Protein AF-A0A7S4R911-F1 (afdb_monomer)

Foldseek 3Di:
DDDDDDDDDDDDDDDDDDDDDDDDDDDDDDDDDDDDDDDDDDDDDDDDDDDDDDDDDDDDDDDDDDPDDDPVVVPPVPPPDDPVVVVVVVVVVVVVVVVVVVVVVVVVVVVVVVVVDDPDDDDDDDDDDDDDDDDDDDDDQADDFAADPDPPDQEADDPAFAFWPPVPNQWTRKTKYKDWDAGGPPDQQVPQKDAHPVGTIIGIFIRDGPDDDPTDDHVNDPHDLIDHDPHGRDGGPQDDFAAAPAPPDQEADDPAWAFWPPSLRFWGRKTKYKDWDQGGPPDQQVPAKDAHPVRIIIGIWIPDGPDNDPTDDHPSDPHDLIDHDPHHGDGGDHQDPQFDFADFPFWFDDDDPVRLVQLLQQLVCQAVPQVVLLVQLVDPQAPPNVLLRGHLVLLQLLQVQQQFAFPVRDGGLALAHAPWLQRPDDDPVCVVVVPDPPPTDNSNHSSVSNSLQLVCQQAPQCPPPPTDRHSGHSRRRRFGSSLSSNSSNLSSVVVVLVVQVCCQVCVVVQCPDPVRDDQPQRPPPCSHDDDPDDDDRDGTRGHHQAPDDDDDPDPDRDSYHNGHTDDQDPPDDLVSQQVCCCVRPVDDSVVSVVSD

pLDDT: mean 76.92, std 23.24, range [22.7, 98.69]

Organism: NCBI:txid311494

Nearest PDB structures (foldseek):
  3j3i-assembly1_A  TM=2.262E-01  e=9.286E+00  Penicillium chrysogenum virus (isolate Caston)

InterPro domains:
  IPR002016 Haem peroxidase [PF00141] (391-594)
  IPR010255 Haem peroxidase superfamily [SSF48113] (385-595)
  IPR019794 Peroxidase, active site [PS00436] (392-403)

Structure (mmCIF, N/CA/C/O backbone):
data_AF-A0A7S4R911-F1
#
_entry.id   AF-A0A7S4R911-F1
#
loop_
_atom_site.group_PDB
_atom_site.id
_atom_site.type_symbol
_atom_site.label_atom_id
_atom_site.label_alt_id
_atom_site.label_comp_id
_atom_site.label_asym_id
_atom_site.label_entity_id
_atom_site.label_seq_id
_atom_site.pdbx_PDB_ins_code
_atom_site.Cartn_x
_atom_site.Cartn_y
_atom_site.Cartn_z
_atom_site.occupancy
_atom_site.B_iso_or_equiv
_atom_site.auth_seq_id
_atom_site.auth_comp_id
_atom_site.auth_asym_id
_atom_site.auth_atom_id
_atom_site.pdbx_PDB_model_num
ATOM 1 N N . MET A 1 1 ? -37.595 50.459 8.849 1.00 37.28 1 MET A N 1
ATOM 2 C CA . MET A 1 1 ? -37.802 50.961 7.475 1.00 37.28 1 MET A CA 1
ATOM 3 C C . MET A 1 1 ? -37.526 49.794 6.541 1.00 37.28 1 MET A C 1
ATOM 5 O O . MET A 1 1 ? -36.402 49.318 6.535 1.00 37.28 1 MET A O 1
ATOM 9 N N . GLY A 1 2 ? -38.572 49.231 5.925 1.00 30.48 2 GLY A N 1
ATOM 10 C CA . GLY A 1 2 ? -38.462 48.105 4.980 1.00 30.48 2 GLY A CA 1
ATOM 11 C C . GLY A 1 2 ? -38.133 48.571 3.551 1.00 30.48 2 GLY A C 1
ATOM 12 O O . GLY A 1 2 ? -37.714 49.720 3.408 1.00 30.48 2 GLY A O 1
ATOM 13 N N . PRO A 1 3 ? -38.420 47.772 2.500 1.00 45.38 3 PRO A N 1
ATOM 14 C CA . PRO A 1 3 ? -38.901 46.383 2.512 1.00 45.38 3 PRO A CA 1
ATOM 15 C C . PRO A 1 3 ? -38.195 45.431 1.505 1.00 45.38 3 PRO A C 1
ATOM 17 O O . PRO A 1 3 ? -37.382 45.834 0.680 1.00 45.38 3 PRO A O 1
ATOM 20 N N . VAL A 1 4 ? -38.563 44.147 1.599 1.00 35.50 4 VAL A N 1
ATOM 21 C CA . VAL A 1 4 ? -38.368 43.041 0.626 1.00 35.50 4 VAL A CA 1
ATOM 22 C C . VAL A 1 4 ? -39.458 43.120 -0.479 1.00 35.50 4 VAL A C 1
ATOM 24 O O . VAL A 1 4 ? -40.437 43.843 -0.270 1.00 35.50 4 VAL A O 1
ATOM 27 N N . PRO A 1 5 ? -39.355 42.412 -1.630 1.00 38.97 5 PRO A N 1
ATOM 28 C CA . PRO A 1 5 ? -40.044 41.100 -1.792 1.00 38.97 5 PRO A CA 1
ATOM 29 C C . PRO A 1 5 ? -39.201 40.058 -2.595 1.00 38.97 5 PRO A C 1
ATOM 31 O O . PRO A 1 5 ? -38.380 40.440 -3.418 1.00 38.97 5 PRO A O 1
ATOM 34 N N . ALA A 1 6 ? -39.156 38.755 -2.256 1.00 29.56 6 ALA A N 1
ATOM 35 C CA . ALA A 1 6 ? -40.154 37.672 -2.440 1.00 29.56 6 ALA A CA 1
ATOM 36 C C . ALA A 1 6 ? -40.553 37.439 -3.919 1.00 29.56 6 ALA A C 1
ATOM 38 O O . ALA A 1 6 ? -40.747 38.414 -4.626 1.00 29.56 6 ALA A O 1
ATOM 39 N N . VAL A 1 7 ? -40.792 36.253 -4.497 1.00 26.58 7 VAL A N 1
ATOM 40 C CA . VAL A 1 7 ? -40.804 34.807 -4.169 1.00 26.58 7 VAL A CA 1
ATOM 41 C C . VAL A 1 7 ? -41.018 34.100 -5.536 1.00 26.58 7 VAL A C 1
ATOM 43 O O . VAL A 1 7 ? -41.700 34.683 -6.374 1.00 26.58 7 VAL A O 1
ATOM 46 N N . LEU A 1 8 ? -40.510 32.875 -5.767 1.00 23.73 8 LEU A N 1
ATOM 47 C CA . LEU A 1 8 ? -41.281 31.741 -6.341 1.00 23.73 8 LEU A CA 1
ATOM 48 C C . LEU A 1 8 ? -40.418 30.487 -6.572 1.00 23.73 8 LEU A C 1
ATOM 50 O O . LEU A 1 8 ? -39.424 30.502 -7.290 1.00 23.73 8 LEU A O 1
ATOM 54 N N . ALA A 1 9 ? -40.870 29.388 -5.970 1.00 26.64 9 ALA A N 1
ATOM 55 C CA . ALA A 1 9 ? -40.444 28.023 -6.231 1.00 26.64 9 ALA A CA 1
ATOM 56 C C . ALA A 1 9 ? -41.349 27.382 -7.297 1.00 26.64 9 ALA A C 1
ATOM 58 O O . ALA A 1 9 ? -42.557 27.616 -7.293 1.00 26.64 9 ALA A O 1
ATOM 59 N N . ALA A 1 10 ? -40.788 26.508 -8.135 1.00 23.25 10 ALA A N 1
ATOM 60 C CA . ALA A 1 10 ? -41.540 25.473 -8.842 1.00 23.25 10 ALA A CA 1
ATOM 61 C C . ALA A 1 10 ? -40.673 24.214 -9.006 1.00 23.25 10 ALA A C 1
ATOM 63 O O . ALA A 1 10 ? -39.559 24.262 -9.520 1.00 23.25 10 ALA A O 1
ATOM 64 N N . CYS A 1 11 ? -41.211 23.095 -8.527 1.00 22.70 11 CYS A N 1
ATOM 65 C CA . CYS A 1 11 ? -40.723 21.734 -8.719 1.00 22.70 11 CYS A CA 1
ATOM 66 C C . CYS A 1 11 ? -41.191 21.215 -10.088 1.00 22.70 11 CYS A C 1
ATOM 68 O O . CYS A 1 11 ? -42.373 21.358 -10.396 1.00 22.70 11 CYS A O 1
ATOM 70 N N . ALA A 1 12 ? -40.326 20.543 -10.855 1.00 23.53 12 ALA A N 1
ATOM 71 C CA . ALA A 1 12 ? -40.748 19.585 -11.880 1.00 23.53 12 ALA A CA 1
ATOM 72 C C . ALA A 1 12 ? -39.641 18.561 -12.189 1.00 23.53 12 ALA A C 1
ATOM 74 O O . ALA A 1 12 ? -38.463 18.886 -12.303 1.00 23.53 12 ALA A O 1
ATOM 75 N N . ILE A 1 13 ? -40.088 17.315 -12.292 1.00 28.31 13 ILE A N 1
ATOM 76 C CA . ILE A 1 13 ? -39.389 16.056 -12.560 1.00 28.31 13 ILE A CA 1
ATOM 77 C C . ILE A 1 13 ? -38.802 16.041 -13.985 1.00 28.31 13 ILE A C 1
ATOM 79 O O . ILE A 1 13 ? -39.473 16.471 -14.919 1.00 28.31 13 ILE A O 1
ATOM 83 N N . GLY A 1 14 ? -37.601 15.476 -14.169 1.00 23.88 14 GLY A N 1
ATOM 84 C CA . GLY A 1 14 ? -37.000 15.273 -15.492 1.00 23.88 14 GLY A CA 1
ATOM 85 C C . GLY A 1 14 ? -35.880 14.230 -15.497 1.00 23.88 14 GLY A C 1
ATOM 86 O O . GLY A 1 14 ? -34.772 14.491 -15.047 1.00 23.88 14 GLY A O 1
ATOM 87 N N . LEU A 1 15 ? -36.209 13.041 -15.998 1.00 24.61 15 LEU A N 1
ATOM 88 C CA . LEU A 1 15 ? -35.308 11.964 -16.411 1.00 24.61 15 LEU A CA 1
ATOM 89 C C . LEU A 1 15 ? -34.411 12.378 -17.604 1.00 24.61 15 LEU A C 1
ATOM 91 O O . LEU A 1 15 ? -34.804 13.234 -18.390 1.00 24.61 15 LEU A O 1
ATOM 95 N N . LEU A 1 16 ? -33.319 11.616 -17.788 1.00 25.38 16 LEU A N 1
ATOM 96 C CA . LEU A 1 16 ? -32.473 11.430 -18.990 1.00 25.38 16 LEU A CA 1
ATOM 97 C C . LEU A 1 16 ? -31.260 12.354 -19.214 1.00 25.38 16 LEU A C 1
ATOM 99 O O . LEU A 1 16 ? -31.372 13.564 -19.352 1.00 25.38 16 LEU A O 1
ATOM 103 N N . GLY A 1 17 ? -30.125 11.686 -19.461 1.00 24.42 17 GLY A N 1
ATOM 104 C CA . GLY A 1 17 ? -29.329 11.939 -20.665 1.00 24.42 17 GLY A CA 1
ATOM 105 C C . GLY A 1 17 ? -28.053 12.752 -20.482 1.00 24.42 17 GLY A C 1
ATOM 106 O O . GLY A 1 17 ? -28.051 13.963 -20.660 1.00 24.42 17 GLY A O 1
ATOM 107 N N . ALA A 1 18 ? -26.937 12.062 -20.244 1.00 26.94 18 ALA A N 1
ATOM 108 C CA . ALA A 1 18 ? -25.615 12.605 -20.529 1.00 26.94 18 ALA A CA 1
ATOM 109 C C . ALA A 1 18 ? -25.458 12.772 -22.051 1.00 26.94 18 ALA A C 1
ATOM 111 O O . ALA A 1 18 ? -25.403 11.786 -22.785 1.00 26.94 18 ALA A O 1
ATOM 112 N N . SER A 1 19 ? -25.398 14.014 -22.527 1.00 25.11 19 SER A N 1
ATOM 113 C CA . SER A 1 19 ? -25.017 14.346 -23.899 1.00 25.11 19 SER A CA 1
ATOM 114 C C . SER A 1 19 ? -23.561 14.801 -23.933 1.00 25.11 19 SER A C 1
ATOM 116 O O . SER A 1 19 ? -23.190 15.787 -23.294 1.00 25.11 19 SER A O 1
ATOM 118 N N . ALA A 1 20 ? -22.759 14.068 -24.701 1.00 29.12 20 ALA A N 1
ATOM 119 C CA . ALA A 1 20 ? -21.425 14.446 -25.130 1.00 29.12 20 ALA A CA 1
ATOM 120 C C . ALA A 1 20 ? -21.463 15.761 -25.930 1.00 29.12 20 ALA A C 1
ATOM 122 O O . ALA A 1 20 ? -22.300 15.934 -26.815 1.00 29.12 20 ALA A O 1
ATOM 123 N N . GLY A 1 21 ? -20.544 16.672 -25.607 1.00 24.69 21 GLY A N 1
ATOM 124 C CA . GLY A 1 21 ? -20.290 17.905 -26.345 1.00 24.69 21 GLY A CA 1
ATOM 125 C C . GLY A 1 21 ? -19.022 17.769 -27.177 1.00 24.69 21 GLY A C 1
ATOM 126 O O . GLY A 1 21 ? -17.915 17.776 -26.649 1.00 24.69 21 GLY A O 1
ATOM 127 N N . THR A 1 22 ? -19.229 17.616 -28.475 1.00 27.45 22 THR A N 1
ATOM 128 C CA . THR A 1 22 ? -18.274 17.532 -29.578 1.00 27.45 22 THR A CA 1
ATOM 129 C C . THR A 1 22 ? -17.436 18.810 -29.720 1.00 27.45 22 THR A C 1
ATOM 131 O O . THR A 1 22 ? -17.983 19.909 -29.710 1.00 27.45 22 THR A O 1
ATOM 134 N N . MET A 1 23 ? -16.134 18.674 -29.979 1.00 25.09 23 MET A N 1
ATOM 135 C CA . MET A 1 23 ? -15.346 19.670 -30.718 1.00 25.09 23 MET A CA 1
ATOM 136 C C . MET A 1 23 ? -14.707 18.949 -31.902 1.00 25.09 23 MET A C 1
ATOM 138 O O . MET A 1 23 ? -13.851 18.082 -31.741 1.00 25.09 23 MET A O 1
ATOM 142 N N . LEU A 1 24 ? -15.227 19.268 -33.085 1.00 27.45 24 LEU A N 1
ATOM 143 C CA . LEU A 1 24 ? -14.769 18.807 -34.387 1.00 27.45 24 LEU A CA 1
ATOM 144 C C . LEU A 1 24 ? -13.496 19.565 -34.774 1.00 27.45 24 LEU A C 1
ATOM 146 O O . LEU A 1 24 ? -13.479 20.793 -34.778 1.00 27.45 24 LEU A O 1
ATOM 150 N N . GLY A 1 25 ? -12.471 18.817 -35.162 1.00 25.75 25 GLY A N 1
ATOM 151 C CA . GLY A 1 25 ? -11.328 19.290 -35.932 1.00 25.75 25 GLY A CA 1
ATOM 152 C C . GLY A 1 25 ? -10.917 18.153 -36.854 1.00 25.75 25 GLY A C 1
ATOM 153 O O . GLY A 1 25 ? -10.255 17.213 -36.427 1.00 25.75 25 GLY A O 1
ATOM 154 N N . THR A 1 26 ? -11.435 18.181 -38.075 1.00 31.58 26 THR A N 1
ATOM 155 C CA . THR A 1 26 ? -11.122 17.243 -39.151 1.00 31.58 26 THR A CA 1
ATOM 156 C C . THR A 1 26 ? -9.703 17.475 -39.651 1.00 31.58 26 THR A C 1
ATOM 158 O O . THR A 1 26 ? -9.380 18.608 -39.980 1.00 31.58 26 THR A O 1
ATOM 161 N N . ASP A 1 27 ? -8.914 16.411 -39.774 1.00 25.97 27 ASP A N 1
ATOM 162 C CA . ASP A 1 27 ? -8.177 16.140 -41.008 1.00 25.97 27 ASP A CA 1
ATOM 163 C C . ASP A 1 27 ? -7.849 14.648 -41.093 1.00 25.97 27 ASP A C 1
ATOM 165 O O . ASP A 1 27 ? -7.275 14.036 -40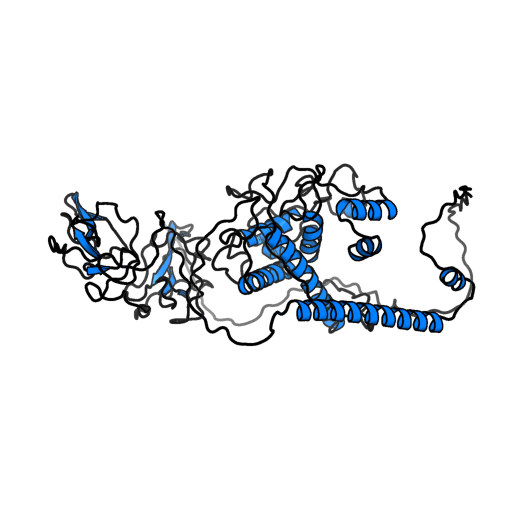.190 1.00 25.97 27 ASP A O 1
ATOM 169 N N . ALA A 1 28 ? -8.318 14.059 -42.188 1.00 29.05 28 ALA A N 1
ATOM 170 C CA . ALA A 1 28 ? -8.079 12.695 -42.601 1.00 29.05 28 ALA A CA 1
ATOM 171 C C . ALA A 1 28 ? -6.940 12.709 -43.618 1.00 29.05 28 ALA A C 1
ATOM 173 O O . ALA A 1 28 ? -7.067 13.385 -44.632 1.00 29.05 28 ALA A O 1
ATOM 174 N N . GLN A 1 29 ? -5.872 11.955 -43.357 1.00 26.19 29 GLN A N 1
ATOM 175 C CA . GLN A 1 29 ? -5.009 11.327 -44.366 1.00 26.19 29 GLN A CA 1
ATOM 176 C C . GLN A 1 29 ? -3.935 10.496 -43.655 1.00 26.19 29 GLN A C 1
ATOM 178 O O . GLN A 1 29 ? -2.981 11.035 -43.110 1.00 26.19 29 GLN A O 1
ATOM 183 N N . CYS A 1 30 ? -4.148 9.182 -43.623 1.00 25.59 30 CYS A N 1
ATOM 184 C CA . CYS A 1 30 ? -3.127 8.133 -43.545 1.00 25.59 30 CYS A CA 1
ATOM 185 C C . CYS A 1 30 ? -3.858 6.808 -43.808 1.00 25.59 30 CYS A C 1
ATOM 187 O O . CYS A 1 30 ? -4.036 5.979 -42.917 1.00 25.59 30 CYS A O 1
ATOM 189 N N . GLU A 1 31 ? -4.376 6.671 -45.027 1.00 28.59 31 GLU A N 1
ATOM 190 C CA . GLU A 1 31 ? -4.605 5.359 -45.624 1.00 28.59 31 GLU A CA 1
ATOM 191 C C . GLU A 1 31 ? -3.389 5.037 -46.500 1.00 28.59 31 GLU A C 1
ATOM 193 O O . GLU A 1 31 ? -2.826 5.931 -47.125 1.00 28.59 31 GLU A O 1
ATOM 198 N N . GLU A 1 32 ? -3.020 3.756 -46.501 1.00 32.28 32 GLU A N 1
ATOM 199 C CA . GLU A 1 32 ? -1.963 3.105 -47.287 1.00 32.28 32 GLU A CA 1
ATOM 200 C C . GLU A 1 32 ? -0.513 3.305 -46.819 1.00 32.28 32 GLU A C 1
ATOM 202 O O . GLU A 1 32 ? 0.140 4.321 -47.038 1.00 32.28 32 GLU A O 1
ATOM 207 N N . GLY A 1 33 ? 0.029 2.252 -46.201 1.00 26.73 33 GLY A N 1
ATOM 208 C CA . GLY A 1 33 ? 1.436 2.204 -45.819 1.00 26.73 33 GLY A CA 1
ATOM 209 C C . GLY A 1 33 ? 1.900 0.885 -45.212 1.00 26.73 33 GLY A C 1
ATOM 210 O O . GLY A 1 33 ? 2.748 0.912 -44.330 1.00 26.73 33 GLY A O 1
ATOM 211 N N . CYS A 1 34 ? 1.357 -0.262 -45.630 1.00 27.14 34 CYS A N 1
ATOM 212 C CA . CYS A 1 34 ? 1.958 -1.570 -45.352 1.00 27.14 34 CYS A CA 1
ATOM 213 C C . CYS A 1 34 ? 1.783 -2.499 -46.561 1.00 27.14 34 CYS A C 1
ATOM 215 O O . CYS A 1 34 ? 0.703 -3.034 -46.785 1.00 27.14 34 CYS A O 1
ATOM 217 N N . GLY A 1 35 ? 2.880 -2.693 -47.302 1.00 26.72 35 GLY A N 1
ATOM 218 C CA . GLY A 1 35 ? 3.092 -3.831 -48.199 1.00 26.72 35 GLY A CA 1
ATOM 219 C C . GLY A 1 35 ? 2.946 -3.559 -49.698 1.00 26.72 35 GLY A C 1
ATOM 220 O O . GLY A 1 35 ? 1.843 -3.611 -50.220 1.00 26.72 35 GLY A O 1
ATOM 221 N N . ALA A 1 36 ? 4.074 -3.377 -50.396 1.00 27.62 36 ALA A N 1
ATOM 222 C CA . ALA A 1 36 ? 4.410 -4.101 -51.633 1.00 27.62 36 ALA A CA 1
ATOM 223 C C . ALA A 1 36 ? 5.779 -3.648 -52.173 1.00 27.62 36 ALA A C 1
ATOM 225 O O . ALA A 1 36 ? 6.034 -2.461 -52.362 1.00 27.62 36 ALA A O 1
ATOM 226 N N . ALA A 1 37 ? 6.653 -4.617 -52.440 1.00 30.20 37 ALA A N 1
ATOM 227 C CA . ALA A 1 37 ? 7.818 -4.456 -53.300 1.00 30.20 37 ALA A CA 1
ATOM 228 C C . ALA A 1 37 ? 7.395 -4.548 -54.779 1.00 30.20 37 ALA A C 1
ATOM 230 O O . ALA A 1 37 ? 6.452 -5.280 -55.072 1.00 30.20 37 ALA A O 1
ATOM 231 N N . LEU A 1 38 ? 8.102 -3.849 -55.681 1.00 28.11 38 LEU A N 1
ATOM 232 C CA . LEU A 1 38 ? 8.715 -4.355 -56.931 1.00 28.11 38 LEU A CA 1
ATOM 233 C C . LEU A 1 38 ? 9.201 -3.192 -57.837 1.00 28.11 38 LEU A C 1
ATOM 235 O O . LEU A 1 38 ? 8.463 -2.255 -58.110 1.00 28.11 38 LEU A O 1
ATOM 239 N N . GLU A 1 39 ? 10.470 -3.309 -58.247 1.00 28.61 39 GLU A N 1
ATOM 240 C CA . GLU A 1 39 ? 11.137 -2.942 -59.519 1.00 28.61 39 GLU A CA 1
ATOM 241 C C . GLU A 1 39 ? 10.793 -1.651 -60.311 1.00 28.61 39 GLU A C 1
ATOM 243 O O . GLU A 1 39 ? 9.673 -1.459 -60.769 1.00 28.61 39 GLU A O 1
ATOM 248 N N . GLY A 1 40 ? 11.846 -0.880 -60.662 1.00 27.06 40 GLY A N 1
ATOM 249 C CA . GLY A 1 40 ? 11.966 -0.243 -61.992 1.00 27.06 40 GLY A CA 1
ATOM 250 C C . GLY A 1 40 ? 12.171 1.284 -62.100 1.00 27.06 40 GLY A C 1
ATOM 251 O O . GLY A 1 40 ? 11.228 1.971 -62.454 1.00 27.06 40 GLY A O 1
ATOM 252 N N . ASP A 1 41 ? 13.420 1.749 -61.908 1.00 26.83 41 ASP A N 1
ATOM 253 C CA . ASP A 1 41 ? 14.209 2.738 -62.709 1.00 26.83 41 ASP A CA 1
ATOM 254 C C . ASP A 1 41 ? 13.641 4.154 -63.088 1.00 26.83 41 ASP A C 1
ATOM 256 O O . ASP A 1 41 ? 12.485 4.471 -62.841 1.00 26.83 41 ASP A O 1
ATOM 260 N N . PRO A 1 42 ? 14.429 5.075 -63.696 1.00 42.53 42 PRO A N 1
ATOM 261 C CA . PRO A 1 42 ? 15.384 5.995 -63.067 1.00 42.53 42 PRO A CA 1
ATOM 262 C C . PRO A 1 42 ? 15.024 7.492 -63.208 1.00 42.53 42 PRO A C 1
ATOM 264 O O . PRO A 1 42 ? 14.315 7.916 -64.117 1.00 42.53 42 PRO A O 1
ATOM 267 N N . GLY A 1 43 ? 15.698 8.333 -62.413 1.00 24.67 43 GLY A N 1
ATOM 268 C CA . GLY A 1 43 ? 16.036 9.702 -62.823 1.00 24.67 43 GLY A CA 1
ATOM 269 C C . GLY A 1 43 ? 15.691 10.789 -61.810 1.00 24.67 43 GLY A C 1
ATOM 270 O O . GLY A 1 43 ? 14.545 10.943 -61.412 1.00 24.67 43 GLY A O 1
ATOM 271 N N . GLY A 1 44 ? 16.688 11.603 -61.449 1.00 26.59 44 GLY A N 1
ATOM 272 C CA . GLY A 1 44 ? 16.447 12.880 -60.772 1.00 26.59 44 GLY A CA 1
ATOM 273 C C . GLY A 1 44 ? 17.437 13.205 -59.664 1.00 26.59 44 GLY A C 1
ATOM 274 O O . GLY A 1 44 ? 17.119 13.150 -58.485 1.00 26.59 44 GLY A O 1
ATOM 275 N N . THR A 1 45 ? 18.650 13.564 -60.061 1.00 26.30 45 THR A N 1
ATOM 276 C CA . THR A 1 45 ? 19.719 14.142 -59.239 1.00 26.30 45 THR A CA 1
ATOM 277 C C . THR A 1 45 ? 19.279 15.335 -58.379 1.00 26.30 45 THR A C 1
ATOM 279 O O . THR A 1 45 ? 18.788 16.319 -58.924 1.00 26.30 45 THR A O 1
ATOM 282 N N . SER A 1 46 ? 19.628 15.334 -57.086 1.00 29.12 46 SER A N 1
ATOM 283 C CA . SER A 1 46 ? 20.163 16.530 -56.413 1.00 29.12 46 SER A CA 1
ATOM 284 C C . SER A 1 46 ? 20.991 16.168 -55.173 1.00 29.12 46 SER A C 1
ATOM 286 O O . SER A 1 46 ? 20.489 15.790 -54.119 1.00 29.12 46 SER A O 1
ATOM 288 N N . LEU A 1 47 ? 22.301 16.265 -55.385 1.00 25.70 47 LEU A N 1
ATOM 289 C CA . LEU A 1 47 ? 23.416 16.404 -54.452 1.00 25.70 47 LEU A CA 1
ATOM 290 C C . LEU A 1 47 ? 23.100 17.058 -53.092 1.00 25.70 47 LEU A C 1
ATOM 292 O O . LEU A 1 47 ? 22.821 18.250 -53.039 1.00 25.70 47 LEU A O 1
ATOM 296 N N . LEU A 1 48 ? 23.392 16.343 -52.000 1.00 28.50 48 LEU A N 1
ATOM 297 C CA . LEU A 1 48 ? 24.128 16.897 -50.858 1.00 28.50 48 LEU A CA 1
ATOM 298 C C . LEU A 1 48 ? 25.093 15.831 -50.317 1.00 28.50 48 LEU A C 1
ATOM 300 O O . LEU A 1 48 ? 24.726 14.704 -49.997 1.00 28.50 48 LEU A O 1
ATOM 304 N N . GLN A 1 49 ? 26.369 16.200 -50.323 1.00 26.05 49 GLN A N 1
ATOM 305 C CA . GLN A 1 49 ? 27.524 15.370 -50.016 1.00 26.05 49 GLN A CA 1
ATOM 306 C C . GLN A 1 49 ? 27.582 15.021 -48.523 1.00 26.05 49 GLN A C 1
ATOM 308 O O . GLN A 1 49 ? 27.614 15.917 -47.685 1.00 26.05 49 GLN A O 1
ATOM 313 N N . SER A 1 50 ? 27.757 13.739 -48.195 1.00 27.33 50 SER A N 1
ATOM 314 C CA . SER A 1 50 ? 28.479 13.341 -46.984 1.00 27.33 50 SER A CA 1
ATOM 315 C C . SER A 1 50 ? 29.589 12.367 -47.364 1.00 27.33 50 SER A C 1
ATOM 317 O O . SER A 1 50 ? 29.372 11.331 -47.995 1.00 27.33 50 SER A O 1
ATOM 319 N N . LYS A 1 51 ? 30.813 12.788 -47.051 1.00 25.78 51 LYS A N 1
ATOM 320 C CA . LYS A 1 51 ? 32.072 12.105 -47.330 1.00 25.78 51 LYS A CA 1
ATOM 321 C C . LYS A 1 51 ? 32.109 10.764 -46.596 1.00 25.78 51 LYS A C 1
ATOM 323 O O . LYS A 1 51 ? 32.143 10.727 -45.371 1.00 25.78 51 LYS A O 1
ATOM 328 N N . ARG A 1 52 ? 32.229 9.671 -47.353 1.00 26.59 52 ARG A N 1
ATOM 329 C CA . ARG A 1 52 ? 32.843 8.432 -46.860 1.00 26.59 52 ARG A CA 1
ATOM 330 C C . ARG A 1 52 ? 34.316 8.719 -46.572 1.00 26.59 52 ARG A C 1
ATOM 332 O O . ARG A 1 52 ? 35.079 8.969 -47.503 1.00 26.59 52 ARG A O 1
ATOM 339 N N . MET A 1 53 ? 34.721 8.648 -45.309 1.00 24.98 53 MET A N 1
ATOM 340 C CA . MET A 1 53 ? 36.110 8.370 -44.956 1.00 24.98 53 MET A CA 1
ATOM 341 C C . MET A 1 53 ? 36.197 6.930 -44.470 1.00 24.98 53 MET A C 1
ATOM 343 O O . MET A 1 53 ? 35.784 6.582 -43.372 1.00 24.98 53 MET A O 1
ATOM 347 N N . SER A 1 54 ? 36.720 6.099 -45.365 1.00 27.56 54 SER A N 1
ATOM 348 C CA . SER A 1 54 ? 37.289 4.799 -45.059 1.00 27.56 54 SER A CA 1
ATOM 349 C C . SER A 1 54 ? 38.660 5.048 -44.433 1.00 27.56 54 SER A C 1
ATOM 351 O O . SER A 1 54 ? 39.583 5.442 -45.143 1.00 27.56 54 SER A O 1
ATOM 353 N N . SER A 1 55 ? 38.814 4.822 -43.131 1.00 27.19 55 SER A N 1
ATOM 354 C CA . SER A 1 55 ? 40.130 4.703 -42.500 1.00 27.19 55 SER A CA 1
ATOM 355 C C . SER A 1 55 ? 40.302 3.281 -41.989 1.00 27.19 55 SER A C 1
ATOM 357 O O . SER A 1 55 ? 39.664 2.864 -41.026 1.00 27.19 55 SER A O 1
ATOM 359 N N . ARG A 1 56 ? 41.172 2.546 -42.686 1.00 28.39 56 ARG A N 1
ATOM 360 C CA . ARG A 1 56 ? 41.780 1.300 -42.228 1.00 28.39 56 ARG A CA 1
ATOM 361 C C . ARG A 1 56 ? 42.498 1.584 -40.908 1.00 28.39 56 ARG A C 1
ATOM 363 O O . ARG A 1 56 ? 43.378 2.441 -40.889 1.00 28.39 56 ARG A O 1
ATOM 370 N N . LEU A 1 57 ? 42.151 0.862 -39.849 1.00 24.22 57 LEU A N 1
ATOM 371 C CA . LEU A 1 57 ? 43.013 0.722 -38.684 1.00 24.22 57 LEU A CA 1
ATOM 372 C C . LEU A 1 57 ? 43.487 -0.730 -38.657 1.00 24.22 57 LEU A C 1
ATOM 374 O O . LEU A 1 57 ? 42.683 -1.646 -38.507 1.00 24.22 57 LEU A O 1
ATOM 378 N N . ASN A 1 58 ? 44.787 -0.919 -38.877 1.00 27.58 58 ASN A N 1
ATOM 379 C CA . ASN A 1 58 ? 45.468 -2.169 -38.575 1.00 27.58 58 ASN A CA 1
ATOM 380 C C . ASN A 1 58 ? 45.463 -2.326 -37.053 1.00 27.58 58 ASN A C 1
ATOM 382 O O . ASN A 1 58 ? 46.006 -1.470 -36.356 1.00 27.58 58 ASN A O 1
ATOM 386 N N . VAL A 1 59 ? 44.863 -3.402 -36.556 1.00 27.59 59 VAL A N 1
ATOM 387 C CA . VAL A 1 59 ? 45.070 -3.874 -35.187 1.00 27.59 59 VAL A CA 1
ATOM 388 C C . VAL A 1 59 ? 45.716 -5.244 -35.315 1.00 27.59 59 VAL A C 1
ATOM 390 O O . VAL A 1 59 ? 45.144 -6.153 -35.915 1.00 27.59 59 VAL A O 1
ATOM 393 N N . GLU A 1 60 ? 46.951 -5.334 -34.829 1.00 25.84 60 GLU A N 1
ATOM 394 C CA . GLU A 1 60 ? 47.678 -6.584 -34.646 1.00 25.84 60 GLU A CA 1
ATOM 395 C C . GLU A 1 60 ? 46.876 -7.483 -33.698 1.00 25.84 60 GLU A C 1
ATOM 397 O O . GLU A 1 60 ? 46.534 -7.090 -32.582 1.00 25.84 60 GLU A O 1
ATOM 402 N N . LEU A 1 61 ? 46.539 -8.678 -34.179 1.00 25.94 61 LEU A N 1
ATOM 403 C CA . LEU A 1 61 ? 45.943 -9.744 -33.388 1.00 25.94 61 LEU A CA 1
ATOM 404 C C . LEU A 1 61 ? 47.039 -10.335 -32.496 1.00 25.94 61 LEU A C 1
ATOM 406 O O . LEU A 1 61 ? 47.953 -10.986 -32.994 1.00 25.94 61 LEU A O 1
ATOM 410 N N . SER A 1 62 ? 46.945 -10.111 -31.186 1.00 27.17 62 SER A N 1
ATOM 411 C CA . SER A 1 62 ? 47.575 -10.991 -30.205 1.00 27.17 62 SER A CA 1
ATOM 412 C C . SER A 1 62 ? 46.649 -12.185 -29.995 1.00 27.17 62 SER A C 1
ATOM 414 O O . SER A 1 62 ? 45.542 -12.041 -29.471 1.00 27.17 62 SER A O 1
ATOM 416 N N . GLU A 1 63 ? 47.099 -13.337 -30.468 1.00 32.72 63 GLU A N 1
ATOM 417 C CA . GLU A 1 63 ? 46.479 -14.639 -30.270 1.00 32.72 63 GLU A CA 1
ATOM 418 C C . GLU A 1 63 ? 46.734 -15.112 -28.832 1.00 32.72 63 GLU A C 1
ATOM 420 O O . GLU A 1 63 ? 47.882 -15.165 -28.408 1.00 32.72 63 GLU A O 1
ATOM 425 N N . ASP A 1 64 ? 45.671 -15.446 -28.098 1.00 31.17 64 ASP A N 1
ATOM 426 C CA . ASP A 1 64 ? 45.640 -16.615 -27.212 1.00 31.17 64 ASP A CA 1
ATOM 427 C C . ASP A 1 64 ? 44.172 -17.022 -26.947 1.00 31.17 64 ASP A C 1
ATOM 429 O O . ASP A 1 64 ? 43.300 -16.149 -26.854 1.00 31.17 64 ASP A O 1
ATOM 433 N N . PRO A 1 65 ? 43.845 -18.329 -26.901 1.00 35.19 65 PRO A N 1
ATOM 434 C CA . PRO A 1 65 ? 42.501 -18.817 -27.180 1.00 35.19 65 PRO A CA 1
ATOM 435 C C . PRO A 1 65 ? 41.688 -19.083 -25.910 1.00 35.19 65 PRO A C 1
ATOM 437 O O . PRO A 1 65 ? 42.163 -19.690 -24.953 1.00 35.19 65 PRO A O 1
ATOM 440 N N . ALA A 1 66 ? 40.410 -18.700 -25.944 1.00 30.53 66 ALA A N 1
ATOM 441 C CA . ALA A 1 66 ? 39.404 -19.268 -25.060 1.00 30.53 66 ALA A CA 1
ATOM 442 C C . ALA A 1 66 ? 39.073 -20.692 -25.536 1.00 30.53 66 ALA A C 1
ATOM 444 O O . ALA A 1 66 ? 38.671 -20.898 -26.684 1.00 30.53 66 ALA A O 1
ATOM 445 N N . GLU A 1 67 ? 39.266 -21.665 -24.649 1.00 37.97 67 GLU A N 1
ATOM 446 C CA . GLU A 1 67 ? 38.825 -23.046 -24.823 1.00 37.97 67 GLU A CA 1
ATOM 447 C C . GLU A 1 67 ? 37.301 -23.102 -25.024 1.00 37.97 67 GLU A C 1
ATOM 449 O O . GLU A 1 67 ? 36.548 -22.497 -24.260 1.00 37.97 67 GLU A O 1
ATOM 454 N N . GLY A 1 68 ? 36.847 -23.854 -26.034 1.00 40.38 68 GLY A N 1
ATOM 455 C CA . GLY A 1 68 ? 35.450 -24.297 -26.116 1.00 40.38 68 GLY A CA 1
ATOM 456 C C . GLY A 1 68 ? 34.702 -24.099 -27.436 1.00 40.38 68 GLY A C 1
ATOM 457 O O . GLY A 1 68 ? 33.493 -24.295 -27.440 1.00 40.38 68 GLY A O 1
ATOM 458 N N . VAL A 1 69 ? 35.357 -23.751 -28.549 1.00 35.44 69 VAL A N 1
ATOM 459 C CA . VAL A 1 69 ? 34.716 -23.792 -29.880 1.00 35.44 69 VAL A CA 1
ATOM 460 C C . VAL A 1 69 ? 35.316 -24.944 -30.674 1.00 35.44 69 VAL A C 1
ATOM 462 O O . VAL A 1 69 ? 36.503 -24.928 -30.997 1.00 35.44 69 VAL A O 1
ATOM 465 N N . THR A 1 70 ? 34.513 -25.971 -30.946 1.00 51.69 70 THR A N 1
ATOM 466 C CA . THR A 1 70 ? 34.949 -27.105 -31.769 1.00 51.69 70 THR A CA 1
ATOM 467 C C . THR A 1 70 ? 35.067 -26.688 -33.237 1.00 51.69 70 THR A C 1
ATOM 469 O O . THR A 1 70 ? 34.314 -25.836 -33.705 1.00 51.69 70 THR A O 1
ATOM 472 N N . GLU A 1 71 ? 36.018 -27.279 -33.969 1.00 41.16 71 GLU A N 1
ATOM 473 C CA . GLU A 1 71 ? 36.308 -26.978 -35.387 1.00 41.16 71 GLU A CA 1
ATOM 474 C C . GLU A 1 71 ? 35.091 -27.095 -36.326 1.00 41.16 71 GLU A C 1
ATOM 476 O O . GLU A 1 71 ? 35.106 -26.515 -37.412 1.00 41.16 71 GLU A O 1
ATOM 481 N N . ASP A 1 72 ? 34.024 -27.778 -35.904 1.00 46.28 72 ASP A N 1
ATOM 482 C CA . ASP A 1 72 ? 32.811 -27.986 -36.701 1.00 46.28 72 ASP A CA 1
ATOM 483 C C . ASP A 1 72 ? 31.930 -26.721 -36.801 1.00 46.28 72 ASP A C 1
ATOM 485 O O . ASP A 1 72 ? 31.330 -26.462 -37.845 1.00 46.28 72 ASP A O 1
ATOM 489 N N . ASP A 1 73 ? 31.931 -25.852 -35.782 1.00 44.69 73 ASP A N 1
ATOM 490 C CA . ASP A 1 73 ? 31.089 -24.641 -35.758 1.00 44.69 73 ASP A CA 1
ATOM 491 C C . ASP A 1 73 ? 31.590 -23.549 -36.715 1.00 44.69 73 ASP A C 1
ATOM 493 O O . ASP A 1 73 ? 30.837 -22.681 -37.167 1.00 44.69 73 ASP A O 1
ATOM 497 N N . ARG A 1 74 ? 32.880 -23.593 -37.067 1.00 43.59 74 ARG A N 1
ATOM 498 C CA . ARG A 1 74 ? 33.505 -22.622 -37.976 1.00 43.59 74 ARG A CA 1
ATOM 499 C C . ARG A 1 74 ? 33.251 -22.949 -39.453 1.00 43.59 74 ARG A C 1
ATOM 501 O O . ARG A 1 74 ? 33.427 -22.075 -40.298 1.00 43.59 74 ARG A O 1
ATOM 508 N N . ALA A 1 75 ? 32.788 -24.163 -39.767 1.00 45.97 75 ALA A N 1
ATOM 509 C CA . ALA A 1 75 ? 32.606 -24.657 -41.136 1.00 45.97 75 ALA A CA 1
ATOM 510 C C . ALA A 1 75 ? 31.197 -24.425 -41.730 1.00 45.97 75 ALA A C 1
ATOM 512 O O . ALA A 1 75 ? 30.968 -24.709 -42.912 1.00 45.97 75 ALA A O 1
ATOM 513 N N . SER A 1 76 ? 30.243 -23.915 -40.946 1.00 46.69 76 SER A N 1
ATOM 514 C CA . SER A 1 76 ? 28.837 -23.754 -41.369 1.00 46.69 76 SER A CA 1
ATOM 515 C C . SER A 1 76 ? 28.548 -22.391 -42.012 1.00 46.69 76 SER A C 1
ATOM 517 O O . SER A 1 76 ? 27.638 -22.260 -42.827 1.00 46.69 76 SER A O 1
ATOM 519 N N . VAL A 1 77 ? 29.360 -21.370 -41.719 1.00 44.34 77 VAL A N 1
ATOM 520 C CA . VAL A 1 77 ? 29.173 -20.008 -42.258 1.00 44.34 77 VAL A CA 1
ATOM 521 C C . VAL A 1 77 ? 29.728 -19.860 -43.685 1.00 44.34 77 VAL A C 1
ATOM 523 O O . VAL A 1 77 ? 29.252 -19.021 -44.446 1.00 44.34 77 VAL A O 1
ATOM 526 N N . GLU A 1 78 ? 30.663 -20.716 -44.110 1.00 47.19 78 GLU A N 1
ATOM 527 C CA . GLU A 1 78 ? 31.276 -20.639 -45.449 1.00 47.19 78 GLU A CA 1
ATOM 528 C C . GLU A 1 78 ? 30.558 -21.465 -46.538 1.00 47.19 78 GLU A C 1
ATOM 530 O O . GLU A 1 78 ? 30.952 -21.405 -47.703 1.00 47.19 78 GLU A O 1
ATOM 535 N N . ARG A 1 79 ? 29.483 -22.208 -46.218 1.00 52.38 79 ARG A N 1
ATOM 536 C CA . ARG A 1 79 ? 28.829 -23.137 -47.171 1.00 52.38 79 ARG A CA 1
ATOM 537 C C . ARG A 1 79 ? 27.458 -22.734 -47.717 1.00 52.38 79 ARG A C 1
ATOM 539 O O . ARG A 1 79 ? 26.869 -23.518 -48.454 1.00 52.38 79 ARG A O 1
ATOM 546 N N . GLY A 1 80 ? 26.979 -21.515 -47.459 1.00 48.09 80 GLY A N 1
ATOM 547 C CA . GLY A 1 80 ? 25.769 -20.992 -48.116 1.00 48.09 80 GLY A CA 1
ATOM 548 C C . GLY A 1 80 ? 24.547 -21.905 -47.959 1.00 48.09 80 GLY A C 1
ATOM 549 O O . GLY A 1 80 ? 23.862 -22.203 -48.937 1.00 48.09 80 GLY A O 1
ATOM 550 N N . GLU A 1 81 ? 24.307 -22.395 -46.744 1.00 58.69 81 GLU A N 1
ATOM 551 C CA . GLU A 1 81 ? 23.202 -23.311 -46.465 1.00 58.69 81 GLU A CA 1
ATOM 552 C C . GLU A 1 81 ? 21.848 -22.591 -46.497 1.00 58.69 81 GLU A C 1
ATOM 554 O O . GLU A 1 81 ? 21.695 -21.447 -46.061 1.00 58.69 81 GLU A O 1
ATOM 559 N N . SER A 1 82 ? 20.848 -23.270 -47.060 1.00 60.94 82 SER A N 1
ATOM 560 C CA . SER A 1 82 ? 19.504 -22.717 -47.248 1.00 60.94 82 SER A CA 1
ATOM 561 C C . SER A 1 82 ? 18.797 -22.472 -45.909 1.00 60.94 82 SER A C 1
ATOM 563 O O . SER A 1 82 ? 19.010 -23.191 -44.932 1.00 60.94 82 SER A O 1
ATOM 565 N N . THR A 1 83 ? 17.872 -21.511 -45.868 1.00 57.00 83 THR A N 1
ATOM 566 C CA . THR A 1 83 ? 17.036 -21.199 -44.690 1.00 57.00 83 THR A CA 1
ATOM 567 C C . THR A 1 83 ? 16.300 -22.415 -44.115 1.00 57.00 83 THR A C 1
ATOM 569 O O . THR A 1 83 ? 16.040 -22.463 -42.914 1.00 57.00 83 THR A O 1
ATOM 572 N N . SER A 1 84 ? 16.017 -23.436 -44.929 1.00 57.47 84 SER A N 1
ATOM 573 C CA . SER A 1 84 ? 15.464 -24.711 -44.461 1.00 57.47 84 SER A CA 1
ATOM 574 C C . SER A 1 84 ? 16.445 -25.546 -43.633 1.00 57.47 84 SER A C 1
ATOM 576 O O . SER A 1 84 ? 16.015 -26.192 -42.685 1.00 57.47 84 SER A O 1
ATOM 578 N N . GLN A 1 85 ? 17.746 -25.519 -43.935 1.00 63.28 85 GLN A N 1
ATOM 579 C CA . GLN A 1 85 ? 18.761 -26.266 -43.178 1.00 63.28 85 GLN A CA 1
ATOM 580 C C . GLN A 1 85 ? 19.030 -25.620 -41.816 1.00 63.28 85 GLN A C 1
ATOM 582 O O . GLN A 1 85 ? 19.074 -26.318 -40.807 1.00 63.28 85 GLN A O 1
ATOM 587 N N . LEU A 1 86 ? 19.078 -24.284 -41.760 1.00 63.97 86 LEU A N 1
ATOM 588 C CA . LEU A 1 86 ? 19.166 -23.543 -40.497 1.00 63.97 86 LEU A CA 1
ATOM 589 C C . LEU A 1 86 ? 17.958 -23.806 -39.584 1.00 63.97 86 LEU A C 1
ATOM 591 O O . LEU A 1 86 ? 18.117 -23.900 -38.369 1.00 63.97 86 LEU A O 1
ATOM 595 N N . ARG A 1 87 ? 16.757 -23.977 -40.157 1.00 65.62 87 ARG A N 1
ATOM 596 C CA . ARG A 1 87 ? 15.555 -24.315 -39.383 1.00 65.62 87 ARG A CA 1
ATOM 597 C C . ARG A 1 87 ? 15.632 -25.716 -38.777 1.00 65.62 87 ARG A C 1
ATOM 599 O O . ARG A 1 87 ? 15.283 -25.877 -37.615 1.00 65.62 87 ARG A O 1
ATOM 606 N N . VAL A 1 88 ? 16.127 -26.699 -39.532 1.00 76.25 88 VAL A N 1
ATOM 607 C CA . VAL A 1 88 ? 16.325 -28.068 -39.027 1.00 76.25 88 VAL A CA 1
ATOM 608 C C . VAL A 1 88 ? 17.375 -28.087 -37.914 1.00 76.25 88 VAL A C 1
ATOM 610 O O . VAL A 1 88 ? 17.124 -28.664 -36.862 1.00 76.25 88 VAL A O 1
ATOM 613 N N . MET A 1 89 ? 18.493 -27.370 -38.074 1.00 73.00 89 MET A N 1
ATOM 614 C CA . MET A 1 89 ? 19.508 -27.266 -37.015 1.00 73.00 89 MET A CA 1
ATOM 615 C C . MET A 1 89 ? 18.974 -26.576 -35.750 1.00 73.00 89 MET A C 1
ATOM 617 O O . MET A 1 89 ? 19.283 -27.001 -34.638 1.00 73.00 89 MET A O 1
ATOM 621 N N . ALA A 1 90 ? 18.136 -25.544 -35.894 1.00 67.75 90 ALA A N 1
ATOM 622 C CA . ALA A 1 90 ? 17.496 -24.882 -34.758 1.00 67.75 90 ALA A CA 1
ATOM 623 C C . ALA A 1 90 ? 16.471 -25.789 -34.047 1.00 67.75 90 ALA A C 1
ATOM 625 O O . ALA A 1 90 ? 16.411 -25.800 -32.816 1.00 67.75 90 ALA A O 1
ATOM 626 N N . GLU A 1 91 ? 15.690 -26.570 -34.799 1.00 80.44 91 GLU A N 1
ATOM 627 C CA . GLU A 1 91 ? 14.748 -27.556 -34.251 1.00 80.44 91 GLU A CA 1
ATOM 628 C C . GLU A 1 91 ? 15.488 -28.683 -33.503 1.00 80.44 91 GLU A C 1
ATOM 630 O O . GLU A 1 91 ? 15.082 -29.060 -32.402 1.00 80.44 91 GLU A O 1
ATOM 635 N N . GLU A 1 92 ? 16.618 -29.163 -34.033 1.00 85.06 92 GLU A N 1
ATOM 636 C CA . GLU A 1 92 ? 17.467 -30.164 -33.376 1.00 85.06 92 GLU A CA 1
ATOM 637 C C . GLU A 1 92 ? 18.157 -29.620 -32.115 1.00 85.06 92 GLU A C 1
ATOM 639 O O . GLU A 1 92 ? 18.211 -30.312 -31.095 1.00 85.06 92 GLU A O 1
ATOM 644 N N . ALA A 1 93 ? 18.635 -28.372 -32.138 1.00 76.62 93 ALA A N 1
ATOM 645 C CA . ALA A 1 93 ? 19.213 -27.717 -30.964 1.00 76.62 93 ALA A CA 1
ATOM 646 C C . ALA A 1 93 ? 18.168 -27.511 -29.852 1.00 76.62 93 ALA A C 1
ATOM 648 O O . ALA A 1 93 ? 18.452 -27.755 -28.678 1.00 76.62 93 ALA A O 1
ATOM 649 N N . LEU A 1 94 ? 16.936 -27.133 -30.213 1.00 75.38 94 LEU A N 1
ATOM 650 C CA . LEU A 1 94 ? 15.826 -27.008 -29.266 1.00 75.38 94 LEU A CA 1
ATOM 651 C C . LEU A 1 94 ? 15.421 -28.368 -28.677 1.00 75.38 94 LEU A C 1
ATOM 653 O O . LEU A 1 94 ? 15.100 -28.450 -27.491 1.00 75.38 94 LEU A O 1
ATOM 657 N N . ALA A 1 95 ? 15.458 -29.438 -29.476 1.00 80.25 95 ALA A N 1
ATOM 658 C CA . ALA A 1 95 ? 15.190 -30.793 -29.002 1.00 80.25 95 ALA A CA 1
ATOM 659 C C . ALA A 1 95 ? 16.261 -31.282 -28.011 1.00 80.25 95 ALA A C 1
ATOM 661 O O . ALA A 1 95 ? 15.914 -31.879 -26.992 1.00 80.25 95 ALA A O 1
ATOM 662 N N . ARG A 1 96 ? 17.543 -30.976 -28.257 1.00 84.94 96 ARG A N 1
ATOM 663 C CA . ARG A 1 96 ? 18.642 -31.283 -27.323 1.00 84.94 96 ARG A CA 1
ATOM 664 C C . ARG A 1 96 ? 18.504 -30.522 -26.005 1.00 84.94 96 ARG A C 1
ATOM 666 O O . ARG A 1 96 ? 18.564 -31.143 -24.952 1.00 84.94 96 ARG A O 1
ATOM 673 N N . ALA A 1 97 ? 18.210 -29.222 -26.062 1.00 71.50 97 ALA A N 1
ATOM 674 C CA . ALA A 1 97 ? 18.007 -28.408 -24.863 1.00 71.50 97 ALA A CA 1
ATOM 675 C C . ALA A 1 97 ? 16.816 -28.889 -24.010 1.00 71.50 97 ALA A C 1
ATOM 677 O O . ALA A 1 97 ? 16.879 -28.859 -22.784 1.00 71.50 97 ALA A O 1
ATOM 678 N N . ARG A 1 98 ? 15.734 -29.370 -24.643 1.00 81.75 98 ARG A N 1
ATOM 679 C CA . ARG A 1 98 ? 14.607 -29.993 -23.924 1.00 81.75 98 ARG A CA 1
ATOM 680 C C . ARG A 1 98 ? 15.008 -31.305 -23.253 1.00 81.75 98 ARG A C 1
ATOM 682 O O . ARG A 1 98 ? 14.663 -31.508 -22.098 1.00 81.75 98 ARG A O 1
ATOM 689 N N . ALA A 1 99 ? 15.767 -32.155 -23.943 1.00 81.38 99 ALA A N 1
ATOM 690 C CA . ALA A 1 99 ? 16.235 -33.420 -23.380 1.00 81.38 99 ALA A CA 1
ATOM 691 C C . ALA A 1 99 ? 17.190 -33.222 -22.187 1.00 81.38 99 ALA A C 1
ATOM 693 O O . ALA A 1 99 ? 17.149 -34.005 -21.241 1.00 81.38 99 ALA A O 1
ATOM 694 N N . GLU A 1 100 ? 18.022 -32.178 -22.209 1.00 84.25 100 GLU A N 1
ATOM 695 C CA . GLU A 1 100 ? 18.887 -31.807 -21.080 1.00 84.25 100 GLU A CA 1
ATOM 696 C C . GLU A 1 100 ? 18.072 -31.300 -19.880 1.00 84.25 100 GLU A C 1
ATOM 698 O O . GLU A 1 100 ? 18.296 -31.758 -18.761 1.00 84.25 100 GLU A O 1
ATOM 703 N N . ALA A 1 101 ? 17.070 -30.444 -20.111 1.00 68.31 101 ALA A N 1
ATOM 704 C CA . ALA A 1 101 ? 16.174 -29.969 -19.054 1.00 68.31 101 ALA A CA 1
ATOM 705 C C . ALA A 1 101 ? 15.352 -31.111 -18.424 1.00 68.31 101 ALA A C 1
ATOM 707 O O . ALA A 1 101 ? 15.236 -31.194 -17.202 1.00 68.31 101 ALA A O 1
ATOM 708 N N . ASP A 1 102 ? 14.830 -32.032 -19.241 1.00 82.00 102 ASP A N 1
ATOM 709 C CA . ASP A 1 102 ? 14.100 -33.208 -18.755 1.00 82.00 102 ASP A CA 1
ATOM 710 C C . ASP A 1 102 ? 15.018 -34.147 -17.943 1.00 82.00 102 ASP A C 1
ATOM 712 O O . ASP A 1 102 ? 14.582 -34.759 -16.965 1.00 82.00 102 ASP A O 1
ATOM 716 N N . ALA A 1 103 ? 16.304 -34.242 -18.305 1.00 80.00 103 ALA A N 1
ATOM 717 C CA . ALA A 1 103 ? 17.293 -35.021 -17.561 1.00 80.00 103 ALA A CA 1
ATOM 718 C C . ALA A 1 103 ? 17.662 -34.385 -16.208 1.00 80.00 103 ALA A C 1
ATOM 720 O O . ALA A 1 103 ? 17.853 -35.120 -15.237 1.00 80.00 103 ALA A O 1
ATOM 721 N N . GLU A 1 104 ? 17.730 -33.052 -16.116 1.00 79.56 104 GLU A N 1
ATOM 722 C CA . GLU A 1 104 ? 17.929 -32.338 -14.845 1.00 79.56 104 GLU A CA 1
ATOM 723 C C . GLU A 1 104 ? 16.739 -32.530 -13.896 1.00 79.56 104 GLU A C 1
ATOM 725 O O . GLU A 1 104 ? 16.941 -32.878 -12.732 1.00 79.56 104 GLU A O 1
ATOM 730 N N . VAL A 1 105 ? 15.504 -32.421 -14.400 1.00 73.12 105 VAL A N 1
ATOM 731 C CA . VAL A 1 105 ? 14.289 -32.680 -13.606 1.00 73.12 105 VAL A CA 1
ATOM 732 C C . VAL A 1 105 ? 14.261 -34.128 -13.109 1.00 73.12 105 VAL A C 1
ATOM 734 O O . VAL A 1 105 ? 14.012 -34.376 -11.929 1.00 73.12 105 VAL A O 1
ATOM 737 N N . ALA A 1 106 ? 14.596 -35.096 -13.967 1.00 75.81 106 ALA A N 1
ATOM 738 C CA . ALA A 1 106 ? 14.666 -36.502 -13.571 1.00 75.81 106 ALA A CA 1
ATOM 739 C C . ALA A 1 106 ? 15.779 -36.782 -12.538 1.00 75.81 106 ALA A C 1
ATOM 741 O O . ALA A 1 106 ? 15.640 -37.683 -11.705 1.00 75.81 106 ALA A O 1
ATOM 742 N N . ALA A 1 107 ? 16.885 -36.031 -12.568 1.00 73.69 107 ALA A N 1
ATOM 743 C CA . ALA A 1 107 ? 17.943 -36.123 -11.564 1.00 73.69 107 ALA A CA 1
ATOM 744 C C . ALA A 1 107 ? 17.491 -35.554 -10.207 1.00 73.69 107 ALA A C 1
ATOM 746 O O . ALA A 1 107 ? 17.761 -36.170 -9.173 1.00 73.69 107 ALA A O 1
ATOM 747 N N . GLU A 1 108 ? 16.748 -34.445 -10.213 1.00 68.81 108 GLU A N 1
ATOM 748 C CA . GLU A 1 108 ? 16.192 -33.808 -9.013 1.00 68.81 108 GLU A CA 1
ATOM 749 C C . GLU A 1 108 ? 15.102 -34.683 -8.360 1.00 68.81 108 GLU A C 1
ATOM 751 O O . GLU A 1 108 ? 15.124 -34.920 -7.150 1.00 68.81 108 GLU A O 1
ATOM 756 N N . GLU A 1 109 ? 14.217 -35.294 -9.158 1.00 70.94 109 GLU A N 1
ATOM 757 C CA . GLU A 1 109 ? 13.232 -36.276 -8.676 1.00 70.94 109 GLU A CA 1
ATOM 758 C C . GLU A 1 109 ? 13.897 -37.522 -8.068 1.00 70.94 109 GLU A C 1
ATOM 760 O O . GLU A 1 109 ? 13.412 -38.094 -7.083 1.00 70.94 109 GLU A O 1
ATOM 765 N N . ARG A 1 110 ? 15.048 -37.937 -8.611 1.00 72.56 110 ARG A N 1
ATOM 766 C CA . ARG A 1 110 ? 15.819 -39.067 -8.083 1.00 72.56 110 ARG A CA 1
ATOM 767 C C . ARG A 1 110 ? 16.483 -38.725 -6.749 1.00 72.56 110 ARG A C 1
ATOM 769 O O . ARG A 1 110 ? 16.433 -39.569 -5.851 1.00 72.56 110 ARG A O 1
ATOM 776 N N . GLU A 1 111 ? 17.030 -37.518 -6.587 1.00 65.94 111 GLU A N 1
ATOM 777 C CA . GLU A 1 111 ? 17.539 -37.017 -5.298 1.00 65.94 111 GLU A CA 1
ATOM 778 C C . GLU A 1 111 ? 16.432 -36.927 -4.237 1.00 65.94 111 GLU A C 1
ATOM 780 O O . GLU A 1 111 ? 16.629 -37.389 -3.111 1.00 65.94 111 GLU A O 1
ATOM 785 N N . LEU A 1 112 ? 15.234 -36.454 -4.601 1.00 56.41 112 LEU A N 1
ATOM 786 C CA . LEU A 1 112 ? 14.074 -36.449 -3.700 1.00 56.41 112 LEU A CA 1
ATOM 787 C C . LEU A 1 112 ? 13.628 -37.865 -3.294 1.00 56.41 112 LEU A C 1
ATOM 789 O O . LEU A 1 112 ? 13.233 -38.076 -2.145 1.00 56.41 112 LEU A O 1
ATOM 793 N N . SER A 1 113 ? 13.741 -38.854 -4.191 1.00 54.75 113 SER A N 1
ATOM 794 C CA . SER A 1 113 ? 13.431 -40.255 -3.863 1.00 54.75 113 SER A CA 1
ATOM 795 C C . SER A 1 113 ? 14.471 -40.901 -2.933 1.00 54.75 113 SER A C 1
ATOM 797 O O . SER A 1 113 ? 14.116 -41.724 -2.087 1.00 54.75 113 SER A O 1
ATOM 799 N N . LEU A 1 114 ? 15.747 -40.504 -3.038 1.00 60.84 114 LEU A N 1
ATOM 800 C CA . LEU A 1 114 ? 16.830 -40.971 -2.163 1.00 60.84 114 LEU A CA 1
ATOM 801 C C . LEU A 1 114 ? 16.815 -40.292 -0.785 1.00 60.84 114 LEU A C 1
ATOM 803 O O . LEU A 1 114 ? 17.286 -40.887 0.184 1.00 60.84 114 LEU A O 1
ATOM 807 N N . ALA A 1 115 ? 16.227 -39.097 -0.676 1.00 56.66 115 ALA A N 1
ATOM 808 C CA . ALA A 1 115 ? 16.022 -38.388 0.588 1.00 56.66 115 ALA A CA 1
ATOM 809 C C . ALA A 1 115 ? 14.878 -38.965 1.452 1.00 56.66 115 ALA A C 1
ATOM 811 O O . ALA A 1 115 ? 14.664 -38.505 2.574 1.00 56.66 115 ALA A O 1
ATOM 812 N N . GLY A 1 116 ? 14.152 -39.983 0.968 1.00 43.88 116 GLY A N 1
ATOM 813 C CA . GLY A 1 116 ? 13.196 -40.753 1.770 1.00 43.88 116 GLY A CA 1
ATOM 814 C C . GLY A 1 116 ? 11.981 -39.967 2.276 1.00 43.88 116 GLY A C 1
ATOM 815 O O . GLY A 1 116 ? 11.389 -40.360 3.280 1.00 43.88 116 GLY A O 1
ATOM 816 N N . VAL A 1 117 ? 11.595 -38.873 1.611 1.00 44.34 117 VAL A N 1
ATOM 817 C CA . VAL A 1 117 ? 10.412 -38.080 1.982 1.00 44.34 117 VAL A CA 1
ATOM 818 C C . VAL A 1 117 ? 9.166 -38.681 1.313 1.00 44.34 117 VAL A C 1
ATOM 820 O O . VAL A 1 117 ? 9.070 -38.658 0.086 1.00 44.34 117 VAL A O 1
ATOM 823 N N . PRO A 1 118 ? 8.195 -39.232 2.065 1.00 35.38 118 PRO A N 1
ATOM 824 C CA . PRO A 1 118 ? 7.007 -39.819 1.463 1.00 35.38 118 PRO A CA 1
ATOM 825 C C . PRO A 1 118 ? 6.013 -38.728 1.043 1.00 35.38 118 PRO A C 1
ATOM 827 O O . PRO A 1 118 ? 5.563 -37.922 1.858 1.00 35.38 118 PRO A O 1
ATOM 830 N N . VAL A 1 119 ? 5.628 -38.739 -0.234 1.00 44.81 119 VAL A N 1
ATOM 831 C CA . VAL A 1 119 ? 4.509 -37.955 -0.771 1.00 44.81 119 VAL A CA 1
ATOM 832 C C . VAL A 1 119 ? 3.240 -38.800 -0.676 1.00 44.81 119 VAL A C 1
ATOM 834 O O . VAL A 1 119 ? 3.029 -39.694 -1.491 1.00 44.81 119 VAL A O 1
ATOM 837 N N . SER A 1 120 ? 2.431 -38.525 0.352 1.00 39.25 120 SER A N 1
ATOM 838 C CA . SER A 1 120 ? 0.968 -38.714 0.484 1.00 39.25 120 SER A CA 1
ATOM 839 C C . SER A 1 120 ? 0.579 -39.189 1.892 1.00 39.25 120 SER A C 1
ATOM 841 O O . SER A 1 120 ? 1.157 -40.134 2.421 1.00 39.25 120 SER A O 1
ATOM 843 N N . GLY A 1 121 ? -0.436 -38.545 2.483 1.00 30.12 121 GLY A N 1
ATOM 844 C CA . GLY A 1 121 ? -1.157 -39.066 3.651 1.00 30.12 121 GLY A CA 1
ATOM 845 C C . GLY A 1 121 ? -1.269 -38.107 4.839 1.00 30.12 121 GLY A C 1
ATOM 846 O O . GLY A 1 121 ? -0.301 -37.864 5.547 1.00 30.12 121 GLY A O 1
ATOM 847 N N . GLU A 1 122 ? -2.486 -37.593 5.023 1.00 33.69 122 GLU A N 1
ATOM 848 C CA . GLU A 1 122 ? -3.140 -37.122 6.256 1.00 33.69 122 GLU A CA 1
ATOM 849 C C . GLU A 1 122 ? -2.314 -37.152 7.561 1.00 33.69 122 GLU A C 1
ATOM 851 O O . GLU A 1 122 ? -2.005 -38.208 8.113 1.00 33.69 122 GLU A O 1
ATOM 856 N N . PHE A 1 123 ? -2.052 -35.971 8.134 1.00 27.39 123 PHE A N 1
ATOM 857 C CA . PHE A 1 123 ? -1.448 -35.854 9.461 1.00 27.39 123 PHE A CA 1
ATOM 858 C C . PHE A 1 123 ? -2.496 -36.015 10.569 1.00 27.39 123 PHE A C 1
ATOM 860 O O . PHE A 1 123 ? -3.214 -35.081 10.926 1.00 27.39 123 PHE A O 1
ATOM 867 N N . SER A 1 124 ? -2.514 -37.211 11.152 1.00 27.88 124 SER A N 1
ATOM 868 C CA . SER A 1 124 ? -2.970 -37.464 12.517 1.00 27.88 124 SER A CA 1
ATOM 869 C C . SER A 1 124 ? -1.738 -37.550 13.430 1.00 27.88 124 SER A C 1
ATOM 871 O O . SER A 1 124 ? -0.727 -38.153 13.071 1.00 27.88 124 SER A O 1
ATOM 873 N N . ALA A 1 125 ? -1.790 -36.893 14.588 1.00 33.06 125 ALA A N 1
ATOM 874 C CA . ALA A 1 125 ? -0.657 -36.731 15.501 1.00 33.06 125 ALA A CA 1
ATOM 875 C C . ALA A 1 125 ? -0.255 -38.028 16.237 1.00 33.06 125 ALA A C 1
ATOM 877 O O . ALA A 1 125 ? -1.110 -38.834 16.602 1.00 33.06 125 ALA A O 1
ATOM 878 N N . PRO A 1 126 ? 1.031 -38.147 16.608 1.00 32.47 126 PRO A N 1
ATOM 879 C CA . PRO A 1 126 ? 1.419 -38.634 17.935 1.00 32.47 126 PRO A CA 1
ATOM 880 C C . PRO A 1 126 ? 2.428 -37.650 18.575 1.00 32.47 126 PRO A C 1
ATOM 882 O O . PRO A 1 126 ? 3.123 -36.915 17.889 1.00 32.47 126 PRO A O 1
ATOM 885 N N . GLY A 1 127 ? 2.562 -37.484 19.888 1.00 27.52 127 GLY A N 1
ATOM 886 C CA . GLY A 1 127 ? 2.466 -38.467 20.958 1.00 27.52 127 GLY A CA 1
ATOM 887 C C . GLY A 1 127 ? 3.819 -38.542 21.680 1.00 27.52 127 GLY A C 1
ATOM 888 O O . GLY A 1 127 ? 4.617 -39.416 21.389 1.00 27.52 127 GLY A O 1
ATOM 889 N N . SER A 1 128 ? 4.056 -37.575 22.575 1.00 29.11 128 SER A N 1
ATOM 890 C CA . SER A 1 128 ? 4.910 -37.582 23.781 1.00 29.11 128 SER A CA 1
ATOM 891 C C . SER A 1 128 ? 6.172 -38.471 23.855 1.00 29.11 128 SER A C 1
ATOM 893 O O . SER A 1 128 ? 6.076 -39.685 24.006 1.00 29.11 128 SER A O 1
ATOM 895 N N . ALA A 1 129 ? 7.333 -37.832 24.052 1.00 28.48 129 ALA A N 1
ATOM 896 C CA . ALA A 1 129 ? 8.390 -38.351 24.926 1.00 28.48 129 ALA A CA 1
ATOM 897 C C . ALA A 1 129 ? 9.033 -37.203 25.730 1.00 28.48 129 ALA A C 1
ATOM 899 O O . ALA A 1 129 ? 9.572 -36.248 25.175 1.00 28.48 129 ALA A O 1
ATOM 900 N N . LEU A 1 130 ? 8.903 -37.307 27.055 1.00 27.14 130 LEU A N 1
ATOM 901 C CA . LEU A 1 130 ? 9.431 -36.418 28.088 1.00 27.14 130 LEU A CA 1
ATOM 902 C C . LEU A 1 130 ? 10.955 -36.541 28.222 1.00 27.14 130 LEU A C 1
ATOM 904 O O . LEU A 1 130 ? 11.458 -37.646 28.406 1.00 27.14 130 LEU A O 1
ATOM 908 N N . VAL A 1 131 ? 11.647 -35.403 28.316 1.00 26.80 131 VAL A N 1
ATOM 909 C CA . VAL A 1 131 ? 12.843 -35.256 29.160 1.00 26.80 131 VAL A CA 1
ATOM 910 C C . VAL A 1 131 ? 12.698 -33.951 29.941 1.00 26.80 131 VAL A C 1
ATOM 912 O O . VAL A 1 131 ? 12.534 -32.878 29.364 1.00 26.80 131 VAL A O 1
ATOM 915 N N . GLN A 1 132 ? 12.683 -34.081 31.267 1.00 26.03 132 GLN A N 1
ATOM 916 C CA . GLN A 1 132 ? 12.630 -32.991 32.235 1.00 26.03 132 GLN A CA 1
ATOM 917 C C . GLN A 1 132 ? 13.988 -32.288 32.311 1.00 26.03 132 GLN A C 1
ATOM 919 O O . GLN A 1 132 ? 14.999 -32.944 32.546 1.00 26.03 132 GLN A O 1
ATOM 924 N N . ILE A 1 133 ? 13.988 -30.959 32.203 1.00 30.33 133 ILE A N 1
ATOM 925 C CA . ILE A 1 133 ? 14.979 -30.099 32.856 1.00 30.33 133 ILE A CA 1
ATOM 926 C C . ILE A 1 133 ? 14.193 -28.952 33.500 1.00 30.33 133 ILE A C 1
ATOM 928 O O . ILE A 1 133 ? 13.492 -28.201 32.823 1.00 30.33 133 ILE A O 1
ATOM 932 N N . GLU A 1 134 ? 14.253 -28.898 34.827 1.00 31.06 134 GLU A N 1
ATOM 933 C CA . GLU A 1 134 ? 13.690 -27.851 35.676 1.00 31.06 134 GLU A CA 1
ATOM 934 C C . GLU A 1 134 ? 14.522 -26.566 35.550 1.00 31.06 134 GLU A C 1
ATOM 936 O O . GLU A 1 134 ? 15.750 -26.624 35.485 1.00 31.06 134 GLU A O 1
ATOM 941 N N . GLY A 1 135 ? 13.860 -25.404 35.517 1.00 27.38 135 GLY A N 1
ATOM 942 C CA . GLY A 1 135 ? 14.538 -24.105 35.451 1.00 27.38 135 GLY A CA 1
ATOM 943 C C . GLY A 1 135 ? 13.645 -22.951 34.990 1.00 27.38 135 GLY A C 1
ATOM 944 O O . GLY A 1 135 ? 13.828 -22.427 33.903 1.00 27.38 135 GLY A O 1
ATOM 945 N N . GLU A 1 136 ? 12.651 -22.626 35.817 1.00 29.34 136 GLU A N 1
ATOM 946 C CA . GLU A 1 136 ? 12.029 -21.310 36.056 1.00 29.34 136 GLU A CA 1
ATOM 947 C C . GLU A 1 136 ? 11.678 -20.338 34.895 1.00 29.34 136 GLU A C 1
ATOM 949 O O . GLU A 1 136 ? 12.512 -19.737 34.225 1.00 29.34 136 GLU A O 1
ATOM 954 N N . SER A 1 137 ? 10.374 -20.015 34.867 1.00 38.09 137 SER A N 1
ATOM 955 C CA . SER A 1 137 ? 9.737 -18.761 34.411 1.00 38.09 137 SER A CA 1
ATOM 956 C C . SER A 1 137 ? 9.407 -18.563 32.919 1.00 38.09 137 SER A C 1
ATOM 958 O O . SER A 1 137 ? 9.916 -17.681 32.234 1.00 38.09 137 SER A O 1
ATOM 960 N N . ARG A 1 138 ? 8.364 -19.270 32.453 1.00 32.94 138 ARG A N 1
ATOM 961 C CA . ARG A 1 138 ? 7.401 -18.711 31.480 1.00 32.94 138 ARG A CA 1
ATOM 962 C C . ARG A 1 138 ? 6.028 -19.370 31.660 1.00 32.94 138 ARG A C 1
ATOM 964 O O . ARG A 1 138 ? 5.837 -20.528 31.300 1.00 32.94 138 ARG A O 1
ATOM 971 N N . ALA A 1 139 ? 5.087 -18.658 32.281 1.00 33.50 139 ALA A N 1
ATOM 972 C CA . ALA A 1 139 ? 3.736 -19.155 32.532 1.00 33.50 139 ALA A CA 1
ATOM 973 C C . ALA A 1 139 ? 2.986 -19.410 31.210 1.00 33.50 139 ALA A C 1
ATOM 975 O O . ALA A 1 139 ? 2.929 -18.549 30.331 1.00 33.50 139 ALA A O 1
ATOM 976 N N . ARG A 1 140 ? 2.439 -20.624 31.084 1.00 35.88 140 ARG A N 1
ATOM 977 C CA . ARG A 1 140 ? 1.554 -21.088 30.008 1.00 35.88 140 ARG A CA 1
ATOM 978 C C . ARG A 1 140 ? 0.186 -20.401 30.090 1.00 35.88 140 ARG A C 1
ATOM 980 O O . ARG A 1 140 ? -0.346 -20.216 31.179 1.00 35.88 140 ARG A O 1
ATOM 987 N N . ALA A 1 141 ? -0.436 -20.170 28.936 1.00 43.38 141 ALA A N 1
ATOM 988 C CA . ALA A 1 141 ? -1.891 -20.109 28.831 1.00 43.38 141 ALA A CA 1
ATOM 989 C C . ALA A 1 141 ? -2.499 -21.431 29.353 1.00 43.38 141 ALA A C 1
ATOM 991 O O . ALA A 1 141 ? -2.048 -22.497 28.926 1.00 43.38 141 ALA A O 1
ATOM 992 N N . GLY A 1 142 ? -3.497 -21.386 30.253 1.00 51.41 142 GLY A N 1
ATOM 993 C CA . GLY A 1 142 ? -4.334 -22.573 30.510 1.00 51.41 142 GLY A CA 1
ATOM 994 C C . GLY A 1 142 ? -4.920 -22.855 31.902 1.00 51.41 142 GLY A C 1
ATOM 995 O O . GLY A 1 142 ? -5.465 -23.943 32.060 1.00 51.41 142 GLY A O 1
ATOM 996 N N . SER A 1 143 ? -4.887 -21.971 32.906 1.00 76.75 143 SER A N 1
ATOM 997 C CA . SER A 1 143 ? -5.673 -22.212 34.137 1.00 76.75 143 SER A CA 1
ATOM 998 C C . SER A 1 143 ? -6.210 -20.926 34.761 1.00 76.75 143 SER A C 1
ATOM 1000 O O . SER A 1 143 ? -5.425 -20.045 35.103 1.00 76.75 143 SER A O 1
ATOM 1002 N N . CYS A 1 144 ? -7.532 -20.841 34.933 1.00 84.69 144 CYS A N 1
ATOM 1003 C CA . CYS A 1 144 ? -8.187 -19.747 35.650 1.00 84.69 144 CYS A CA 1
ATOM 1004 C C . CYS A 1 144 ? -7.788 -19.733 37.127 1.00 84.69 144 CYS A C 1
ATOM 1006 O O . CYS A 1 144 ? -7.820 -20.777 37.785 1.00 84.69 144 CYS A O 1
ATOM 1008 N N . LEU A 1 145 ? -7.476 -18.550 37.659 1.00 90.94 145 LEU A N 1
ATOM 1009 C CA . LEU A 1 145 ? -7.387 -18.351 39.099 1.00 90.94 145 LEU A CA 1
ATOM 1010 C C . LEU A 1 145 ? -8.796 -18.459 39.704 1.00 90.94 145 LEU A C 1
ATOM 1012 O O . LEU A 1 145 ? -9.781 -18.063 39.067 1.00 90.94 145 LEU A O 1
ATOM 1016 N N . PRO A 1 146 ? -8.915 -19.008 40.924 1.00 89.75 146 PRO A N 1
ATOM 1017 C CA . PRO A 1 146 ? -10.202 -19.146 41.585 1.00 89.75 146 PRO A CA 1
ATOM 1018 C C . PRO A 1 146 ? -10.774 -17.774 41.942 1.00 89.75 146 PRO A C 1
ATOM 1020 O O . PRO A 1 146 ? -10.040 -16.827 42.249 1.00 89.75 146 PRO A O 1
ATOM 1023 N N . SER A 1 147 ? -12.102 -17.681 41.952 1.00 88.12 147 SER A N 1
ATOM 1024 C CA . SER A 1 147 ? -12.790 -16.488 42.427 1.00 88.12 147 SER A CA 1
ATOM 1025 C C . SER A 1 147 ? -12.483 -16.234 43.900 1.00 88.12 147 SER A C 1
ATOM 1027 O O . SER A 1 147 ? -12.314 -17.155 44.703 1.00 88.12 147 SER A O 1
ATOM 1029 N N . MET A 1 148 ? -12.425 -14.958 44.272 1.00 87.88 148 MET A N 1
ATOM 1030 C CA . MET A 1 148 ? -12.187 -14.577 45.659 1.00 87.88 148 MET A CA 1
ATOM 1031 C C . MET A 1 148 ? -13.376 -14.992 46.541 1.00 87.88 148 MET A C 1
ATOM 1033 O O . MET A 1 148 ? -14.537 -14.678 46.247 1.00 87.88 148 MET A O 1
ATOM 1037 N N . SER A 1 149 ? -13.069 -15.678 47.644 1.00 83.50 149 SER A N 1
ATOM 1038 C CA . SER A 1 149 ? -14.055 -16.216 48.586 1.00 83.50 149 SER A CA 1
ATOM 1039 C C . SER A 1 149 ? -14.767 -15.142 49.407 1.00 83.50 149 SER A C 1
ATOM 1041 O O . SER A 1 149 ? -15.912 -15.345 49.808 1.00 83.50 149 SER A O 1
ATOM 1043 N N . ASP A 1 150 ? -14.114 -14.003 49.657 1.00 82.31 150 ASP A N 1
ATOM 1044 C CA . ASP A 1 150 ? -14.747 -12.863 50.316 1.00 82.31 150 ASP A CA 1
ATOM 1045 C C . ASP A 1 150 ? -15.849 -12.289 49.417 1.00 82.31 150 ASP A C 1
ATOM 1047 O O . ASP A 1 150 ? -15.635 -12.030 48.231 1.00 82.31 150 ASP A O 1
ATOM 1051 N N . ARG A 1 151 ? -17.051 -12.123 49.978 1.00 84.31 151 ARG A N 1
ATOM 1052 C CA . ARG A 1 151 ? -18.233 -11.586 49.294 1.00 84.31 151 ARG A CA 1
ATOM 1053 C C . ARG A 1 151 ? -18.582 -10.155 49.718 1.00 84.31 151 ARG A C 1
ATOM 1055 O O . ARG A 1 151 ? -19.623 -9.656 49.296 1.00 84.31 151 ARG A O 1
ATOM 1062 N N . GLY A 1 152 ? -17.722 -9.491 50.491 1.00 77.06 152 GLY A N 1
ATOM 1063 C CA . GLY A 1 152 ? -17.910 -8.128 50.988 1.00 77.06 152 GLY A CA 1
ATOM 1064 C C . GLY A 1 152 ? -18.123 -7.081 49.888 1.00 77.06 152 GLY A C 1
ATOM 1065 O O . GLY A 1 152 ? -17.447 -7.101 48.864 1.00 77.06 152 GLY A O 1
ATOM 1066 N N . ASP A 1 153 ? -19.065 -6.162 50.118 1.00 80.44 153 ASP A N 1
ATOM 1067 C CA . ASP A 1 153 ? -19.524 -5.123 49.181 1.00 80.44 153 ASP A CA 1
ATOM 1068 C C . ASP A 1 153 ? -20.047 -5.687 47.842 1.00 80.44 153 ASP A C 1
ATOM 1070 O O . ASP A 1 153 ? -19.284 -6.023 46.939 1.00 80.44 153 ASP A O 1
ATOM 1074 N N . ALA A 1 154 ? -21.371 -5.766 47.676 1.00 85.50 154 ALA A N 1
ATOM 1075 C CA . ALA A 1 154 ? -22.003 -6.194 46.422 1.00 85.50 154 ALA A CA 1
ATOM 1076 C C . ALA A 1 154 ? -22.033 -5.096 45.338 1.00 85.50 154 ALA A C 1
ATOM 1078 O O . ALA A 1 154 ? -22.475 -5.366 44.213 1.00 85.50 154 ALA A O 1
ATOM 1079 N N . GLY A 1 155 ? -21.568 -3.888 45.668 1.00 92.50 155 GLY A N 1
ATOM 1080 C CA . GLY A 1 155 ? -21.669 -2.681 44.863 1.00 92.50 155 GLY A CA 1
ATOM 1081 C C . GLY A 1 155 ? -23.103 -2.191 44.684 1.00 92.50 155 GLY A C 1
ATOM 1082 O O . GLY A 1 155 ? -24.080 -2.804 45.138 1.00 92.50 155 GLY A O 1
ATOM 1083 N N . TYR A 1 156 ? -23.240 -1.085 43.958 1.00 92.50 156 TYR A N 1
ATOM 1084 C CA . TYR A 1 156 ? -24.545 -0.552 43.578 1.00 92.50 156 TYR A CA 1
ATOM 1085 C C . TYR A 1 156 ? -25.295 -1.507 42.652 1.00 92.50 156 TYR A C 1
ATOM 1087 O O . TYR A 1 156 ? -24.720 -2.095 41.741 1.00 92.50 156 TYR A O 1
ATOM 1095 N N . SER A 1 157 ? -26.598 -1.667 42.895 1.00 90.94 157 SER A N 1
ATOM 1096 C CA . SER A 1 157 ? -27.442 -2.549 42.094 1.00 90.94 157 SER A CA 1
ATOM 1097 C C . SER A 1 157 ? -27.776 -1.930 40.746 1.00 90.94 157 SER A C 1
ATOM 1099 O O . SER A 1 157 ? -28.562 -0.991 40.673 1.00 90.94 157 SER A O 1
ATOM 1101 N N . ASP A 1 158 ? -27.249 -2.522 39.683 1.00 89.25 158 ASP A N 1
ATOM 1102 C CA . ASP A 1 158 ? -27.608 -2.220 38.302 1.00 89.25 158 ASP A CA 1
ATOM 1103 C C . ASP A 1 158 ? -27.515 -3.482 37.423 1.00 89.25 158 ASP A C 1
ATOM 1105 O O . ASP A 1 158 ? -27.233 -4.587 37.899 1.00 89.25 158 ASP A O 1
ATOM 1109 N N . MET A 1 159 ? -27.802 -3.334 36.128 1.00 86.50 159 MET A N 1
ATOM 1110 C CA . MET A 1 159 ? -27.735 -4.445 35.174 1.00 86.50 159 MET A CA 1
ATOM 1111 C C . MET A 1 159 ? -26.301 -4.866 34.819 1.00 86.50 159 MET A C 1
ATOM 1113 O O . MET A 1 159 ? -26.112 -5.972 34.308 1.00 86.50 159 MET A O 1
ATOM 1117 N N . TYR A 1 160 ? -25.303 -4.032 35.118 1.00 92.44 160 TYR A N 1
ATOM 1118 C CA . TYR A 1 160 ? -23.908 -4.230 34.737 1.00 92.44 160 TYR A CA 1
ATOM 1119 C C . TYR A 1 160 ? -23.124 -4.975 35.818 1.00 92.44 160 TYR A C 1
ATOM 1121 O O . TYR A 1 160 ? -22.297 -5.805 35.478 1.00 92.44 160 TYR A O 1
ATOM 1129 N N . ARG A 1 161 ? -23.399 -4.793 37.115 1.00 94.38 161 ARG A N 1
ATOM 1130 C CA . ARG A 1 161 ? -22.674 -5.527 38.169 1.00 94.38 161 ARG A CA 1
ATOM 1131 C C . ARG A 1 161 ? -22.766 -7.040 37.958 1.00 94.38 161 ARG A C 1
ATOM 1133 O O . ARG A 1 161 ? -23.851 -7.549 37.669 1.00 94.38 161 ARG A O 1
ATOM 1140 N N . GLY A 1 162 ? -21.682 -7.788 38.116 1.00 94.44 162 GLY A N 1
ATOM 1141 C CA . GLY A 1 162 ? -21.710 -9.226 37.861 1.00 94.44 162 GLY A CA 1
ATOM 1142 C C . GLY A 1 162 ? -20.345 -9.866 37.694 1.00 94.44 162 GLY A C 1
ATOM 1143 O O . GLY A 1 162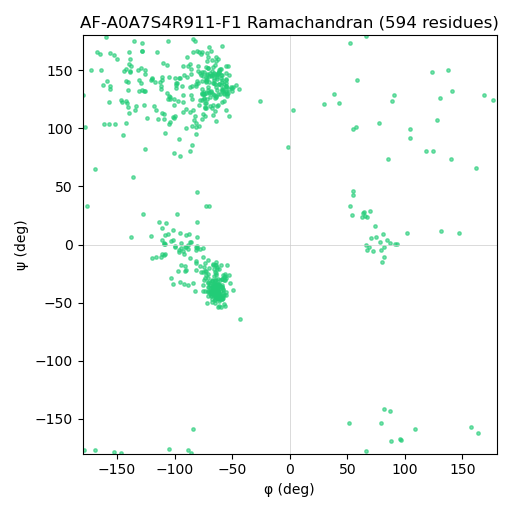 ? -19.331 -9.303 38.090 1.00 94.44 162 GLY A O 1
ATOM 1144 N N . TRP A 1 163 ? -20.354 -11.062 37.114 1.00 94.69 163 TRP A N 1
ATOM 1145 C CA . TRP A 1 163 ? -19.168 -11.880 36.890 1.00 94.69 163 TRP A CA 1
ATOM 1146 C C . TRP A 1 163 ? -18.597 -11.642 35.501 1.00 94.69 163 TRP A C 1
ATOM 1148 O O . TRP A 1 163 ? -19.346 -11.596 34.527 1.00 94.69 163 TRP A O 1
ATOM 1158 N N . TYR A 1 164 ? -17.280 -11.516 35.426 1.00 93.38 164 TYR A N 1
ATOM 1159 C CA . TYR A 1 164 ? -16.514 -11.246 34.219 1.00 93.38 164 TYR A CA 1
ATOM 1160 C C . TYR A 1 164 ? -15.250 -12.104 34.209 1.00 93.38 164 TYR A C 1
ATOM 1162 O O . TYR A 1 164 ? -14.806 -12.592 35.249 1.00 93.38 164 TYR A O 1
ATOM 1170 N N . ASP A 1 165 ? -14.685 -12.293 33.024 1.00 91.94 165 ASP A N 1
ATOM 1171 C CA . ASP A 1 165 ? -13.380 -12.920 32.830 1.00 91.94 165 ASP A CA 1
ATOM 1172 C C . ASP A 1 165 ? -12.337 -11.826 32.602 1.00 91.94 165 ASP A C 1
ATOM 1174 O O . ASP A 1 165 ? -11.985 -11.504 31.468 1.00 91.94 165 ASP A O 1
ATOM 1178 N N . VAL A 1 166 ? -11.898 -11.190 33.691 1.00 89.75 166 VAL A N 1
ATOM 1179 C CA . VAL A 1 166 ? -10.865 -10.140 33.618 1.00 89.75 166 VAL A CA 1
ATOM 1180 C C . VAL A 1 166 ? -9.496 -10.759 33.332 1.00 89.75 166 VAL A C 1
ATOM 1182 O O . VAL A 1 166 ? -8.633 -10.124 32.733 1.00 89.75 166 VAL A O 1
ATOM 1185 N N . GLN A 1 167 ? -9.314 -12.021 33.716 1.00 85.56 167 GLN A N 1
ATOM 1186 C CA . GLN A 1 167 ? -8.088 -12.785 33.507 1.00 85.56 167 GLN A CA 1
ATOM 1187 C C . GLN A 1 167 ? -7.868 -13.210 32.048 1.00 85.56 167 GLN A C 1
ATOM 1189 O O . GLN A 1 167 ? -6.738 -13.520 31.673 1.00 85.56 167 GLN A O 1
ATOM 1194 N N . GLY A 1 168 ? -8.931 -13.276 31.240 1.00 80.75 168 GLY A N 1
ATOM 1195 C CA . GLY A 1 168 ? -8.889 -13.811 29.879 1.00 80.75 168 GLY A CA 1
ATOM 1196 C C . GLY A 1 168 ? -8.672 -15.328 29.833 1.00 80.75 168 GLY A C 1
ATOM 1197 O O . GLY A 1 168 ? -8.063 -15.839 28.893 1.00 80.75 168 GLY A O 1
ATOM 1198 N N . CYS A 1 169 ? -9.113 -16.054 30.863 1.00 79.56 169 CYS A N 1
ATOM 1199 C CA . CYS A 1 169 ? -8.893 -17.494 31.007 1.00 79.56 169 CYS A CA 1
ATOM 1200 C C . CYS A 1 169 ? -10.060 -18.351 30.474 1.00 79.56 169 CYS A C 1
ATOM 1202 O O . CYS A 1 169 ? -9.981 -19.581 30.482 1.00 79.56 169 CYS A O 1
ATOM 1204 N N . GLY A 1 170 ? -11.142 -17.719 30.013 1.00 81.38 170 GLY A N 1
ATOM 1205 C CA . GLY A 1 170 ? -12.338 -18.348 29.458 1.00 81.38 170 GLY A CA 1
ATOM 1206 C C . GLY A 1 170 ? -13.461 -18.602 30.469 1.00 81.38 170 GLY A C 1
ATOM 1207 O O . GLY A 1 170 ? -14.501 -19.144 30.087 1.00 81.38 170 GLY A O 1
ATOM 1208 N N . ARG A 1 171 ? -13.289 -18.230 31.745 1.00 88.62 171 ARG A N 1
ATOM 1209 C CA . ARG A 1 171 ? -14.310 -18.382 32.799 1.00 88.62 171 ARG A CA 1
ATOM 1210 C C . ARG A 1 171 ? -14.374 -17.166 33.701 1.00 88.62 171 ARG A C 1
ATOM 1212 O O . ARG A 1 171 ? -13.369 -16.528 33.987 1.00 88.62 171 ARG A O 1
ATOM 1219 N N . CYS A 1 172 ? -15.569 -16.891 34.202 1.00 93.56 172 CYS A N 1
ATOM 1220 C CA . CYS A 1 172 ? -15.849 -15.625 34.857 1.00 93.56 172 CYS A CA 1
ATOM 1221 C C . CYS A 1 172 ? -15.705 -15.723 36.371 1.00 93.56 172 CYS A C 1
ATOM 1223 O O . CYS A 1 172 ? -16.657 -16.048 37.081 1.00 93.56 172 CYS A O 1
ATOM 1225 N N . HIS A 1 173 ? -14.502 -15.451 36.867 1.00 93.69 173 HIS A N 1
ATOM 1226 C CA . HIS A 1 173 ? -14.177 -15.524 38.293 1.00 93.69 173 HIS A CA 1
ATOM 1227 C C . HIS A 1 173 ? -13.972 -14.152 38.947 1.00 93.69 173 HIS A C 1
ATOM 1229 O O . HIS A 1 173 ? -13.744 -14.081 40.156 1.00 93.69 173 HIS A O 1
ATOM 1235 N N . ASP A 1 174 ? -14.108 -13.072 38.179 1.00 95.00 174 ASP A N 1
ATOM 1236 C CA . ASP A 1 174 ? -13.913 -11.701 38.633 1.00 95.00 174 ASP A CA 1
ATOM 1237 C C . ASP A 1 174 ? -15.272 -11.010 38.815 1.00 95.00 174 ASP A C 1
ATOM 1239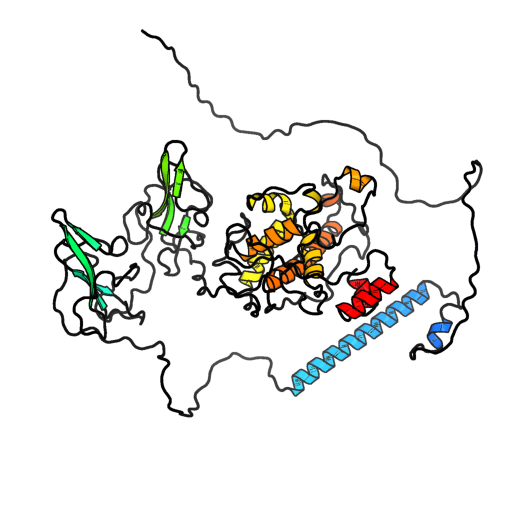 O O . ASP A 1 174 ? -16.091 -10.988 37.896 1.00 95.00 174 ASP A O 1
ATOM 1243 N N . TYR A 1 175 ? -15.545 -10.449 39.998 1.00 95.81 175 TYR A N 1
ATOM 1244 C CA . TYR A 1 175 ? -16.830 -9.792 40.280 1.00 95.81 175 TYR A CA 1
ATOM 1245 C C . TYR A 1 175 ? -16.705 -8.270 40.202 1.00 95.81 175 TYR A C 1
ATOM 1247 O O . TYR A 1 175 ? -16.102 -7.641 41.075 1.00 95.81 175 TYR A O 1
ATOM 1255 N N . CYS A 1 176 ? -17.299 -7.668 39.177 1.00 96.50 176 CYS A N 1
ATOM 1256 C CA . CYS A 1 176 ? -17.163 -6.248 38.866 1.00 96.50 176 CYS A CA 1
ATOM 1257 C C . CYS A 1 176 ? -18.456 -5.476 39.101 1.00 96.50 176 CYS A C 1
ATOM 1259 O O . CYS A 1 176 ? -19.551 -5.993 38.872 1.00 96.50 176 CYS A O 1
ATOM 1261 N N . ARG A 1 177 ? -18.324 -4.252 39.617 1.00 96.94 177 ARG A N 1
ATOM 1262 C CA . ARG A 1 177 ? -19.431 -3.407 40.079 1.00 96.94 177 ARG A CA 1
ATOM 1263 C C . ARG A 1 177 ? -19.002 -1.956 40.270 1.00 96.94 177 ARG A C 1
ATOM 1265 O O . ARG A 1 177 ? -17.820 -1.664 40.429 1.00 96.94 177 ARG A O 1
ATOM 1272 N N . TRP A 1 178 ? -19.978 -1.061 40.366 1.00 97.12 178 TRP A N 1
ATOM 1273 C CA . TRP A 1 178 ? -19.743 0.294 40.862 1.00 97.12 178 TRP A CA 1
ATOM 1274 C C . TRP A 1 178 ? -19.597 0.303 42.383 1.00 97.12 178 TRP A C 1
ATOM 1276 O O . TRP A 1 178 ? -20.450 -0.237 43.093 1.00 97.12 178 TRP A O 1
ATOM 1286 N N . VAL A 1 179 ? -18.540 0.958 42.863 1.00 95.50 179 VAL A N 1
ATOM 1287 C CA . VAL A 1 179 ? -18.246 1.195 44.288 1.00 95.50 179 VAL A CA 1
ATOM 1288 C C . VAL A 1 179 ? -17.969 2.684 44.520 1.00 95.50 179 VAL A C 1
ATOM 1290 O O . VAL A 1 179 ? -17.797 3.431 43.558 1.00 95.50 179 VAL A O 1
ATOM 1293 N N . GLY A 1 180 ? -17.949 3.144 45.772 1.00 93.88 180 GLY A N 1
ATOM 1294 C CA . GLY A 1 180 ? -17.767 4.560 46.131 1.00 93.88 180 GLY A CA 1
ATOM 1295 C C . GLY A 1 180 ? -19.046 5.207 46.669 1.00 93.88 180 GLY A C 1
ATOM 1296 O O . GLY A 1 180 ? -19.915 4.500 47.165 1.00 93.88 180 GLY A O 1
ATOM 1297 N N . GLY A 1 181 ? -19.138 6.539 46.613 1.00 92.94 181 GLY A N 1
ATOM 1298 C CA . GLY A 1 181 ? -20.222 7.313 47.240 1.00 92.94 181 GLY A CA 1
ATOM 1299 C C . GLY A 1 181 ? -21.234 7.959 46.287 1.00 92.94 181 GLY A C 1
ATOM 1300 O O . GLY A 1 181 ? -22.238 8.474 46.766 1.00 92.94 181 GLY A O 1
ATOM 1301 N N . ALA A 1 182 ? -20.994 7.941 44.973 1.00 93.12 182 ALA A N 1
ATOM 1302 C CA . ALA A 1 182 ? -21.804 8.656 43.978 1.00 93.12 182 ALA A CA 1
ATOM 1303 C C . ALA A 1 182 ? -22.958 7.830 43.378 1.00 93.12 182 ALA A C 1
ATOM 1305 O O . ALA A 1 182 ? -23.775 8.367 42.636 1.00 93.12 182 ALA A O 1
ATOM 1306 N N . GLY A 1 183 ? -23.040 6.527 43.664 1.00 91.88 183 GLY A N 1
ATOM 1307 C CA . GLY A 1 183 ? -24.010 5.628 43.029 1.00 91.88 183 GLY A CA 1
ATOM 1308 C C . GLY A 1 183 ? -23.453 4.851 41.831 1.00 91.88 183 GLY A C 1
ATOM 1309 O O . GLY A 1 183 ? -22.245 4.775 41.609 1.00 91.88 183 GLY A O 1
ATOM 1310 N N . SER A 1 184 ? -24.349 4.230 41.057 1.00 93.38 184 SER A N 1
ATOM 1311 C CA . SER A 1 184 ? -23.977 3.576 39.796 1.00 93.38 184 SER A CA 1
ATOM 1312 C C . SER A 1 184 ? -23.705 4.622 38.715 1.00 93.38 184 SER A C 1
ATOM 1314 O O . SER A 1 184 ? -24.545 5.484 38.462 1.00 93.38 184 SER A O 1
ATOM 1316 N N . GLY A 1 185 ? -22.561 4.504 38.040 1.00 89.12 185 GLY A N 1
ATOM 1317 C CA . GLY A 1 185 ? -22.224 5.308 36.864 1.00 89.12 185 GLY A CA 1
ATOM 1318 C C . GLY A 1 185 ? -22.856 4.808 35.558 1.00 89.12 185 GLY A C 1
ATOM 1319 O O . GLY A 1 185 ? -22.669 5.428 34.516 1.00 89.12 185 GLY A O 1
ATOM 1320 N N . GLY A 1 186 ? -23.620 3.708 35.582 1.00 86.88 186 GLY A N 1
ATOM 1321 C CA . GLY A 1 186 ? -24.223 3.114 34.385 1.00 86.88 186 GLY A CA 1
ATOM 1322 C C . GLY A 1 186 ? -23.302 2.119 33.669 1.00 86.88 186 GLY A C 1
ATOM 1323 O O . GLY A 1 186 ? -22.623 1.331 34.322 1.00 86.88 186 GLY A O 1
ATOM 1324 N N . ASN A 1 187 ? -23.329 2.088 32.330 1.00 84.62 187 ASN A N 1
ATOM 1325 C CA . ASN A 1 187 ? -22.569 1.096 31.554 1.00 84.62 187 ASN A CA 1
ATOM 1326 C C . ASN A 1 187 ? -21.051 1.363 31.665 1.00 84.62 187 ASN A C 1
ATOM 1328 O O . ASN A 1 187 ? -20.619 2.421 31.194 1.00 84.62 187 ASN A O 1
ATOM 1332 N N . PRO A 1 188 ? -20.241 0.425 32.198 1.00 88.50 188 PRO A N 1
ATOM 1333 C CA . PRO A 1 188 ? -18.790 0.582 32.300 1.00 88.50 188 PRO A CA 1
ATOM 1334 C C . PRO A 1 188 ? -18.071 0.736 30.952 1.00 88.50 188 PRO A C 1
ATOM 1336 O O . PRO A 1 188 ? -16.984 1.300 30.910 1.00 88.50 188 PRO A O 1
ATOM 1339 N N . GLU A 1 189 ? -18.679 0.310 29.839 1.00 83.50 189 GLU A N 1
ATOM 1340 C CA . GLU A 1 189 ? -18.140 0.562 28.491 1.00 83.50 189 GLU A CA 1
ATOM 1341 C C . GLU A 1 189 ? -18.134 2.056 28.129 1.00 83.50 189 GLU A C 1
ATOM 1343 O O . GLU A 1 189 ? -17.325 2.501 27.319 1.00 83.50 189 GLU A O 1
ATOM 1348 N N . ASN A 1 190 ? -19.041 2.843 28.718 1.00 79.62 190 ASN A N 1
ATOM 1349 C CA . ASN A 1 190 ? -19.167 4.272 28.429 1.00 79.62 190 ASN A CA 1
ATOM 1350 C C . ASN A 1 190 ? -18.397 5.139 29.427 1.00 79.62 190 ASN A C 1
ATOM 1352 O O . ASN A 1 190 ? -17.959 6.235 29.084 1.00 79.62 190 ASN A O 1
ATOM 1356 N N . VAL A 1 191 ? -18.298 4.692 30.677 1.00 86.31 191 VAL A N 1
ATOM 1357 C CA . VAL A 1 191 ? -17.729 5.477 31.768 1.00 86.31 191 VAL A CA 1
ATOM 1358 C C . VAL A 1 191 ? -17.223 4.551 32.864 1.00 86.31 191 VAL A C 1
ATOM 1360 O O . VAL A 1 191 ? -17.928 3.643 33.282 1.00 86.31 191 VAL A O 1
ATOM 1363 N N . LEU A 1 192 ? -16.011 4.799 33.358 1.00 90.56 192 LEU A N 1
ATOM 1364 C CA . LEU A 1 192 ? -15.411 4.020 34.450 1.00 90.56 192 LEU A CA 1
ATOM 1365 C C . LEU A 1 192 ? -15.333 4.793 35.767 1.00 90.56 192 LEU A C 1
ATOM 1367 O O . LEU A 1 192 ? -15.044 4.207 36.809 1.00 90.56 192 LEU A O 1
ATOM 1371 N N . GLU A 1 193 ? -15.648 6.089 35.738 1.00 93.69 193 GLU A N 1
ATOM 1372 C CA . GLU A 1 193 ? -15.690 6.964 36.905 1.00 93.69 193 GLU A CA 1
ATOM 1373 C C . GLU A 1 193 ? -16.881 7.919 36.828 1.00 93.69 193 GLU A C 1
ATOM 1375 O O . GLU A 1 193 ? -17.112 8.569 35.812 1.00 93.69 193 GLU A O 1
ATOM 1380 N N . HIS A 1 194 ? -17.624 8.035 37.919 1.00 90.19 194 HIS A N 1
ATOM 1381 C CA . HIS A 1 194 ? -18.813 8.866 38.023 1.00 90.19 194 HIS A CA 1
ATOM 1382 C C . HIS A 1 194 ? -18.690 9.795 39.230 1.00 90.19 194 HIS A C 1
ATOM 1384 O O . HIS A 1 194 ? -18.345 9.341 40.321 1.00 90.19 194 HIS A O 1
ATOM 1390 N N . GLN A 1 195 ? -18.976 11.083 39.037 1.00 93.94 195 GLN A N 1
ATOM 1391 C CA . GLN A 1 195 ? -19.098 12.056 40.120 1.00 93.94 195 GLN A CA 1
ATOM 1392 C C . GLN A 1 195 ? -20.551 12.507 40.236 1.00 93.94 195 GLN A C 1
ATOM 1394 O O . GLN A 1 195 ? -21.177 12.827 39.221 1.00 93.94 195 GLN A O 1
ATOM 1399 N N . ASP A 1 196 ? -21.075 12.554 41.458 1.00 88.81 196 ASP A N 1
ATOM 1400 C CA . ASP A 1 196 ? -22.404 13.105 41.705 1.00 88.81 196 ASP A CA 1
ATOM 1401 C C . ASP A 1 196 ? -22.381 14.641 41.820 1.00 88.81 196 ASP A C 1
ATOM 1403 O O . ASP A 1 196 ? -21.333 15.293 41.818 1.00 88.81 196 ASP A O 1
ATOM 1407 N N . ALA A 1 197 ? -23.568 15.237 41.946 1.00 88.19 197 ALA A N 1
ATOM 1408 C CA . ALA A 1 197 ? -23.730 16.684 42.088 1.00 88.19 197 ALA A CA 1
ATOM 1409 C C . ALA A 1 197 ? -23.120 17.261 43.384 1.00 88.19 197 ALA A C 1
ATOM 1411 O O . ALA A 1 197 ? -22.954 18.476 43.487 1.00 88.19 197 ALA A O 1
ATOM 1412 N N . TRP A 1 198 ? -22.795 16.414 44.365 1.00 87.81 198 TRP A N 1
ATOM 1413 C CA . TRP A 1 198 ? -22.236 16.789 45.667 1.00 87.81 198 TRP A CA 1
ATOM 1414 C C . TRP A 1 198 ? -20.725 16.551 45.750 1.00 87.81 198 TRP A C 1
ATOM 1416 O O . TRP A 1 198 ? -20.110 16.781 46.791 1.00 87.81 198 TRP A O 1
ATOM 1426 N N . GLY A 1 199 ? -20.114 16.128 44.644 1.00 90.00 199 GLY A N 1
ATOM 1427 C CA . GLY A 1 199 ? -18.683 15.916 44.522 1.00 90.00 199 GLY A CA 1
ATOM 1428 C C . GLY A 1 199 ? -18.196 14.550 45.010 1.00 90.00 199 GLY A C 1
ATOM 1429 O O . GLY A 1 199 ? -16.983 14.321 44.985 1.00 90.00 199 GLY A O 1
ATOM 1430 N N . ALA A 1 200 ? -19.091 13.645 45.420 1.00 93.06 200 ALA A N 1
ATOM 1431 C CA . ALA A 1 200 ? -18.735 12.268 45.739 1.00 93.06 200 ALA A CA 1
ATOM 1432 C C . ALA A 1 200 ? -18.387 11.507 44.456 1.00 93.06 200 ALA A C 1
ATOM 1434 O O . ALA A 1 200 ? -18.892 11.821 43.381 1.00 93.06 200 ALA A O 1
ATOM 1435 N N . TRP A 1 201 ? -17.524 10.494 44.569 1.00 93.50 201 TRP A N 1
ATOM 1436 C CA . TRP A 1 201 ? -17.059 9.703 43.430 1.00 93.50 201 TRP A CA 1
ATOM 1437 C C . TRP A 1 201 ? -17.426 8.232 43.578 1.00 93.50 201 TRP A C 1
ATOM 1439 O O . TRP A 1 201 ? -17.330 7.661 44.667 1.00 93.50 201 TRP A O 1
ATOM 1449 N N . SER A 1 202 ? -17.760 7.621 42.450 1.00 96.50 202 SER A N 1
ATOM 1450 C CA . SER A 1 202 ? -17.848 6.181 42.262 1.00 96.50 202 SER A CA 1
ATOM 1451 C C . SER A 1 202 ? -16.993 5.751 41.081 1.00 96.50 202 SER A C 1
ATOM 1453 O O . SER A 1 202 ? -16.790 6.514 40.138 1.00 96.50 202 SER A O 1
ATOM 1455 N N . TRP A 1 203 ? -16.468 4.533 41.129 1.00 96.50 203 TRP A N 1
ATOM 1456 C CA . TRP A 1 203 ? -15.671 3.965 40.044 1.00 96.50 203 TRP A CA 1
ATOM 1457 C C . TRP A 1 203 ? -16.047 2.510 39.798 1.00 96.50 203 TRP A C 1
ATOM 1459 O O . TRP A 1 203 ? -16.544 1.816 40.692 1.00 96.50 203 TRP A O 1
ATOM 1469 N N . TRP A 1 204 ? -15.823 2.061 38.568 1.00 97.00 204 TRP A N 1
ATOM 1470 C CA . TRP A 1 204 ? -15.969 0.665 38.201 1.00 97.00 204 TRP A CA 1
ATOM 1471 C C . TRP A 1 204 ? -14.805 -0.133 38.786 1.00 97.00 204 TRP A C 1
ATOM 1473 O O . TRP A 1 204 ? -13.637 0.123 38.486 1.00 97.00 204 TRP A O 1
ATOM 1483 N N . SER A 1 205 ? -15.125 -1.078 39.663 1.00 96.00 205 SER A N 1
ATOM 1484 C CA . SER A 1 205 ? -14.150 -1.852 40.419 1.00 96.00 205 SER A CA 1
ATOM 1485 C C . SER A 1 205 ? -14.454 -3.338 40.339 1.00 96.00 205 SER A C 1
ATOM 1487 O O . SER A 1 205 ? -15.611 -3.757 40.404 1.00 96.00 205 SER A O 1
ATOM 1489 N N . CYS A 1 206 ? -13.403 -4.144 40.243 1.00 95.56 206 CYS A N 1
ATOM 1490 C CA . CYS A 1 206 ? -13.496 -5.593 40.245 1.00 95.56 206 CYS A CA 1
ATOM 1491 C C . CYS A 1 206 ? -12.864 -6.179 41.495 1.00 95.56 206 CYS A C 1
ATOM 1493 O O . CYS A 1 206 ? -11.788 -5.772 41.924 1.00 95.56 206 CYS A O 1
ATOM 1495 N N . ARG A 1 207 ? -13.524 -7.193 42.041 1.00 94.31 207 ARG A N 1
ATOM 1496 C CA . ARG A 1 207 ? -12.892 -8.175 42.905 1.00 94.31 207 ARG A CA 1
ATOM 1497 C C . ARG A 1 207 ? -12.211 -9.193 41.999 1.00 94.31 207 ARG A C 1
ATOM 1499 O O . ARG A 1 207 ? -12.901 -9.998 41.372 1.00 94.31 207 ARG A O 1
ATOM 1506 N N . LEU A 1 208 ? -10.891 -9.096 41.902 1.00 93.38 208 LEU A N 1
ATOM 1507 C CA . LEU A 1 208 ? -10.102 -9.895 40.972 1.00 93.38 208 LEU A CA 1
ATOM 1508 C C . LEU A 1 208 ? -9.838 -11.294 41.535 1.00 93.38 208 LEU A C 1
ATOM 1510 O O . LEU A 1 208 ? -9.547 -11.463 42.722 1.00 93.38 208 LEU A O 1
ATOM 1514 N N . ALA A 1 209 ? -9.947 -12.299 40.676 1.00 90.38 209 ALA A N 1
ATOM 1515 C CA . ALA A 1 209 ? -9.645 -13.682 40.999 1.00 90.38 209 ALA A CA 1
ATOM 1516 C C . ALA A 1 209 ? -8.165 -13.858 41.364 1.00 90.38 209 ALA A C 1
ATOM 1518 O O . ALA A 1 209 ? -7.283 -13.188 40.827 1.00 90.38 209 ALA A O 1
ATOM 1519 N N . GLY A 1 210 ? -7.888 -14.752 42.313 1.00 87.44 210 GLY A N 1
ATOM 1520 C CA . GLY A 1 210 ? -6.546 -14.958 42.869 1.00 87.44 210 GLY A CA 1
ATOM 1521 C C . GLY A 1 210 ? -5.974 -13.791 43.690 1.00 87.44 210 GLY A C 1
ATOM 1522 O O . GLY A 1 210 ? -4.900 -13.944 44.268 1.00 87.44 210 GLY A O 1
ATOM 1523 N N . GLY A 1 211 ? -6.668 -12.652 43.774 1.00 86.75 211 GLY A N 1
ATOM 1524 C CA . GLY A 1 211 ? -6.302 -11.537 44.645 1.00 86.75 211 GLY A CA 1
ATOM 1525 C C . GLY A 1 211 ? -6.846 -11.685 46.067 1.00 86.75 211 GLY A C 1
ATOM 1526 O O . GLY A 1 211 ? -7.554 -12.640 46.391 1.00 86.75 211 GLY A O 1
ATOM 1527 N N . THR A 1 212 ? -6.552 -10.689 46.907 1.00 88.19 212 THR A N 1
ATOM 1528 C CA . THR A 1 212 ? -7.116 -10.528 48.264 1.00 88.19 212 THR A CA 1
ATOM 1529 C C . THR A 1 212 ? -7.896 -9.222 48.451 1.00 88.19 212 THR A C 1
ATOM 1531 O O . THR A 1 212 ? -8.607 -9.075 49.440 1.00 88.19 212 THR A O 1
ATOM 1534 N N . ASP A 1 213 ? -7.800 -8.285 47.503 1.00 88.75 213 ASP A N 1
ATOM 1535 C CA . ASP A 1 213 ? -8.444 -6.973 47.593 1.00 88.75 213 ASP A CA 1
ATOM 1536 C C . ASP A 1 213 ? -9.907 -6.985 47.121 1.00 88.75 213 ASP A C 1
ATOM 1538 O O . ASP A 1 213 ? -10.227 -7.334 45.982 1.00 88.75 213 ASP A O 1
ATOM 1542 N N . ILE A 1 214 ? -10.818 -6.527 47.985 1.00 90.50 214 ILE A N 1
ATOM 1543 C CA . ILE A 1 214 ? -12.264 -6.472 47.697 1.00 90.50 214 ILE A CA 1
ATOM 1544 C C . ILE A 1 214 ? -12.586 -5.510 46.532 1.00 90.50 214 ILE A C 1
ATOM 1546 O O . ILE A 1 214 ? -13.612 -5.679 45.854 1.00 90.50 214 ILE A O 1
ATOM 1550 N N . HIS A 1 215 ? -11.709 -4.529 46.286 1.00 92.75 215 HIS A N 1
ATOM 1551 C CA . HIS A 1 215 ? -11.804 -3.524 45.228 1.00 92.75 215 HIS A CA 1
ATOM 1552 C C . HIS A 1 215 ? -10.494 -3.425 44.449 1.00 92.75 215 HIS A C 1
ATOM 1554 O O . HIS A 1 215 ? -9.436 -3.217 45.039 1.00 92.75 215 HIS A O 1
ATOM 1560 N N . SER A 1 216 ? -10.573 -3.439 43.120 1.00 93.50 216 SER A N 1
ATOM 1561 C CA . SER A 1 216 ? -9.500 -2.91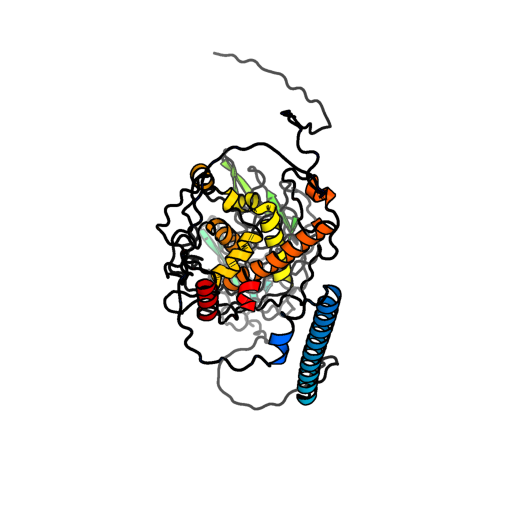3 42.283 1.00 93.50 216 SER A CA 1
ATOM 1562 C C . SER A 1 216 ? -9.369 -1.393 42.497 1.00 93.50 216 SER A C 1
ATOM 1564 O O . SER A 1 216 ? -10.400 -0.710 42.647 1.00 93.50 216 SER A O 1
ATOM 1566 N N . PRO A 1 217 ? -8.139 -0.840 42.492 1.00 91.31 217 PRO A N 1
ATOM 1567 C CA . PRO A 1 217 ? -7.908 0.591 42.676 1.00 91.31 217 PRO A CA 1
ATOM 1568 C C . PRO A 1 217 ? -8.672 1.456 41.667 1.00 91.31 217 PRO A C 1
ATOM 1570 O O . PRO A 1 217 ? -8.960 1.035 40.544 1.00 91.31 217 PRO A O 1
ATOM 1573 N N . ARG A 1 218 ? -8.969 2.702 42.043 1.00 90.31 218 ARG A N 1
ATOM 1574 C CA . ARG A 1 218 ? -9.482 3.700 41.097 1.00 90.31 218 ARG A CA 1
ATOM 1575 C C . ARG A 1 218 ? -8.463 3.913 39.967 1.00 90.31 218 ARG A C 1
ATOM 1577 O O . ARG A 1 218 ? -7.264 3.967 40.232 1.00 90.31 218 ARG A O 1
ATOM 1584 N N . GLY A 1 219 ? -8.936 3.990 38.723 1.00 84.50 219 GLY A N 1
ATOM 1585 C CA . GLY A 1 219 ? -8.080 4.060 37.532 1.00 84.50 219 GLY A CA 1
ATOM 1586 C C . GLY A 1 219 ? -7.417 2.736 37.126 1.00 84.50 219 GLY A C 1
ATOM 1587 O O . GLY A 1 219 ? -6.601 2.733 36.210 1.00 84.50 219 GLY A O 1
ATOM 1588 N N . HIS A 1 220 ? -7.752 1.608 37.770 1.00 88.38 220 HIS A N 1
ATOM 1589 C CA . HIS A 1 220 ? -7.202 0.296 37.405 1.00 88.38 220 HIS A CA 1
ATOM 1590 C C . HIS A 1 220 ? -7.570 -0.127 35.972 1.00 88.38 220 HIS A C 1
ATOM 1592 O O . HIS A 1 220 ? -6.765 -0.757 35.293 1.00 88.38 220 HIS A O 1
ATOM 1598 N N . PHE A 1 221 ? -8.760 0.251 35.497 1.00 87.69 221 PHE A N 1
ATOM 1599 C CA . PHE A 1 221 ? -9.195 0.025 34.120 1.00 87.69 221 PHE A CA 1
ATOM 1600 C C . PHE A 1 221 ? -9.168 1.339 33.338 1.00 87.69 221 PHE A C 1
ATOM 1602 O O . PHE A 1 221 ? -9.722 2.341 33.787 1.00 87.69 221 PHE A O 1
ATOM 1609 N N . SER A 1 222 ? -8.553 1.323 32.155 1.00 80.12 222 SER A N 1
ATOM 1610 C CA . SER A 1 222 ? -8.567 2.445 31.205 1.00 80.12 222 SER A CA 1
ATOM 1611 C C . SER A 1 222 ? -9.675 2.325 30.152 1.00 80.12 222 SER A C 1
ATOM 1613 O O . SER A 1 222 ? -10.027 3.310 29.511 1.00 80.12 222 SER A O 1
ATOM 1615 N N . SER A 1 223 ? -10.227 1.123 29.973 1.00 80.31 223 SER A N 1
ATOM 1616 C CA . SER A 1 223 ? -11.362 0.814 29.098 1.00 80.31 223 SER A CA 1
ATOM 1617 C C . SER A 1 223 ? -12.057 -0.461 29.582 1.00 80.31 223 SER A C 1
ATOM 1619 O O . SER A 1 223 ? -11.495 -1.208 30.388 1.00 80.31 223 SER A O 1
ATOM 1621 N N . TRP A 1 224 ? -13.277 -0.707 29.107 1.00 84.88 224 TRP A N 1
ATOM 1622 C CA . TRP A 1 224 ? -14.042 -1.896 29.463 1.00 84.88 224 TRP A CA 1
ATOM 1623 C C . TRP A 1 224 ? -14.815 -2.421 28.263 1.00 84.88 224 TRP A C 1
ATOM 1625 O O . TRP A 1 224 ? -15.597 -1.691 27.668 1.00 84.88 224 TRP A O 1
ATOM 1635 N N . THR A 1 225 ? -14.585 -3.684 27.918 1.00 79.75 225 THR A N 1
ATOM 1636 C CA . THR A 1 225 ? -15.233 -4.379 26.789 1.00 79.75 225 THR A CA 1
ATOM 1637 C C . THR A 1 225 ? -15.640 -5.810 27.151 1.00 79.75 225 THR A C 1
ATOM 1639 O O . THR A 1 225 ? -16.066 -6.593 26.302 1.00 79.75 225 THR A O 1
ATOM 1642 N N . LEU A 1 226 ? -15.485 -6.186 28.424 1.00 83.50 226 LEU A N 1
ATOM 1643 C CA . LEU A 1 226 ? -15.756 -7.539 28.889 1.00 83.50 226 LEU A CA 1
ATOM 1644 C C . LEU A 1 226 ? -17.258 -7.771 29.015 1.00 83.50 226 LEU A C 1
ATOM 1646 O O . LEU A 1 226 ? -18.003 -6.918 29.502 1.00 83.50 226 LEU A O 1
ATOM 1650 N N . ARG A 1 227 ? -17.698 -8.972 28.635 1.00 82.25 227 ARG A N 1
ATOM 1651 C CA . ARG A 1 227 ? -19.102 -9.377 28.728 1.00 82.25 227 ARG A CA 1
ATOM 1652 C C . ARG A 1 227 ? -19.418 -9.960 30.092 1.00 82.25 227 ARG A C 1
ATOM 1654 O O . ARG A 1 227 ? -18.686 -10.806 30.597 1.00 82.25 227 ARG A O 1
ATOM 1661 N N . LYS A 1 228 ? -20.552 -9.530 30.644 1.00 88.19 228 LYS A N 1
ATOM 1662 C CA . LYS A 1 228 ? -21.091 -10.075 31.886 1.00 88.19 228 LYS A CA 1
ATOM 1663 C C . LYS A 1 228 ? -21.561 -11.505 31.654 1.00 88.19 228 LYS A C 1
ATOM 1665 O O . LYS A 1 228 ? -22.314 -11.77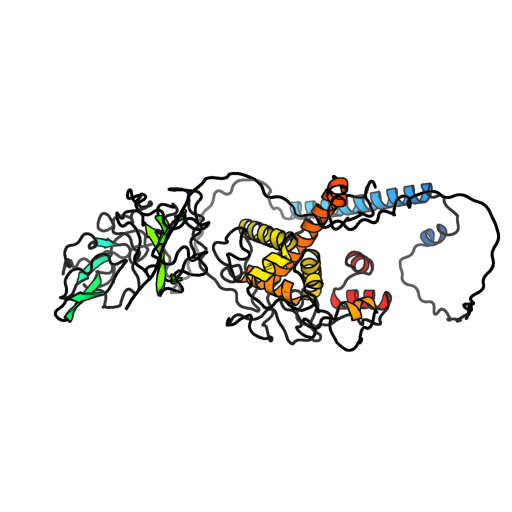5 30.721 1.00 88.19 228 LYS A O 1
ATOM 1670 N N . CYS A 1 229 ? -21.144 -12.400 32.528 1.00 88.94 229 CYS A N 1
ATOM 1671 C CA . CYS A 1 229 ? -21.458 -13.816 32.455 1.00 88.94 229 CYS A CA 1
ATOM 1672 C C . CYS A 1 229 ? -22.754 -14.129 33.201 1.00 88.94 229 CYS A C 1
ATOM 1674 O O . CYS A 1 229 ? -23.216 -13.345 34.036 1.00 88.94 229 CYS A O 1
ATOM 1676 N N . ALA A 1 230 ? -23.349 -15.286 32.896 1.00 87.06 230 ALA A N 1
ATOM 1677 C CA . ALA A 1 230 ? -24.587 -15.728 33.539 1.00 87.06 230 ALA A CA 1
ATOM 1678 C C . ALA A 1 230 ? -24.415 -15.926 35.056 1.00 87.06 230 ALA A C 1
ATOM 1680 O O . ALA A 1 230 ? -25.354 -15.710 35.821 1.00 87.06 230 ALA A O 1
ATOM 1681 N N . GLY A 1 231 ? -23.205 -16.284 35.488 1.00 89.06 231 GLY A N 1
ATOM 1682 C CA . GLY A 1 231 ? -22.864 -16.523 36.881 1.00 89.06 231 GLY A CA 1
ATOM 1683 C C . GLY A 1 231 ? -21.360 -16.666 37.093 1.00 89.06 231 GLY A C 1
ATOM 1684 O O . GLY A 1 231 ? -20.560 -16.500 36.172 1.00 89.06 231 GLY A O 1
ATOM 1685 N N . GLU A 1 232 ? -20.995 -16.959 38.335 1.00 93.50 232 GLU A N 1
ATOM 1686 C CA . GLU A 1 232 ? -19.622 -17.222 38.762 1.00 93.50 232 GLU A CA 1
ATOM 1687 C C . GLU A 1 232 ? -19.096 -18.531 38.171 1.00 93.50 232 GLU A C 1
ATOM 1689 O O . GLU A 1 232 ? -19.759 -19.561 38.255 1.00 93.50 232 GLU A O 1
ATOM 1694 N N . GLY A 1 233 ? -17.892 -18.507 37.601 1.00 88.00 233 GLY A N 1
ATOM 1695 C CA . GLY A 1 233 ? -17.220 -19.678 37.031 1.00 88.00 233 GLY A CA 1
ATOM 1696 C C . GLY A 1 233 ? -17.850 -20.238 35.755 1.00 88.00 233 GLY A C 1
ATOM 1697 O O . GLY A 1 233 ? -17.295 -21.171 35.160 1.00 88.00 233 GLY A O 1
ATOM 1698 N N . GLU A 1 234 ? -18.963 -19.651 35.316 1.00 90.62 234 GLU A N 1
ATOM 1699 C CA . GLU A 1 234 ? -19.561 -19.911 34.015 1.00 90.62 234 GLU A CA 1
ATOM 1700 C C . GLU A 1 234 ? -18.581 -19.520 32.901 1.00 90.62 234 GLU A C 1
ATOM 1702 O O . GLU A 1 234 ? -17.770 -18.596 33.075 1.00 90.62 234 GLU A O 1
ATOM 1707 N N . PRO A 1 235 ? -18.621 -20.221 31.756 1.00 81.19 235 PRO A N 1
ATOM 1708 C CA . PRO A 1 235 ? -17.860 -19.806 30.594 1.00 81.19 235 PRO A CA 1
ATOM 1709 C C . PRO A 1 235 ? -18.287 -18.395 30.182 1.00 81.19 235 PRO A C 1
ATOM 1711 O O . PRO A 1 235 ? -19.461 -18.023 30.300 1.00 81.19 235 PRO A O 1
ATOM 1714 N N . VAL A 1 236 ? -17.336 -17.611 29.671 1.00 76.06 236 VAL A N 1
ATOM 1715 C CA . VAL A 1 236 ? -17.680 -16.345 29.010 1.00 76.06 236 VAL A CA 1
ATOM 1716 C C . VAL A 1 236 ? -18.756 -16.611 27.958 1.00 76.06 236 VAL A C 1
ATOM 1718 O O . VAL A 1 236 ? -18.627 -17.595 27.227 1.00 76.06 236 VAL A O 1
ATOM 1721 N N . PRO A 1 237 ? -19.815 -15.782 27.858 1.00 70.00 237 PRO A N 1
ATOM 1722 C CA . PRO A 1 237 ? -20.842 -15.972 26.845 1.00 70.00 237 PRO A CA 1
ATOM 1723 C C . PRO A 1 237 ? -20.192 -16.082 25.466 1.00 70.00 237 PRO A C 1
ATOM 1725 O O . PRO A 1 237 ? -19.627 -15.114 24.967 1.00 70.00 237 PRO A O 1
ATOM 1728 N N . VAL A 1 238 ? -20.221 -17.268 24.864 1.00 60.66 238 VAL A N 1
ATOM 1729 C CA . VAL A 1 238 ? -19.667 -17.512 23.530 1.00 60.66 238 VAL A CA 1
ATOM 1730 C C . VAL A 1 238 ? -20.805 -17.309 22.536 1.00 60.66 238 VAL A C 1
ATOM 1732 O O . VAL A 1 238 ? -21.849 -17.944 22.656 1.00 60.66 238 VAL A O 1
ATOM 1735 N N . GLY A 1 239 ? -20.633 -16.397 21.581 1.00 70.06 239 GLY A N 1
ATOM 1736 C CA . GLY A 1 239 ? -21.667 -16.045 20.602 1.00 70.06 239 GLY A CA 1
ATOM 1737 C C . GLY A 1 239 ? -22.005 -14.560 20.602 1.00 70.06 239 GLY A C 1
ATOM 1738 O O . GLY A 1 239 ? -21.877 -13.883 21.613 1.00 70.06 239 GLY A O 1
ATOM 1739 N N . CYS A 1 240 ? -22.381 -14.028 19.449 1.00 79.94 240 CYS A N 1
ATOM 1740 C CA . CYS A 1 240 ? -22.623 -12.602 19.273 1.00 79.94 240 CYS A CA 1
ATOM 1741 C C . CYS A 1 240 ? -23.946 -12.160 19.897 1.00 79.94 240 CYS A C 1
ATOM 1743 O O . CYS A 1 240 ? -24.941 -12.884 19.836 1.00 79.94 240 CYS A O 1
ATOM 1745 N N . TRP A 1 241 ? -23.984 -10.942 20.438 1.00 83.75 241 TRP A N 1
ATOM 1746 C CA . TRP A 1 241 ? -25.250 -10.292 20.746 1.00 83.75 241 TRP A CA 1
ATOM 1747 C C . TRP A 1 241 ? -26.058 -10.163 19.461 1.00 83.75 241 TRP A C 1
ATOM 1749 O O . TRP A 1 241 ? -25.510 -9.879 18.391 1.00 83.75 241 TRP A O 1
ATOM 1759 N N . SER A 1 242 ? -27.370 -10.365 19.562 1.00 86.25 242 SER A N 1
ATOM 1760 C CA . SER A 1 242 ? -28.264 -10.153 18.432 1.00 86.25 242 SER A CA 1
ATOM 1761 C C . SER A 1 242 ? -28.242 -8.687 18.021 1.00 86.25 242 SER A C 1
ATOM 1763 O O . SER A 1 242 ? -28.230 -7.790 18.874 1.00 86.25 242 SER A O 1
ATOM 1765 N N . SER A 1 243 ? -28.309 -8.453 16.716 1.00 88.31 243 SER A N 1
ATOM 1766 C CA . SER A 1 243 ? -28.530 -7.132 16.140 1.00 88.31 243 SER A CA 1
ATOM 1767 C C . SER A 1 243 ? -29.633 -6.380 16.884 1.00 88.31 243 SER A C 1
ATOM 1769 O O . SER A 1 243 ? -30.703 -6.941 17.145 1.00 88.31 243 SER A O 1
ATOM 1771 N N . SER A 1 244 ? -29.394 -5.106 17.201 1.00 88.81 244 SER A N 1
ATOM 1772 C CA . SER A 1 244 ? -30.426 -4.236 17.777 1.00 88.81 244 SER A CA 1
ATOM 1773 C C . SER A 1 244 ? -31.691 -4.307 16.931 1.00 88.81 244 SER A C 1
ATOM 1775 O O . SER A 1 244 ? -31.586 -4.232 15.712 1.00 88.81 244 SER A O 1
ATOM 1777 N N . THR A 1 245 ? -32.875 -4.436 17.530 1.00 89.38 245 THR A N 1
ATOM 1778 C CA . THR A 1 245 ? -34.157 -4.427 16.798 1.00 89.38 245 THR A CA 1
ATOM 1779 C C . THR A 1 245 ? -34.586 -3.017 16.396 1.00 89.38 245 THR A C 1
ATOM 1781 O O . THR A 1 245 ? -35.375 -2.848 15.467 1.00 89.38 245 THR A O 1
ATOM 1784 N N . ASN A 1 246 ? -34.026 -1.988 17.032 1.00 88.62 246 ASN A N 1
ATOM 1785 C CA . ASN A 1 246 ? -34.277 -0.600 16.681 1.00 88.62 246 ASN A CA 1
ATOM 1786 C C . ASN A 1 246 ? -33.740 -0.317 15.272 1.00 88.62 246 ASN A C 1
ATOM 1788 O O . ASN A 1 246 ? -32.583 -0.593 14.981 1.00 88.62 246 ASN A O 1
ATOM 1792 N N . ARG A 1 247 ? -34.572 0.210 14.371 1.00 91.31 247 ARG A N 1
ATOM 1793 C CA . ARG A 1 247 ? -34.176 0.559 12.992 1.00 91.31 247 ARG A CA 1
ATOM 1794 C C . ARG A 1 247 ? -34.156 2.067 12.737 1.00 91.31 247 ARG A C 1
ATOM 1796 O O . ARG A 1 247 ? -33.904 2.478 11.608 1.00 91.31 247 ARG A O 1
ATOM 1803 N N . ALA A 1 248 ? -34.400 2.886 13.760 1.00 88.00 248 ALA A N 1
ATOM 1804 C CA . ALA A 1 248 ? -34.413 4.334 13.620 1.00 88.00 248 ALA A CA 1
ATOM 1805 C C . ALA A 1 248 ? -33.026 4.879 13.259 1.00 88.00 248 ALA A C 1
ATOM 1807 O O . ALA A 1 248 ? -32.009 4.342 13.707 1.00 88.00 248 ALA A O 1
ATOM 1808 N N . ASP A 1 249 ? -33.048 5.958 12.469 1.00 86.12 249 ASP A N 1
ATOM 1809 C CA . ASP A 1 249 ? -31.890 6.651 11.906 1.00 86.12 249 ASP A CA 1
ATOM 1810 C C . ASP A 1 249 ? -30.964 5.712 11.104 1.00 86.12 249 ASP A C 1
ATOM 1812 O O . ASP A 1 249 ? -30.133 4.983 11.636 1.00 86.12 249 ASP A O 1
ATOM 1816 N N . ALA A 1 250 ? -31.107 5.725 9.778 1.00 88.81 250 ALA A N 1
ATOM 1817 C CA . ALA A 1 250 ? -30.252 4.951 8.876 1.00 88.81 250 ALA A CA 1
ATOM 1818 C C . ALA A 1 250 ? -28.893 5.623 8.604 1.00 88.81 250 ALA A C 1
ATOM 1820 O O . ALA A 1 250 ? -28.059 5.030 7.908 1.00 88.81 250 ALA A O 1
ATOM 1821 N N . GLY A 1 251 ? -28.670 6.823 9.157 1.00 93.81 251 GLY A N 1
ATOM 1822 C CA . GLY A 1 251 ? -27.513 7.670 8.902 1.00 93.81 251 GLY A CA 1
ATOM 1823 C C . GLY A 1 251 ? -27.453 8.193 7.469 1.00 93.81 251 GLY A C 1
ATOM 1824 O O . GLY A 1 251 ? -28.317 7.911 6.629 1.00 93.81 251 GLY A O 1
ATOM 1825 N N . TYR A 1 252 ? -26.391 8.936 7.175 1.00 94.06 252 TYR A N 1
ATOM 1826 C CA . TYR A 1 252 ? -26.111 9.402 5.818 1.00 94.06 252 TYR A CA 1
ATOM 1827 C C . TYR A 1 252 ? -25.766 8.238 4.892 1.00 94.06 252 TYR A C 1
ATOM 1829 O O . TYR A 1 252 ? -25.066 7.312 5.289 1.00 94.06 252 TYR A O 1
ATOM 1837 N N . VAL A 1 253 ? -26.276 8.279 3.658 1.00 92.94 253 VAL A N 1
ATOM 1838 C CA . VAL A 1 253 ? -25.987 7.280 2.621 1.00 92.94 253 VAL A CA 1
ATOM 1839 C C . VAL A 1 253 ? -24.565 7.489 2.106 1.00 92.94 253 VAL A C 1
ATOM 1841 O O . VAL A 1 253 ? -24.280 8.519 1.504 1.00 92.94 253 VAL A O 1
ATOM 1844 N N . ASP A 1 254 ? -23.697 6.501 2.294 1.00 90.00 254 ASP A N 1
ATOM 1845 C CA . ASP A 1 254 ? -22.360 6.462 1.704 1.00 90.00 254 ASP A CA 1
ATOM 1846 C C . ASP A 1 254 ? -21.875 5.010 1.524 1.00 90.00 254 ASP A C 1
ATOM 1848 O O . ASP A 1 254 ? -22.606 4.050 1.793 1.00 90.00 254 ASP A O 1
ATOM 1852 N N . ALA A 1 255 ? -20.648 4.847 1.020 1.00 86.81 255 ALA A N 1
ATOM 1853 C CA . ALA A 1 255 ? -20.028 3.541 0.798 1.00 86.81 255 ALA A CA 1
ATOM 1854 C C . ALA A 1 255 ? -19.625 2.820 2.098 1.00 86.81 255 ALA A C 1
ATOM 1856 O O . ALA A 1 255 ? -19.332 1.624 2.062 1.00 86.81 255 ALA A O 1
ATOM 1857 N N . TYR A 1 256 ? -19.612 3.528 3.229 1.00 90.94 256 TYR A N 1
ATOM 1858 C CA . TYR A 1 256 ? -19.055 3.054 4.490 1.00 90.94 256 TYR A CA 1
ATOM 1859 C C . TYR A 1 256 ? -20.146 2.581 5.441 1.00 90.94 256 TYR A C 1
ATOM 1861 O O . TYR A 1 256 ? -19.947 1.600 6.142 1.00 90.94 256 TYR A O 1
ATOM 1869 N N . ARG A 1 257 ? -21.335 3.188 5.448 1.00 94.81 257 ARG A N 1
ATOM 1870 C CA . ARG A 1 257 ? -22.419 2.722 6.316 1.00 94.81 257 ARG A CA 1
ATOM 1871 C C . ARG A 1 257 ? -22.721 1.239 6.078 1.00 94.81 257 ARG A C 1
ATOM 1873 O O . ARG A 1 257 ? -22.726 0.760 4.935 1.00 94.81 257 ARG A O 1
ATOM 1880 N N . GLY A 1 258 ? -23.015 0.514 7.148 1.00 95.06 258 GLY A N 1
ATOM 1881 C CA . GLY A 1 258 ? -23.338 -0.903 7.061 1.00 95.06 258 GLY A CA 1
ATOM 1882 C C . GLY A 1 258 ? -23.115 -1.650 8.361 1.00 95.06 258 GLY A C 1
ATOM 1883 O O . GLY A 1 258 ? -23.145 -1.066 9.440 1.00 95.06 258 GLY A O 1
ATOM 1884 N N . TRP A 1 259 ? -22.922 -2.957 8.227 1.00 95.00 259 TRP A N 1
ATOM 1885 C CA . TRP A 1 259 ? -22.800 -3.882 9.345 1.00 95.00 259 TRP A CA 1
ATOM 1886 C C . TRP A 1 259 ? -21.339 -4.190 9.645 1.00 95.00 259 TRP A C 1
ATOM 1888 O O . TRP A 1 259 ? -20.545 -4.401 8.728 1.00 95.00 259 TRP A O 1
ATOM 1898 N N . TYR A 1 260 ? -21.009 -4.211 10.929 1.00 93.25 260 TYR A N 1
ATOM 1899 C CA . TYR A 1 260 ? -19.666 -4.386 11.458 1.00 93.25 260 TYR A CA 1
ATOM 1900 C C . TYR A 1 260 ? -19.703 -5.299 12.679 1.00 93.25 260 TYR A C 1
ATOM 1902 O O . TYR A 1 260 ? -20.726 -5.404 13.357 1.00 93.25 260 TYR A O 1
ATOM 1910 N N . ASP A 1 261 ? -18.582 -5.954 12.952 1.00 90.94 261 ASP A N 1
ATOM 1911 C CA . ASP A 1 261 ? -18.368 -6.732 14.170 1.00 90.94 261 ASP A CA 1
ATOM 1912 C C . ASP A 1 261 ? -17.645 -5.858 15.190 1.00 90.94 261 ASP A C 1
ATOM 1914 O O . ASP A 1 261 ? -16.431 -5.943 15.372 1.00 90.94 261 ASP A O 1
ATOM 1918 N N . VAL A 1 262 ? -18.398 -4.947 15.809 1.00 88.56 262 VAL A N 1
ATOM 1919 C CA . VAL A 1 262 ? -17.853 -4.072 16.861 1.00 88.56 262 VAL A CA 1
ATOM 1920 C C . VAL A 1 262 ? -17.577 -4.876 18.132 1.00 88.56 262 VAL A C 1
ATOM 1922 O O . VAL A 1 262 ? -16.702 -4.522 18.915 1.00 88.56 262 VAL A O 1
ATOM 1925 N N . GLN A 1 263 ? -18.286 -5.990 18.305 1.00 82.12 263 GLN A N 1
ATOM 1926 C CA . GLN A 1 263 ? -18.153 -6.895 19.442 1.00 82.12 263 GLN A CA 1
ATOM 1927 C C . GLN A 1 263 ? -16.887 -7.762 19.396 1.00 82.12 263 GLN A C 1
ATOM 1929 O O . GLN A 1 263 ? -16.512 -8.325 20.424 1.00 82.12 263 GLN A O 1
ATOM 1934 N N . GLY A 1 264 ? -16.262 -7.922 18.224 1.00 76.06 264 GLY A N 1
ATOM 1935 C CA . GLY A 1 264 ? -15.136 -8.836 18.014 1.00 76.06 264 GLY A CA 1
ATOM 1936 C C . GLY A 1 264 ? -15.514 -10.308 18.203 1.00 76.06 264 GLY A C 1
ATOM 1937 O O . GLY A 1 264 ? -14.690 -11.112 18.635 1.00 76.06 264 GLY A O 1
ATOM 1938 N N . CYS A 1 265 ? -16.776 -10.658 17.954 1.00 73.94 265 CYS A N 1
ATOM 1939 C CA . CYS A 1 265 ? -17.326 -11.990 18.212 1.00 73.94 265 CYS A CA 1
ATOM 1940 C C . CYS A 1 265 ? -17.400 -12.871 16.953 1.00 73.94 265 CYS A C 1
ATOM 1942 O O . CYS A 1 265 ? -17.844 -14.018 17.037 1.00 73.94 265 CYS A O 1
ATOM 1944 N N . GLY A 1 266 ? -16.992 -12.344 15.796 1.00 78.81 266 GLY A N 1
ATOM 1945 C CA . GLY A 1 266 ? -17.001 -13.021 14.504 1.00 78.81 266 GLY A CA 1
ATOM 1946 C C . GLY A 1 266 ? -18.277 -12.817 13.685 1.00 78.81 266 GLY A C 1
ATOM 1947 O O . GLY A 1 266 ? -18.357 -13.354 12.583 1.00 78.81 266 GLY A O 1
ATOM 1948 N N . LYS A 1 267 ? -19.271 -12.050 14.164 1.00 87.94 267 LYS A N 1
ATOM 1949 C CA . LYS A 1 267 ? -20.482 -11.714 13.389 1.00 87.94 267 LYS A CA 1
ATOM 1950 C C . LYS A 1 267 ? -20.759 -10.222 13.379 1.00 87.94 267 LYS A C 1
ATOM 1952 O O . LYS A 1 267 ? -20.719 -9.551 14.405 1.00 87.94 267 LYS A O 1
ATOM 1957 N N . CYS A 1 268 ? -21.167 -9.729 12.219 1.00 92.88 268 CYS A N 1
ATOM 1958 C CA . CYS A 1 268 ? -21.503 -8.331 12.016 1.00 92.88 268 CYS A CA 1
ATOM 1959 C C . CYS A 1 268 ? -22.947 -8.005 12.410 1.00 92.88 268 CYS A C 1
ATOM 1961 O O . CYS A 1 268 ? -23.850 -7.990 11.570 1.00 92.88 268 CYS A O 1
ATOM 1963 N N . ASN A 1 269 ? -23.161 -7.717 13.693 1.00 93.44 269 ASN A N 1
ATOM 1964 C CA . ASN A 1 269 ? -24.478 -7.390 14.253 1.00 93.44 269 ASN A CA 1
ATOM 1965 C C . ASN A 1 269 ? -24.630 -5.911 14.646 1.00 93.44 269 ASN A C 1
ATOM 1967 O O . ASN A 1 269 ? -25.701 -5.502 15.103 1.00 93.44 269 ASN A O 1
ATOM 1971 N N . ASP A 1 270 ? -23.595 -5.098 14.443 1.00 95.12 270 ASP A N 1
ATOM 1972 C CA . ASP A 1 270 ? -23.573 -3.680 14.786 1.00 95.12 270 ASP A CA 1
ATOM 1973 C C . ASP A 1 270 ? -23.715 -2.832 13.517 1.00 95.12 270 ASP A C 1
ATOM 1975 O O . ASP A 1 270 ? -22.981 -3.025 12.549 1.00 95.12 270 ASP A O 1
ATOM 1979 N N . TYR A 1 271 ? -24.660 -1.887 13.493 1.00 96.56 271 TYR A N 1
ATOM 1980 C CA . TYR A 1 271 ? -24.898 -1.048 12.311 1.00 96.56 271 TYR A CA 1
ATOM 1981 C C . TYR A 1 271 ? -24.262 0.332 12.478 1.00 96.56 271 TYR A C 1
ATOM 1983 O O . TYR A 1 271 ? -24.761 1.160 13.246 1.00 96.56 271 TYR A O 1
ATOM 1991 N N . CYS A 1 272 ? -23.189 0.597 11.738 1.00 97.06 272 CYS A N 1
ATOM 1992 C CA . CYS A 1 272 ? -22.386 1.810 11.861 1.00 97.06 272 CYS A CA 1
ATOM 1993 C C . CYS A 1 272 ? -22.528 2.730 10.654 1.00 97.06 272 CYS A C 1
ATOM 1995 O O . CYS A 1 272 ? -22.721 2.272 9.525 1.00 97.06 272 CYS A O 1
ATOM 1997 N N . ARG A 1 273 ? -22.502 4.039 10.916 1.00 97.38 273 ARG A N 1
ATOM 1998 C CA . ARG A 1 273 ? -22.819 5.098 9.952 1.00 97.38 273 ARG A CA 1
ATOM 1999 C C . ARG A 1 273 ? -22.405 6.475 10.469 1.00 97.38 273 ARG A C 1
ATOM 2001 O O . ARG A 1 273 ? -22.242 6.676 11.671 1.00 97.38 273 ARG A O 1
ATOM 2008 N N . TRP A 1 274 ? -22.369 7.456 9.574 1.00 97.44 274 TRP A N 1
ATOM 2009 C CA . TRP A 1 274 ? -22.331 8.863 9.967 1.00 97.44 274 TRP A CA 1
ATOM 2010 C C . TRP A 1 274 ? -23.704 9.353 10.428 1.00 97.44 274 TRP A C 1
ATOM 2012 O O . TRP A 1 274 ? -24.711 9.132 9.747 1.00 97.44 274 TRP A O 1
ATOM 2022 N N . VAL A 1 275 ? -23.723 10.056 11.559 1.00 96.31 275 VAL A N 1
ATOM 2023 C CA . VAL A 1 275 ? -24.897 10.737 12.134 1.00 96.31 275 VAL A CA 1
ATOM 2024 C C . VAL A 1 275 ? -24.562 12.201 12.453 1.00 96.31 275 VAL A C 1
ATOM 2026 O O . VAL A 1 275 ? -23.411 12.620 12.330 1.00 96.31 275 VAL A O 1
ATOM 2029 N N . GLY A 1 276 ? -25.557 12.994 12.861 1.00 94.00 276 GLY A N 1
ATOM 2030 C CA . GLY A 1 276 ? -25.394 14.416 13.194 1.00 94.00 276 GLY A CA 1
ATOM 2031 C C . GLY A 1 276 ? -25.750 15.363 12.044 1.00 94.00 276 GLY A C 1
ATOM 2032 O O . GLY A 1 276 ? -26.358 14.957 11.059 1.00 94.00 276 GLY A O 1
ATOM 2033 N N . GLY A 1 277 ? -25.407 16.646 12.177 1.00 93.00 277 GLY A N 1
ATOM 2034 C CA . GLY A 1 277 ? -25.824 17.712 11.253 1.00 93.00 277 GLY A CA 1
ATOM 2035 C C . GLY A 1 277 ? -24.818 18.070 10.153 1.00 93.00 277 GLY A C 1
ATOM 2036 O O . GLY A 1 277 ? -25.142 18.877 9.290 1.00 93.00 277 GLY A O 1
ATOM 2037 N N . ALA A 1 278 ? -23.601 17.514 10.176 1.00 92.50 278 ALA A N 1
ATOM 2038 C CA . ALA A 1 278 ? -22.543 17.889 9.227 1.00 92.50 278 ALA A CA 1
ATOM 2039 C C . ALA A 1 278 ? -22.527 17.087 7.911 1.00 92.50 278 ALA A C 1
ATOM 2041 O O . ALA A 1 278 ? -21.705 17.383 7.047 1.00 92.50 278 ALA A O 1
ATOM 2042 N N . GLY A 1 279 ? -23.397 16.085 7.747 1.00 91.00 279 GLY A N 1
ATOM 2043 C CA . GLY A 1 279 ? -23.337 15.150 6.617 1.00 91.00 279 GLY A CA 1
ATOM 2044 C C . GLY A 1 279 ? -22.441 13.932 6.871 1.00 91.00 279 GLY A C 1
ATOM 2045 O O . GLY A 1 279 ? -22.004 13.684 7.997 1.00 91.00 279 GLY A O 1
ATOM 2046 N N . SER A 1 280 ? -22.173 13.163 5.808 1.00 93.06 280 SER A N 1
ATOM 2047 C CA . SER A 1 280 ? -21.183 12.078 5.844 1.00 93.06 280 SER A CA 1
ATOM 2048 C C . SER A 1 280 ? -19.768 12.652 5.929 1.00 93.06 280 SER A C 1
ATOM 2050 O O . SER A 1 280 ? -19.404 13.552 5.171 1.00 93.06 280 SER A O 1
ATOM 2052 N N . GLY A 1 281 ? -18.963 12.111 6.842 1.00 88.56 281 GLY A N 1
ATOM 2053 C CA . GLY A 1 281 ? -17.543 12.431 6.980 1.00 88.56 281 GLY A CA 1
ATOM 2054 C C . GLY A 1 281 ? -16.619 11.596 6.091 1.00 88.56 281 GLY A C 1
ATOM 2055 O O . GLY A 1 281 ? -15.406 11.794 6.154 1.00 88.56 281 GLY A O 1
ATOM 2056 N N . GLY A 1 282 ? -17.166 10.705 5.256 1.00 88.00 282 GLY A N 1
ATOM 2057 C CA . GLY A 1 282 ? -16.396 9.821 4.382 1.00 88.00 282 GLY A CA 1
ATOM 2058 C C . GLY A 1 282 ? -15.881 8.574 5.102 1.00 88.00 282 GLY A C 1
ATOM 2059 O O . GLY A 1 282 ? -16.593 7.977 5.904 1.00 88.00 282 GLY A O 1
ATOM 2060 N N . ASP A 1 283 ? -14.660 8.149 4.786 1.00 84.62 283 ASP A N 1
ATOM 2061 C CA . ASP A 1 283 ? -14.094 6.907 5.318 1.00 84.62 283 ASP A CA 1
ATOM 2062 C C . ASP A 1 283 ? -13.833 6.997 6.836 1.00 84.62 283 ASP A C 1
ATOM 2064 O O . ASP A 1 283 ? -12.982 7.799 7.247 1.00 84.62 283 ASP A O 1
ATOM 2068 N N . PRO A 1 284 ? -14.490 6.169 7.677 1.00 89.25 284 PRO A N 1
ATOM 2069 C CA . PRO A 1 284 ? -14.257 6.169 9.118 1.00 89.25 284 PRO A CA 1
ATOM 2070 C C . PRO A 1 284 ? -12.826 5.773 9.502 1.00 89.25 284 PRO A C 1
ATOM 2072 O O . PRO A 1 284 ? -12.362 6.152 10.574 1.00 89.25 284 PRO A O 1
ATOM 2075 N N . LEU A 1 285 ? -12.085 5.084 8.623 1.00 80.56 285 LEU A N 1
ATOM 2076 C CA . LEU A 1 285 ? -10.662 4.812 8.832 1.00 80.56 285 LEU A CA 1
ATOM 2077 C C . LEU A 1 285 ? -9.823 6.098 8.855 1.00 80.56 285 LEU A C 1
ATOM 2079 O O . LEU A 1 285 ? -8.797 6.155 9.527 1.00 80.56 285 LEU A O 1
ATOM 2083 N N . ARG A 1 286 ? -10.239 7.134 8.120 1.00 79.69 286 ARG A N 1
ATOM 2084 C CA . ARG A 1 286 ? -9.481 8.388 7.999 1.00 79.69 286 ARG A CA 1
ATOM 2085 C C . ARG A 1 286 ? -9.953 9.475 8.947 1.00 79.69 286 ARG A C 1
ATOM 2087 O O . ARG A 1 286 ? -9.209 10.415 9.222 1.00 79.69 286 ARG A O 1
ATOM 2094 N N . ARG A 1 287 ? -11.200 9.396 9.404 1.00 85.94 287 ARG A N 1
ATOM 2095 C CA . ARG A 1 287 ? -11.829 10.434 10.216 1.00 85.94 287 ARG A CA 1
ATOM 2096 C C . ARG A 1 287 ? -13.048 9.873 10.925 1.00 85.94 287 ARG A C 1
ATOM 2098 O O . ARG A 1 287 ? -13.878 9.246 10.290 1.00 85.94 287 ARG A O 1
ATOM 2105 N N . LEU A 1 288 ? -13.217 10.207 12.201 1.00 92.62 288 LEU A N 1
ATOM 2106 C CA . LEU A 1 288 ? -14.402 9.819 12.980 1.00 92.62 288 LEU A CA 1
ATOM 2107 C C . LEU A 1 288 ? -15.315 10.988 13.340 1.00 92.62 288 LEU A C 1
ATOM 2109 O O . LEU A 1 288 ? -16.435 10.773 13.793 1.00 92.62 288 LEU A O 1
ATOM 2113 N N . GLU A 1 289 ? -14.878 12.221 13.076 1.00 93.88 289 GLU A N 1
ATOM 2114 C CA . GLU A 1 289 ? -15.661 13.432 13.308 1.00 93.88 289 GLU A CA 1
ATOM 2115 C C . GLU A 1 289 ? -15.477 14.447 12.180 1.00 93.88 289 GLU A C 1
ATOM 2117 O O . GLU A 1 289 ? -14.367 14.666 11.699 1.00 93.88 289 GLU A O 1
ATOM 2122 N N . LEU A 1 290 ? -16.562 15.104 11.781 1.00 92.56 290 LEU A N 1
ATOM 2123 C CA . LEU A 1 290 ? -16.586 16.176 10.792 1.00 92.56 290 LEU A CA 1
ATOM 2124 C C . LEU A 1 290 ? -17.273 17.400 11.401 1.00 92.56 290 LEU A C 1
ATOM 2126 O O . LEU A 1 290 ? -18.378 17.290 11.935 1.00 92.56 290 LEU A O 1
ATOM 2130 N N . GLN A 1 291 ? -16.663 18.575 11.251 1.00 93.62 291 GLN A N 1
ATOM 2131 C CA . GLN A 1 291 ? -17.342 19.847 11.478 1.00 93.62 291 GLN A CA 1
ATOM 2132 C C . GLN A 1 291 ? -17.681 20.496 10.137 1.00 93.62 291 GLN A C 1
ATOM 2134 O O . GLN A 1 291 ? -16.816 20.663 9.279 1.00 93.62 291 GLN A O 1
ATOM 2139 N N . SER A 1 292 ? -18.949 20.854 9.957 1.00 88.56 292 SER A N 1
ATOM 2140 C CA . SER A 1 292 ? -19.398 21.651 8.813 1.00 88.56 292 SER A CA 1
ATOM 2141 C C . SER A 1 292 ? -18.916 23.100 8.924 1.00 88.56 292 SER A C 1
ATOM 2143 O O . SER A 1 292 ? -18.628 23.591 10.017 1.00 88.56 292 SER A O 1
ATOM 2145 N N . ALA A 1 293 ? -18.916 23.822 7.801 1.00 84.25 293 ALA A N 1
ATOM 2146 C CA . ALA A 1 293 ? -18.615 25.256 7.774 1.00 84.25 293 ALA A CA 1
ATOM 2147 C C . ALA A 1 293 ? -19.563 26.082 8.670 1.00 84.25 293 ALA A C 1
ATOM 2149 O O . ALA A 1 293 ? -19.192 27.136 9.173 1.00 84.25 293 ALA A O 1
ATOM 2150 N N . GLN A 1 294 ? -20.778 25.582 8.902 1.00 87.31 294 GLN A N 1
ATOM 2151 C CA . GLN A 1 294 ? -21.809 26.172 9.754 1.00 87.31 294 GLN A CA 1
ATOM 2152 C C . GLN A 1 294 ? -21.681 25.750 11.231 1.00 87.31 294 GLN A C 1
ATOM 2154 O O . GLN A 1 294 ? -22.585 25.995 12.025 1.00 87.31 294 GLN A O 1
ATOM 2159 N N . GLY A 1 295 ? -20.594 25.073 11.612 1.00 89.69 295 GLY A N 1
ATOM 2160 C CA . GLY A 1 295 ? -20.306 24.683 12.995 1.00 89.69 295 GLY A CA 1
ATOM 2161 C C . GLY A 1 295 ? -21.066 23.454 13.504 1.00 89.69 295 GLY A C 1
ATOM 2162 O O . GLY A 1 295 ? -20.779 22.989 14.607 1.00 89.69 295 GLY A O 1
ATOM 2163 N N . SER A 1 296 ? -21.987 22.888 12.713 1.00 92.94 296 SER A N 1
ATOM 2164 C CA . SER A 1 296 ? -22.656 21.619 13.037 1.00 92.94 296 SER A CA 1
ATOM 2165 C C . SER A 1 296 ? -21.673 20.455 12.962 1.00 92.94 296 SER A C 1
ATOM 2167 O O . SER A 1 296 ? -20.793 20.451 12.099 1.00 92.94 296 SER A O 1
ATOM 2169 N N . TRP A 1 297 ? -21.855 19.464 13.833 1.00 93.50 297 TRP A N 1
ATOM 2170 C CA . TRP A 1 297 ? -21.000 18.281 13.927 1.00 93.50 297 TRP A CA 1
ATOM 2171 C C . TRP A 1 297 ? -21.672 17.043 13.338 1.00 93.50 297 TRP A C 1
ATOM 2173 O O . TRP A 1 297 ? -22.881 16.852 13.478 1.00 93.50 297 TRP A O 1
ATOM 2183 N N . GLY A 1 298 ? -20.868 16.196 12.709 1.00 95.50 298 GLY A N 1
ATOM 2184 C CA . GLY A 1 298 ? -21.198 14.826 12.345 1.00 95.50 298 GLY A CA 1
ATOM 2185 C C . GLY A 1 298 ? -20.138 13.887 12.906 1.00 95.50 298 GLY A C 1
ATOM 2186 O O . GLY A 1 298 ? -18.975 14.273 13.025 1.00 95.50 298 GLY A O 1
ATOM 2187 N N . TRP A 1 299 ? -20.531 12.679 13.291 1.00 96.56 299 TRP A N 1
ATOM 2188 C CA . TRP A 1 299 ? -19.609 11.690 13.847 1.00 96.56 299 TRP A CA 1
ATOM 2189 C C . TRP A 1 299 ? -19.951 10.284 13.374 1.00 96.56 299 TRP A C 1
ATOM 2191 O O . TRP A 1 299 ? -21.108 9.973 13.072 1.00 96.56 299 TRP A O 1
ATOM 2201 N N . TRP A 1 300 ? -18.923 9.446 13.296 1.00 97.25 300 TRP A N 1
ATOM 2202 C CA . TRP A 1 300 ? -19.080 8.026 13.055 1.00 97.25 300 TRP A CA 1
ATOM 2203 C C . TRP A 1 300 ? -19.655 7.368 14.305 1.00 97.25 300 TRP A C 1
ATOM 2205 O O . TRP A 1 300 ? -19.136 7.526 15.411 1.00 97.25 300 TRP A O 1
ATOM 2215 N N . SER A 1 301 ? -20.760 6.658 14.132 1.00 96.25 301 SER A N 1
ATOM 2216 C CA . SER A 1 301 ? -21.536 6.116 15.232 1.00 96.25 301 SER A CA 1
ATOM 2217 C C . SER A 1 301 ? -22.112 4.756 14.883 1.00 96.25 301 SER A C 1
ATOM 2219 O O . SER A 1 301 ? -22.447 4.486 13.729 1.00 96.25 301 SER A O 1
ATOM 2221 N N . CYS A 1 302 ? -22.269 3.906 15.891 1.00 95.94 302 CYS A N 1
ATOM 2222 C CA . CYS A 1 302 ? -22.841 2.580 15.737 1.00 95.94 302 CYS A CA 1
ATOM 2223 C C . CYS A 1 302 ? -24.131 2.443 16.529 1.00 95.94 302 CYS A C 1
ATOM 2225 O O . CYS A 1 302 ? -24.252 2.884 17.666 1.00 95.94 302 CYS A O 1
ATOM 2227 N N . ARG A 1 303 ? -25.105 1.767 15.937 1.00 95.06 303 ARG A N 1
ATOM 2228 C CA . ARG A 1 303 ? -26.169 1.116 16.684 1.00 95.06 303 ARG A CA 1
ATOM 2229 C C . ARG A 1 303 ? -25.647 -0.250 17.109 1.00 95.06 303 ARG A C 1
ATOM 2231 O O . ARG A 1 303 ? -25.579 -1.156 16.278 1.00 95.06 303 ARG A O 1
ATOM 2238 N N . LEU A 1 304 ? -25.256 -0.351 18.374 1.00 92.94 304 LEU A N 1
ATOM 2239 C CA . LEU A 1 304 ? -24.631 -1.553 18.914 1.00 92.94 304 LEU A CA 1
ATOM 2240 C C . LEU A 1 304 ? -25.649 -2.686 19.091 1.00 92.94 304 LEU A C 1
ATOM 2242 O O . LEU A 1 304 ? -26.798 -2.458 19.486 1.00 92.94 304 LEU A O 1
ATOM 2246 N N . ALA A 1 305 ? -25.223 -3.908 18.798 1.00 88.25 305 ALA A N 1
ATOM 2247 C CA . ALA A 1 305 ? -25.961 -5.124 19.090 1.00 88.25 305 ALA A CA 1
ATOM 2248 C C . ALA A 1 305 ? -26.214 -5.251 20.598 1.00 88.25 305 ALA A C 1
ATOM 2250 O O . ALA A 1 305 ? -25.467 -4.726 21.421 1.00 88.25 305 ALA A O 1
ATOM 2251 N N . GLY A 1 306 ? -27.310 -5.907 20.977 1.00 83.81 306 GLY A N 1
ATOM 2252 C CA . GLY A 1 306 ? -27.681 -6.030 22.391 1.00 83.81 306 GLY A CA 1
ATOM 2253 C C . GLY A 1 306 ? -28.198 -4.756 23.063 1.00 83.81 306 GLY A C 1
ATOM 2254 O O . GLY A 1 306 ? -28.669 -4.806 24.197 1.00 83.81 306 GLY A O 1
ATOM 2255 N N . SER A 1 307 ? -28.161 -3.624 22.360 1.00 83.94 307 SER A N 1
ATOM 2256 C CA . SER A 1 307 ? -28.644 -2.329 22.827 1.00 83.94 307 SER A CA 1
ATOM 2257 C C . SER A 1 307 ? -29.907 -1.901 22.079 1.00 83.94 307 SER A C 1
ATOM 2259 O O . SER A 1 307 ? -30.164 -2.311 20.945 1.00 83.94 307 SER A O 1
ATOM 2261 N N . ASN A 1 308 ? -30.699 -1.028 22.705 1.00 84.06 308 ASN A N 1
ATOM 2262 C CA . ASN A 1 308 ? -31.831 -0.354 22.062 1.00 84.06 308 ASN A CA 1
ATOM 2263 C C . ASN A 1 308 ? -31.519 1.109 21.681 1.00 84.06 308 ASN A C 1
ATOM 2265 O O . ASN A 1 308 ? -32.397 1.829 21.201 1.00 84.06 308 ASN A O 1
ATOM 2269 N N . GLN A 1 309 ? -30.279 1.559 21.909 1.00 87.38 309 GLN A N 1
ATOM 2270 C CA . GLN A 1 309 ? -29.820 2.896 21.534 1.00 87.38 309 GLN A CA 1
ATOM 2271 C C . GLN A 1 309 ? -29.710 3.014 20.015 1.00 87.38 309 GLN A C 1
ATOM 2273 O O . GLN A 1 309 ? -29.248 2.097 19.344 1.00 87.38 309 GLN A O 1
ATOM 2278 N N . THR A 1 310 ? -30.111 4.153 19.453 1.00 91.44 310 THR A N 1
ATOM 2279 C CA . THR A 1 310 ? -30.073 4.361 17.996 1.00 91.44 310 THR A CA 1
ATOM 2280 C C . THR A 1 310 ? -28.665 4.609 17.466 1.00 91.44 310 THR A C 1
ATOM 2282 O O . THR A 1 310 ? -28.414 4.385 16.282 1.00 91.44 310 THR A O 1
ATOM 2285 N N . HIS A 1 311 ? -27.752 5.088 18.307 1.00 92.25 311 HIS A N 1
ATOM 2286 C CA . HIS A 1 311 ? -26.410 5.516 17.930 1.00 92.25 311 HIS A CA 1
ATOM 2287 C C . HIS A 1 311 ? -25.527 5.620 19.191 1.00 92.25 311 HIS A C 1
ATOM 2289 O O . HIS A 1 311 ? -26.035 5.890 20.281 1.00 92.25 311 HIS A O 1
ATOM 2295 N N . THR A 1 312 ? -24.222 5.388 19.058 1.00 92.75 312 THR A N 1
ATOM 2296 C CA . THR A 1 312 ? -23.216 5.666 20.090 1.00 92.75 312 THR A CA 1
ATOM 2297 C C . THR A 1 312 ? -22.943 7.171 20.197 1.00 92.75 312 THR A C 1
ATOM 2299 O O . THR A 1 312 ? -23.033 7.890 19.187 1.00 92.75 312 THR A O 1
ATOM 2302 N N . PRO A 1 313 ? -22.600 7.673 21.399 1.00 89.81 313 PRO A N 1
ATOM 2303 C CA . PRO A 1 313 ? -22.297 9.086 21.595 1.00 89.81 313 PRO A CA 1
ATOM 2304 C C . PRO A 1 313 ? -21.054 9.516 20.802 1.00 89.81 313 PRO A C 1
ATOM 2306 O O . PRO A 1 313 ? -20.202 8.704 20.437 1.00 89.81 313 PRO A O 1
ATOM 2309 N N . ARG A 1 314 ? -20.945 10.819 20.534 1.00 89.06 314 ARG A N 1
ATOM 2310 C CA . ARG A 1 314 ? -19.756 11.409 19.908 1.00 89.06 314 ARG A CA 1
ATOM 2311 C C . ARG A 1 314 ? -18.511 11.135 20.763 1.00 89.06 314 ARG A C 1
ATOM 2313 O O . ARG A 1 314 ? -18.587 11.202 21.986 1.00 89.06 314 ARG A O 1
ATOM 2320 N N . GLY A 1 315 ? -17.388 10.819 20.118 1.00 82.75 315 GLY A N 1
ATOM 2321 C CA . GLY A 1 315 ? -16.143 10.436 20.792 1.00 82.75 315 GLY A CA 1
ATOM 2322 C C . GLY A 1 315 ? -16.104 8.994 21.314 1.00 82.75 315 GLY A C 1
ATOM 2323 O O . GLY A 1 315 ? -15.100 8.601 21.896 1.00 82.75 315 GLY A O 1
ATOM 2324 N N . HIS A 1 316 ? -17.153 8.187 21.095 1.00 85.00 316 HIS A N 1
ATOM 2325 C CA . HIS A 1 316 ? -17.168 6.780 21.517 1.00 85.00 316 HIS A CA 1
ATOM 2326 C C . HIS A 1 316 ? -16.062 5.946 20.848 1.00 85.00 316 HIS A C 1
ATOM 2328 O O . HIS A 1 316 ? -15.504 5.051 21.472 1.00 85.00 316 HIS A O 1
ATOM 2334 N N . PHE A 1 317 ? -15.714 6.256 19.595 1.00 84.50 317 PHE A N 1
ATOM 2335 C CA . PHE A 1 317 ? -14.598 5.625 18.893 1.00 84.50 317 PHE A CA 1
ATOM 2336 C C . PHE A 1 317 ? -13.420 6.595 18.801 1.00 84.50 317 PHE A C 1
ATOM 2338 O O . PHE A 1 317 ? -13.560 7.698 18.276 1.00 84.50 317 PHE A O 1
ATOM 2345 N N . SER A 1 318 ? -12.252 6.163 19.276 1.00 77.81 318 SER A N 1
ATOM 2346 C CA . SER A 1 318 ? -10.982 6.888 19.124 1.00 77.81 318 SER A CA 1
ATOM 2347 C C . SER A 1 318 ? -10.225 6.498 17.850 1.00 77.81 318 SER A C 1
ATOM 2349 O O . SER A 1 318 ? -9.396 7.257 17.358 1.00 77.81 318 SER A O 1
ATOM 2351 N N . SER A 1 319 ? -10.519 5.318 17.301 1.00 76.94 319 SER A N 1
ATOM 2352 C CA . SER A 1 319 ? -9.985 4.804 16.039 1.00 76.94 319 SER A CA 1
ATOM 2353 C C . SER A 1 319 ? -10.984 3.831 15.414 1.00 76.94 319 SER A C 1
ATOM 2355 O O . SER A 1 319 ? -11.905 3.358 16.085 1.00 76.94 319 SER A O 1
ATOM 2357 N N . TRP A 1 320 ? -10.827 3.544 14.121 1.00 83.06 320 TRP A N 1
ATOM 2358 C CA . TRP A 1 320 ? -11.706 2.616 13.421 1.00 83.06 320 TRP A CA 1
ATOM 2359 C C . TRP A 1 320 ? -10.930 1.719 12.475 1.00 83.06 320 TRP A C 1
ATOM 2361 O O . TRP A 1 320 ? -10.391 2.168 11.466 1.00 83.06 320 TRP A O 1
ATOM 2371 N N . ALA A 1 321 ? -10.905 0.430 12.803 1.00 76.81 321 ALA A N 1
ATOM 2372 C CA . ALA A 1 321 ? -10.184 -0.581 12.042 1.00 76.81 321 ALA A CA 1
ATOM 2373 C C . ALA A 1 321 ? -11.098 -1.698 11.500 1.00 76.81 321 ALA A C 1
ATOM 2375 O O . ALA A 1 321 ? -10.622 -2.678 10.931 1.00 76.81 321 ALA A O 1
ATOM 2376 N N . LEU A 1 322 ? -12.417 -1.579 11.630 1.00 82.00 322 LEU A N 1
ATOM 2377 C CA . LEU A 1 322 ? -13.319 -2.678 11.287 1.00 82.00 322 LEU A CA 1
ATOM 2378 C C . LEU A 1 322 ? -13.660 -2.677 9.794 1.00 82.00 322 LEU A C 1
ATOM 2380 O O . LEU A 1 322 ? -13.921 -1.625 9.204 1.00 82.00 322 LEU A O 1
ATOM 2384 N N . ALA A 1 323 ? -13.648 -3.863 9.186 1.00 83.00 323 ALA A N 1
ATOM 2385 C CA . ALA A 1 323 ? -14.102 -4.064 7.817 1.00 83.00 323 ALA A CA 1
ATOM 2386 C C . ALA A 1 323 ? -15.631 -4.159 7.779 1.00 83.00 323 ALA A C 1
ATOM 2388 O O . ALA A 1 323 ? -16.250 -4.753 8.663 1.00 83.00 323 ALA A O 1
ATOM 2389 N N . ARG A 1 324 ? -16.240 -3.568 6.747 1.00 88.12 324 ARG A N 1
ATOM 2390 C CA . ARG A 1 324 ? -17.688 -3.650 6.546 1.00 88.12 324 ARG A CA 1
ATOM 2391 C C . ARG A 1 324 ? -18.053 -5.042 6.043 1.00 88.12 324 ARG A C 1
ATOM 2393 O O . ARG A 1 324 ? -17.479 -5.510 5.064 1.00 88.12 324 ARG A O 1
ATOM 2400 N N . CYS A 1 325 ? -19.042 -5.659 6.668 1.00 89.94 325 CYS A N 1
ATOM 2401 C CA . CYS A 1 325 ? -19.574 -6.945 6.247 1.00 89.94 325 CYS A CA 1
ATOM 2402 C C . CYS A 1 325 ? -20.503 -6.850 5.033 1.00 89.94 325 CYS A C 1
ATOM 2404 O O . CYS A 1 325 ? -21.028 -5.785 4.695 1.00 89.94 325 CYS A O 1
ATOM 2406 N N . SER A 1 326 ? -20.748 -8.007 4.409 1.00 89.62 326 SER A N 1
ATOM 2407 C CA . SER A 1 326 ? -21.717 -8.161 3.318 1.00 89.62 326 SER A CA 1
ATOM 2408 C C . SER A 1 326 ? -23.161 -7.891 3.759 1.00 89.62 326 SER A C 1
ATOM 2410 O O . SER A 1 326 ? -23.977 -7.471 2.940 1.00 89.62 326 SER A O 1
ATOM 2412 N N . GLY A 1 327 ? -23.478 -8.078 5.045 1.00 92.06 327 GLY A N 1
ATOM 2413 C CA . GLY A 1 327 ? -24.806 -7.826 5.595 1.00 92.06 327 GLY A CA 1
ATOM 2414 C C . GLY A 1 327 ? -24.915 -8.074 7.100 1.00 92.06 327 GLY A C 1
ATOM 2415 O O . GLY A 1 327 ? -23.932 -8.390 7.768 1.00 92.06 327 GLY A O 1
ATOM 2416 N N . GLU A 1 328 ? -26.136 -7.913 7.611 1.00 94.19 328 GLU A N 1
ATOM 2417 C CA . GLU A 1 328 ? -26.515 -8.201 9.000 1.00 94.19 328 GLU A CA 1
ATOM 2418 C C . GLU A 1 328 ? -26.278 -9.683 9.318 1.00 94.19 328 GLU A C 1
ATOM 2420 O O . GLU A 1 328 ? -26.713 -10.553 8.564 1.00 94.19 328 GLU A O 1
ATOM 2425 N N . GLY A 1 329 ? -25.578 -9.979 10.415 1.00 90.06 329 GLY A N 1
ATOM 2426 C CA . GLY A 1 329 ? -25.299 -11.352 10.847 1.00 90.06 329 GLY A CA 1
ATOM 2427 C C . GLY A 1 329 ? -24.303 -12.122 9.978 1.00 90.06 329 GLY A C 1
ATOM 2428 O O . GLY A 1 329 ? -24.080 -13.310 10.223 1.00 90.06 329 GLY A O 1
ATOM 2429 N N . ALA A 1 330 ? -23.694 -11.474 8.982 1.00 91.06 330 ALA A N 1
ATOM 2430 C CA . ALA A 1 330 ? -22.629 -12.077 8.192 1.00 91.06 330 ALA A CA 1
ATOM 2431 C C . ALA A 1 330 ? -21.393 -12.357 9.056 1.00 91.06 330 ALA A C 1
ATOM 2433 O O . ALA A 1 330 ? -21.161 -11.686 10.067 1.00 91.06 330 ALA A O 1
ATOM 2434 N N . ASP A 1 331 ? -20.598 -13.342 8.639 1.00 86.75 331 ASP A N 1
ATOM 2435 C CA . ASP A 1 331 ? -19.290 -13.595 9.232 1.00 86.75 331 ASP A CA 1
ATOM 2436 C C . ASP A 1 331 ? -18.376 -12.388 9.029 1.00 86.75 331 ASP A C 1
ATOM 2438 O O . ASP A 1 331 ? -18.246 -11.854 7.922 1.00 86.75 331 ASP A O 1
ATOM 2442 N N . ALA A 1 332 ? -17.769 -11.944 10.124 1.00 79.75 332 ALA A N 1
ATOM 2443 C CA . ALA A 1 332 ? -16.753 -10.913 10.084 1.00 79.75 332 ALA A CA 1
ATOM 2444 C C . ALA A 1 332 ? -15.469 -11.484 9.481 1.00 79.75 332 ALA A C 1
ATOM 2446 O O . ALA A 1 332 ? -15.125 -12.647 9.707 1.00 79.75 332 ALA A O 1
ATOM 2447 N N . ALA A 1 333 ? -14.730 -10.652 8.745 1.00 68.19 333 ALA A N 1
ATOM 2448 C CA . ALA A 1 333 ? -13.350 -10.985 8.421 1.00 68.19 333 ALA A CA 1
ATOM 2449 C C . ALA A 1 333 ? -12.593 -11.243 9.733 1.00 68.19 333 ALA A C 1
ATOM 2451 O O . ALA A 1 333 ? -12.822 -10.531 10.715 1.00 68.19 333 ALA A O 1
ATOM 2452 N N . ALA A 1 334 ? -11.729 -12.263 9.751 1.00 58.50 334 ALA A N 1
ATOM 2453 C CA . ALA A 1 334 ? -10.968 -12.630 10.939 1.00 58.50 334 ALA A CA 1
ATOM 2454 C C . ALA A 1 334 ? -10.338 -11.385 11.580 1.00 58.50 334 ALA A C 1
ATOM 2456 O O . ALA A 1 334 ? -9.835 -10.503 10.872 1.00 58.50 334 ALA A O 1
ATOM 2457 N N . ALA A 1 335 ? -10.398 -11.308 12.915 1.00 54.97 335 ALA A N 1
ATOM 2458 C CA . ALA A 1 335 ? -9.799 -10.206 13.653 1.00 54.97 335 ALA A CA 1
ATOM 2459 C C . ALA A 1 335 ? -8.352 -10.008 13.172 1.00 54.97 335 ALA A C 1
ATOM 2461 O O . ALA A 1 335 ? -7.638 -11.000 12.984 1.00 54.97 335 ALA A O 1
ATOM 2462 N N . PRO A 1 336 ? -7.917 -8.757 12.932 1.00 55.09 336 PRO A N 1
ATOM 2463 C CA . PRO A 1 336 ? -6.582 -8.514 12.421 1.00 55.09 336 PRO A CA 1
ATOM 2464 C C . PRO A 1 336 ? -5.556 -9.169 13.355 1.00 55.09 336 PRO A C 1
ATOM 2466 O O . PRO A 1 336 ? -5.689 -9.023 14.577 1.00 55.09 336 PRO A O 1
ATOM 2469 N N . PRO A 1 337 ? -4.528 -9.853 12.820 1.00 54.69 337 PRO A N 1
ATOM 2470 C CA . PRO A 1 337 ? -3.476 -10.432 13.647 1.00 54.69 337 PRO A CA 1
ATOM 2471 C C . PRO A 1 337 ? -2.868 -9.356 14.563 1.00 54.69 337 PRO A C 1
ATOM 2473 O O . PRO A 1 337 ? -2.937 -8.162 14.235 1.00 54.69 337 PRO A O 1
ATOM 2476 N N . PRO A 1 338 ? -2.305 -9.722 15.729 1.00 59.41 338 PRO A N 1
ATOM 2477 C CA . PRO A 1 338 ? -1.642 -8.755 16.599 1.00 59.41 338 PRO A CA 1
ATOM 2478 C C . PRO A 1 338 ? -0.603 -7.968 15.794 1.00 59.41 338 PRO A C 1
ATOM 2480 O O . PRO A 1 338 ? 0.149 -8.544 15.009 1.00 59.41 338 PRO A O 1
ATOM 2483 N N . SER A 1 339 ? -0.595 -6.642 15.951 1.00 67.94 339 SER A N 1
ATOM 2484 C CA . SER A 1 339 ? 0.367 -5.796 15.245 1.00 67.94 339 SER A CA 1
ATOM 2485 C C . SER A 1 339 ? 1.778 -6.138 15.703 1.00 67.94 339 SER A C 1
ATOM 2487 O O . SER A 1 339 ? 2.073 -6.078 16.898 1.00 67.94 339 SER A O 1
ATOM 2489 N N . SER A 1 340 ? 2.651 -6.416 14.748 1.00 79.75 340 SER A N 1
ATOM 2490 C CA . SER A 1 340 ? 4.093 -6.457 14.948 1.00 79.75 340 SER A CA 1
ATOM 2491 C C . SER A 1 340 ? 4.684 -5.521 13.903 1.00 79.75 340 SER A C 1
ATOM 2493 O O . SER A 1 340 ? 5.024 -5.974 12.812 1.00 79.75 340 SER A O 1
ATOM 2495 N N . PRO A 1 341 ? 4.697 -4.200 14.173 1.00 85.50 341 PRO A N 1
ATOM 2496 C CA . PRO A 1 341 ? 5.173 -3.232 13.203 1.00 85.50 341 PRO A CA 1
ATOM 2497 C C . PRO A 1 341 ? 6.586 -3.574 12.744 1.00 85.50 341 PRO A C 1
ATOM 2499 O O . PRO A 1 341 ? 7.448 -3.915 13.557 1.00 85.50 341 PRO A O 1
ATOM 2502 N N . TYR A 1 342 ? 6.804 -3.487 11.439 1.00 88.06 342 TYR A N 1
ATOM 2503 C CA . TYR A 1 342 ? 8.091 -3.765 10.834 1.00 88.06 342 TYR A CA 1
ATOM 2504 C C . TYR A 1 342 ? 9.183 -2.832 11.379 1.00 88.06 342 TYR A C 1
ATOM 2506 O O . TYR A 1 342 ? 8.952 -1.645 11.623 1.00 88.06 342 TYR A O 1
ATOM 2514 N N . VAL A 1 343 ? 10.391 -3.377 11.536 1.00 88.31 343 VAL A N 1
ATOM 2515 C CA . VAL A 1 343 ? 11.581 -2.645 11.980 1.00 88.31 343 VAL A CA 1
ATOM 2516 C C . VAL A 1 343 ? 12.625 -2.686 10.856 1.00 88.31 343 VAL A C 1
ATOM 2518 O O . VAL A 1 343 ? 13.078 -3.781 10.516 1.00 88.31 343 VAL A O 1
ATOM 2521 N N . PRO A 1 344 ? 13.049 -1.536 10.295 1.00 89.56 344 PRO A N 1
ATOM 2522 C CA . PRO A 1 344 ? 14.056 -1.499 9.233 1.00 89.56 344 PRO A CA 1
ATOM 2523 C C . PRO A 1 344 ? 15.343 -2.239 9.575 1.00 89.56 344 PRO A C 1
ATOM 2525 O O . PRO A 1 344 ? 15.781 -2.266 10.727 1.00 89.56 344 PRO A O 1
ATOM 2528 N N . GLY A 1 345 ? 15.954 -2.841 8.558 1.00 87.75 345 GLY A N 1
ATOM 2529 C CA . GLY A 1 345 ? 17.121 -3.710 8.686 1.00 87.75 345 GLY A CA 1
ATOM 2530 C C . GLY A 1 345 ? 16.799 -5.143 9.131 1.00 87.75 345 GLY A C 1
ATOM 2531 O O . GLY A 1 345 ? 17.637 -6.038 8.967 1.00 87.75 345 GLY A O 1
ATOM 2532 N N . GLN A 1 346 ? 15.596 -5.414 9.651 1.00 90.69 346 GLN A N 1
ATOM 2533 C CA . GLN A 1 346 ? 15.151 -6.776 9.966 1.00 90.69 346 GLN A CA 1
ATOM 2534 C C . GLN A 1 346 ? 14.505 -7.452 8.750 1.00 90.69 346 GLN A C 1
ATOM 2536 O O . GLN A 1 346 ? 14.038 -6.759 7.846 1.00 90.69 346 GLN A O 1
ATOM 2541 N N . PRO A 1 347 ? 14.483 -8.795 8.667 1.00 93.50 347 PRO A N 1
ATOM 2542 C CA . PRO A 1 347 ? 13.757 -9.479 7.601 1.00 93.50 347 PRO A CA 1
ATOM 2543 C C . PRO A 1 347 ? 12.267 -9.153 7.678 1.00 93.50 347 PRO A C 1
ATOM 2545 O O . PRO A 1 347 ? 11.696 -9.153 8.771 1.00 93.50 347 PRO A O 1
ATOM 2548 N N . GLY A 1 348 ? 11.639 -8.909 6.529 1.00 92.81 348 GLY A N 1
ATOM 2549 C CA . GLY A 1 348 ? 10.184 -8.847 6.433 1.00 92.81 348 GLY A CA 1
ATOM 2550 C C . GLY A 1 348 ? 9.528 -10.161 6.870 1.00 92.81 348 GLY A C 1
ATOM 2551 O O . GLY A 1 348 ? 10.061 -11.253 6.663 1.00 92.81 348 GLY A O 1
ATOM 2552 N N . ALA A 1 349 ? 8.354 -10.068 7.483 1.00 91.69 349 ALA A N 1
ATOM 2553 C CA . ALA A 1 349 ? 7.526 -11.224 7.787 1.00 91.69 349 ALA A CA 1
ATOM 2554 C C . ALA A 1 349 ? 6.983 -11.872 6.502 1.00 91.69 349 ALA A C 1
ATOM 2556 O O . ALA A 1 349 ? 6.876 -11.236 5.452 1.00 91.69 349 ALA A O 1
ATOM 2557 N N . ALA A 1 350 ? 6.598 -13.146 6.602 1.00 92.81 350 ALA A N 1
ATOM 2558 C CA . ALA A 1 350 ? 5.945 -13.851 5.506 1.00 92.81 350 ALA A CA 1
ATOM 2559 C C . ALA A 1 350 ? 4.600 -13.201 5.132 1.00 92.81 350 ALA A C 1
ATOM 2561 O O . ALA A 1 350 ? 3.891 -12.652 5.987 1.00 92.81 350 ALA A O 1
ATOM 2562 N N . TRP A 1 351 ? 4.270 -13.288 3.845 1.00 93.81 351 TRP A N 1
ATOM 2563 C CA . TRP A 1 351 ? 3.007 -12.828 3.274 1.00 93.81 351 TRP A CA 1
ATOM 2564 C C . TRP A 1 351 ? 2.044 -14.004 3.131 1.00 93.81 351 TRP A C 1
ATOM 2566 O O . TRP A 1 351 ? 2.459 -15.090 2.721 1.00 93.81 351 TRP A O 1
ATOM 2576 N N . THR A 1 352 ? 0.766 -13.792 3.438 1.00 90.25 352 THR A N 1
ATOM 2577 C CA . THR A 1 352 ? -0.288 -14.774 3.143 1.00 90.25 352 THR A CA 1
ATOM 2578 C C . THR A 1 352 ? -0.787 -14.640 1.705 1.00 90.25 352 THR A C 1
ATOM 2580 O O . THR A 1 352 ? -0.544 -13.637 1.026 1.00 90.25 352 THR A O 1
ATOM 2583 N N . GLU A 1 353 ? -1.511 -15.651 1.226 1.00 88.69 353 GLU A N 1
ATOM 2584 C CA . GLU A 1 353 ? -2.126 -15.613 -0.102 1.00 88.69 353 GLU A CA 1
ATOM 2585 C C . GLU A 1 353 ? -3.157 -14.483 -0.222 1.00 88.69 353 GLU A C 1
ATOM 2587 O O . GLU A 1 353 ? -3.178 -13.755 -1.214 1.00 88.69 353 GLU A O 1
ATOM 2592 N N . GLU A 1 354 ? -3.951 -14.253 0.822 1.00 86.75 354 GLU A N 1
ATOM 2593 C CA . GLU A 1 354 ? -4.938 -13.176 0.872 1.00 86.75 354 GLU A CA 1
ATOM 2594 C C . GLU A 1 354 ? -4.279 -11.793 0.826 1.00 86.75 354 GLU A C 1
ATOM 2596 O O . GLU A 1 354 ? -4.780 -10.899 0.141 1.00 86.75 354 GLU A O 1
ATOM 2601 N N . GLU A 1 355 ? -3.145 -11.611 1.513 1.00 93.12 355 GLU A N 1
ATOM 2602 C CA . GLU A 1 355 ? -2.357 -10.374 1.456 1.00 93.12 355 GLU A CA 1
ATOM 2603 C C . GLU A 1 355 ? -1.828 -10.138 0.034 1.00 93.12 355 GLU A C 1
ATOM 2605 O O . GLU A 1 355 ? -1.997 -9.046 -0.516 1.00 93.12 355 GLU A O 1
ATOM 2610 N N . MET A 1 356 ? -1.266 -11.171 -0.606 1.00 96.12 356 MET A N 1
ATOM 2611 C CA . MET A 1 356 ? -0.799 -11.091 -1.994 1.00 96.12 356 MET A CA 1
ATOM 2612 C C . MET A 1 356 ? -1.934 -10.746 -2.966 1.00 96.12 356 MET A C 1
ATOM 2614 O O . MET A 1 356 ? -1.760 -9.880 -3.824 1.00 96.12 356 MET A O 1
ATOM 2618 N N . LEU A 1 357 ? -3.108 -11.370 -2.833 1.00 95.06 357 LEU A N 1
ATOM 2619 C CA . LEU A 1 357 ? -4.273 -11.087 -3.677 1.00 95.06 357 LEU A CA 1
ATOM 2620 C C . LEU A 1 357 ? -4.811 -9.665 -3.461 1.00 95.06 357 LEU A C 1
ATOM 2622 O O . LEU A 1 357 ? -5.106 -8.962 -4.433 1.00 95.06 357 LEU A O 1
ATOM 2626 N N . ALA A 1 358 ? -4.897 -9.210 -2.209 1.00 94.81 358 ALA A N 1
ATOM 2627 C CA . ALA A 1 358 ? -5.329 -7.853 -1.887 1.00 94.81 358 ALA A CA 1
ATOM 2628 C C . ALA A 1 358 ? -4.366 -6.809 -2.468 1.00 94.81 358 ALA A C 1
ATOM 2630 O O . ALA A 1 358 ? -4.802 -5.854 -3.116 1.00 94.81 358 ALA A O 1
ATOM 2631 N N . VAL A 1 359 ? -3.056 -7.006 -2.300 1.00 98.25 359 VAL A N 1
ATOM 2632 C CA . VAL A 1 359 ? -2.030 -6.102 -2.836 1.00 98.25 359 VAL A CA 1
ATOM 2633 C C . VAL A 1 359 ? -1.983 -6.158 -4.361 1.00 98.25 359 VAL A C 1
ATOM 2635 O O . VAL A 1 359 ? -1.885 -5.111 -4.997 1.00 98.25 359 VAL A O 1
ATOM 2638 N N . ARG A 1 360 ? -2.161 -7.330 -4.980 1.00 98.19 360 ARG A N 1
ATOM 2639 C CA . ARG A 1 360 ? -2.293 -7.462 -6.439 1.00 98.19 360 ARG A CA 1
ATOM 2640 C C . ARG A 1 360 ? -3.461 -6.630 -6.968 1.00 98.19 360 ARG A C 1
ATOM 2642 O O . ARG A 1 360 ? -3.282 -5.879 -7.922 1.00 98.19 360 ARG A O 1
ATOM 2649 N N . ALA A 1 361 ? -4.629 -6.682 -6.325 1.00 97.81 361 ALA A N 1
ATOM 2650 C CA . ALA A 1 361 ? -5.771 -5.848 -6.704 1.00 97.81 361 ALA A CA 1
ATOM 2651 C C . ALA A 1 361 ? -5.470 -4.342 -6.558 1.00 97.81 361 ALA A C 1
ATOM 2653 O O . ALA A 1 361 ? -5.842 -3.548 -7.427 1.00 97.81 361 ALA A O 1
ATOM 2654 N N . LYS A 1 362 ? -4.749 -3.945 -5.497 1.00 98.56 362 LYS A N 1
ATOM 2655 C CA . LYS A 1 362 ? -4.277 -2.561 -5.314 1.00 98.56 362 LYS A CA 1
ATOM 2656 C C . LYS A 1 362 ? -3.350 -2.125 -6.451 1.00 98.56 362 LYS A C 1
ATOM 2658 O O . LYS A 1 362 ? -3.555 -1.059 -7.027 1.00 98.56 362 LYS A O 1
ATOM 2663 N N . LEU A 1 363 ? -2.381 -2.964 -6.811 1.00 98.69 363 LEU A N 1
ATOM 2664 C CA . LEU A 1 363 ? -1.411 -2.708 -7.876 1.00 98.69 363 LEU A CA 1
ATOM 2665 C C . LEU A 1 363 ? -2.058 -2.646 -9.261 1.00 98.69 363 LEU A C 1
ATOM 2667 O O . LEU A 1 363 ? -1.753 -1.733 -10.019 1.00 98.69 363 LEU A O 1
ATOM 2671 N N . HIS A 1 364 ? -3.008 -3.531 -9.573 1.00 98.19 364 HIS A N 1
ATOM 2672 C CA . HIS A 1 364 ? -3.768 -3.450 -10.825 1.00 98.19 364 HIS A CA 1
ATOM 2673 C C . HIS A 1 364 ? -4.435 -2.079 -10.984 1.00 98.19 364 HIS A C 1
ATOM 2675 O O . HIS A 1 364 ? -4.331 -1.475 -12.050 1.00 98.19 364 HIS A O 1
ATOM 2681 N N . ARG A 1 365 ? -5.039 -1.538 -9.914 1.00 97.62 365 ARG A N 1
ATOM 2682 C CA . ARG A 1 365 ? -5.613 -0.186 -9.941 1.00 97.62 365 ARG A CA 1
ATOM 2683 C C . ARG A 1 365 ? -4.549 0.893 -10.149 1.00 97.62 365 ARG A C 1
ATOM 2685 O O . ARG A 1 365 ? -4.783 1.832 -10.905 1.00 97.62 365 ARG A O 1
ATOM 2692 N N . VAL A 1 366 ? -3.387 0.775 -9.503 1.00 98.25 366 VAL A N 1
ATOM 2693 C CA . VAL A 1 366 ? -2.251 1.685 -9.744 1.00 98.25 366 VAL A CA 1
ATOM 2694 C C . VAL A 1 366 ? -1.840 1.650 -11.218 1.00 98.25 366 VAL A C 1
ATOM 2696 O O . VAL A 1 366 ? -1.601 2.698 -11.809 1.00 98.25 366 VAL A O 1
ATOM 2699 N N . PHE A 1 367 ? -1.797 0.470 -11.834 1.00 97.50 367 PHE A N 1
ATOM 2700 C CA . PHE A 1 367 ? -1.350 0.305 -13.216 1.00 97.50 367 PHE A CA 1
ATOM 2701 C C . PHE A 1 367 ? -2.338 0.856 -14.243 1.00 97.50 367 PHE A C 1
ATOM 2703 O O . PHE A 1 367 ? -1.907 1.380 -15.269 1.00 97.50 367 PHE A O 1
ATOM 2710 N N . THR A 1 368 ? -3.640 0.791 -13.959 1.00 93.88 368 THR A N 1
ATOM 2711 C CA . THR A 1 368 ? -4.693 1.309 -14.843 1.00 93.88 368 THR A CA 1
ATOM 2712 C C . THR A 1 368 ? -5.018 2.782 -14.600 1.00 93.88 368 THR A C 1
ATOM 2714 O O . THR A 1 368 ? -5.352 3.505 -15.534 1.00 93.88 368 THR A O 1
ATOM 2717 N N . GLU A 1 369 ? -4.957 3.239 -13.348 1.00 95.38 369 GLU A N 1
ATOM 2718 C CA . GLU A 1 369 ? -5.480 4.538 -12.903 1.00 95.38 369 GLU A CA 1
ATOM 2719 C C . GLU A 1 369 ? -4.438 5.380 -12.147 1.00 95.38 369 GLU A C 1
ATOM 2721 O O . GLU A 1 369 ? -4.799 6.220 -11.320 1.00 95.38 369 GLU A O 1
ATOM 2726 N N . GLY A 1 370 ? -3.144 5.187 -12.409 1.00 95.25 370 GLY A N 1
ATOM 2727 C CA . GLY A 1 370 ? -2.059 5.787 -11.623 1.00 95.25 370 GLY A CA 1
ATOM 2728 C C . GLY A 1 370 ? -2.144 7.300 -11.425 1.00 95.25 370 GLY A C 1
ATOM 2729 O O . GLY A 1 370 ? -1.806 7.794 -10.351 1.00 95.25 370 GLY A O 1
ATOM 2730 N N . HIS A 1 371 ? -2.674 8.040 -12.407 1.00 93.88 371 HIS A N 1
ATOM 2731 C CA . HIS A 1 371 ? -2.925 9.474 -12.255 1.00 93.88 371 HIS A CA 1
ATOM 2732 C C . HIS A 1 371 ? -3.941 9.756 -11.139 1.00 93.88 371 HIS A C 1
ATOM 2734 O O . HIS A 1 371 ? -3.649 10.501 -10.209 1.00 93.88 371 HIS A O 1
ATOM 2740 N N . ALA A 1 372 ? -5.119 9.130 -11.205 1.00 94.50 372 ALA A N 1
ATOM 2741 C CA . ALA A 1 372 ? -6.175 9.300 -10.211 1.00 94.50 372 ALA A CA 1
ATOM 2742 C C . ALA A 1 372 ? -5.751 8.779 -8.831 1.00 94.50 372 ALA A C 1
ATOM 2744 O O . ALA A 1 372 ? -6.032 9.421 -7.823 1.00 94.50 372 ALA A O 1
ATOM 2745 N N . VAL A 1 373 ? -5.036 7.651 -8.788 1.00 96.56 373 VAL A N 1
ATOM 2746 C CA . VAL A 1 373 ? -4.519 7.079 -7.540 1.00 96.56 373 VAL A CA 1
ATOM 2747 C C . VAL A 1 373 ? -3.530 8.026 -6.858 1.00 96.56 373 VAL A C 1
ATOM 2749 O O . VAL A 1 373 ? -3.616 8.213 -5.647 1.00 96.56 373 VAL A O 1
ATOM 2752 N N . TYR A 1 374 ? -2.632 8.669 -7.608 1.00 95.50 374 TYR A N 1
ATOM 2753 C CA . TYR A 1 374 ? -1.688 9.623 -7.026 1.00 95.50 374 TYR A CA 1
ATOM 2754 C C . TYR A 1 374 ? -2.389 10.847 -6.418 1.00 95.50 374 TYR A C 1
ATOM 2756 O O . TYR A 1 374 ? -2.031 11.281 -5.326 1.00 95.50 374 TYR A O 1
ATOM 2764 N N . HIS A 1 375 ? -3.445 11.364 -7.060 1.00 93.31 375 HIS A N 1
ATOM 2765 C CA . HIS A 1 375 ? -4.245 12.469 -6.503 1.00 93.31 375 HIS A CA 1
ATOM 2766 C C . HIS A 1 375 ? -4.873 12.132 -5.143 1.00 93.31 375 HIS A C 1
ATOM 2768 O O . HIS A 1 375 ? -5.027 13.017 -4.303 1.00 93.31 375 HIS A O 1
ATOM 2774 N N . GLU A 1 376 ? -5.185 10.860 -4.874 1.00 93.50 376 GLU A N 1
ATOM 2775 C CA . GLU A 1 376 ? -5.711 10.429 -3.568 1.00 93.50 376 GLU A CA 1
ATOM 2776 C C . GLU A 1 376 ? -4.701 10.577 -2.423 1.00 93.50 376 GLU A C 1
ATOM 2778 O O . GLU A 1 376 ? -5.104 10.574 -1.257 1.00 93.50 376 GLU A O 1
ATOM 2783 N N . LEU A 1 377 ? -3.404 10.726 -2.724 1.00 89.56 377 LEU A N 1
ATOM 2784 C CA . LEU A 1 377 ? -2.372 10.977 -1.716 1.00 89.56 377 LEU A CA 1
ATOM 2785 C C . LEU A 1 377 ? -2.462 12.380 -1.108 1.00 89.56 377 LEU A C 1
ATOM 2787 O O . LEU A 1 377 ? -1.900 12.590 -0.026 1.00 89.56 377 LEU A O 1
ATOM 2791 N N . GLY A 1 378 ? -3.135 13.314 -1.795 1.00 88.94 378 GLY A N 1
ATOM 2792 C CA . GLY A 1 378 ? -3.232 14.721 -1.407 1.00 88.94 378 GLY A CA 1
ATOM 2793 C C . GLY A 1 378 ? -1.904 15.478 -1.496 1.00 88.94 378 GLY A C 1
ATOM 2794 O O . GLY A 1 378 ? -1.720 16.461 -0.781 1.00 88.94 378 GLY A O 1
ATOM 2795 N N . LEU A 1 379 ? -0.965 15.000 -2.318 1.00 87.62 379 LEU A N 1
ATOM 2796 C CA . LEU A 1 379 ? 0.337 15.631 -2.528 1.00 87.62 379 LEU A CA 1
ATOM 2797 C C . LEU A 1 379 ? 0.308 16.595 -3.723 1.00 87.62 379 LEU A C 1
ATOM 2799 O O . LEU A 1 379 ? -0.492 16.401 -4.642 1.00 87.62 379 LEU A O 1
ATOM 2803 N N . PRO A 1 380 ? 1.179 17.623 -3.741 1.00 88.25 380 PRO A N 1
ATOM 2804 C CA . PRO A 1 380 ? 1.377 18.444 -4.927 1.00 88.25 380 PRO A CA 1
ATOM 2805 C C . PRO A 1 380 ? 1.789 17.571 -6.112 1.00 88.25 380 PRO A C 1
ATOM 2807 O O . PRO A 1 380 ? 2.721 16.778 -6.013 1.00 88.25 380 PRO A O 1
ATOM 2810 N N . VAL A 1 381 ? 1.099 17.727 -7.238 1.00 87.31 38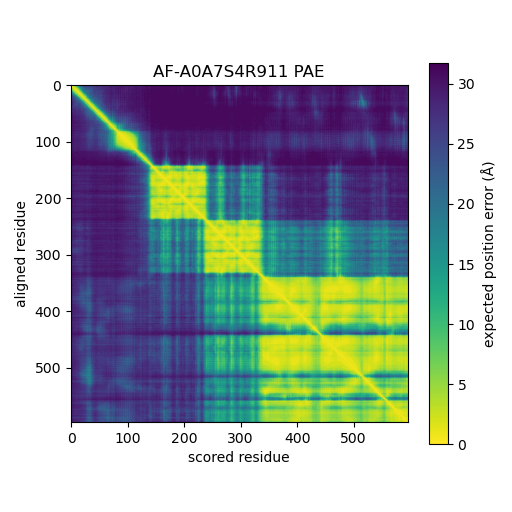1 VAL A N 1
ATOM 2811 C CA . VAL A 1 381 ? 1.416 16.997 -8.469 1.00 87.31 381 VAL A CA 1
ATOM 2812 C C . VAL A 1 381 ? 2.705 17.579 -9.061 1.00 87.31 381 VAL A C 1
ATOM 2814 O O . VAL A 1 381 ? 2.730 18.781 -9.336 1.00 87.31 381 VAL A O 1
ATOM 2817 N N . PRO A 1 382 ? 3.765 16.772 -9.266 1.00 83.94 382 PRO A N 1
ATOM 2818 C CA . PRO A 1 382 ? 5.011 17.260 -9.851 1.00 83.94 382 PRO A CA 1
ATOM 2819 C C . PRO A 1 382 ? 4.836 17.795 -11.277 1.00 83.94 382 PRO A C 1
ATOM 2821 O O . PRO A 1 382 ? 3.910 17.419 -11.998 1.00 83.94 382 PRO A O 1
ATOM 2824 N N . GLU A 1 383 ? 5.775 18.625 -11.724 1.00 78.62 383 GLU A N 1
ATOM 2825 C CA . GLU A 1 383 ? 5.860 19.019 -13.132 1.00 78.62 383 GLU A CA 1
ATOM 2826 C C . GLU A 1 383 ? 6.096 17.788 -14.033 1.00 78.62 383 GLU A C 1
ATOM 2828 O O . GLU A 1 383 ? 6.676 16.786 -13.606 1.00 78.62 383 GLU A O 1
ATOM 2833 N N . GLU A 1 384 ? 5.610 17.831 -15.280 1.00 81.62 384 GLU A N 1
ATOM 2834 C CA . GLU A 1 384 ? 5.715 16.722 -16.248 1.00 81.62 384 GLU A CA 1
ATOM 2835 C C . GLU A 1 384 ? 5.197 15.371 -15.702 1.00 81.62 384 GLU A C 1
ATOM 2837 O O . GLU A 1 384 ? 5.691 14.290 -16.049 1.00 81.62 384 GLU A O 1
ATOM 2842 N N . PHE A 1 385 ? 4.172 15.413 -14.838 1.00 85.44 385 PHE A N 1
ATOM 2843 C CA . PHE A 1 385 ? 3.631 14.240 -14.145 1.00 85.44 385 PHE A CA 1
ATOM 2844 C C . PHE A 1 385 ? 3.205 13.102 -15.077 1.00 85.44 385 PHE A C 1
ATOM 2846 O O . PHE A 1 385 ? 3.315 11.940 -14.703 1.00 85.44 385 PHE A O 1
ATOM 2853 N N . TRP A 1 386 ? 2.786 13.393 -16.310 1.00 80.25 386 TRP A N 1
ATOM 2854 C CA . TRP A 1 386 ? 2.421 12.366 -17.292 1.00 80.25 386 TRP A CA 1
ATOM 2855 C C . TRP A 1 386 ? 3.562 11.364 -17.573 1.00 80.25 386 TRP A C 1
ATOM 2857 O O . TRP A 1 386 ? 3.286 10.200 -17.844 1.00 80.25 386 TRP A O 1
ATOM 2867 N N . THR A 1 387 ? 4.833 11.770 -17.426 1.00 80.81 387 THR A N 1
ATOM 2868 C CA . THR A 1 387 ? 6.013 10.878 -17.536 1.00 80.81 387 THR A CA 1
ATOM 2869 C C . THR A 1 387 ? 6.392 10.172 -16.231 1.00 80.81 387 THR A C 1
ATOM 2871 O O . THR A 1 387 ? 7.256 9.287 -16.222 1.00 80.81 387 THR A O 1
ATOM 2874 N N . SER A 1 388 ? 5.803 10.599 -15.115 1.00 87.88 388 SER A N 1
ATOM 2875 C CA . SER A 1 388 ? 6.106 10.153 -13.748 1.00 87.88 388 SER A CA 1
ATOM 2876 C C . SER A 1 388 ? 4.962 9.354 -13.126 1.00 87.88 388 SER A C 1
ATOM 2878 O O . SER A 1 388 ? 5.145 8.772 -12.062 1.00 87.88 388 SER A O 1
ATOM 2880 N N . ALA A 1 389 ? 3.790 9.351 -13.767 1.00 92.69 389 ALA A N 1
ATOM 2881 C CA . ALA A 1 389 ? 2.593 8.711 -13.257 1.00 92.69 389 ALA A CA 1
ATOM 2882 C C . ALA A 1 389 ? 2.877 7.229 -12.952 1.00 92.69 389 ALA A C 1
ATOM 2884 O O . ALA A 1 389 ? 3.449 6.539 -13.805 1.00 92.69 389 ALA A O 1
ATOM 2885 N N . PRO A 1 390 ? 2.489 6.736 -11.761 1.00 96.75 390 PRO A N 1
ATOM 2886 C CA . PRO A 1 390 ? 2.645 5.331 -11.412 1.00 96.75 390 PRO A CA 1
ATOM 2887 C C . PRO A 1 390 ? 1.974 4.437 -12.455 1.00 96.75 390 PRO A C 1
ATOM 2889 O O . PRO A 1 390 ? 0.840 4.686 -12.848 1.00 96.75 390 PRO A O 1
ATOM 2892 N N . ASN A 1 391 ? 2.670 3.408 -12.926 1.00 96.50 391 ASN A N 1
ATOM 2893 C CA . ASN A 1 391 ? 2.116 2.399 -13.825 1.00 96.50 391 ASN A CA 1
ATOM 2894 C C . ASN A 1 391 ? 2.965 1.117 -13.775 1.00 96.50 391 ASN A C 1
ATOM 2896 O O . ASN A 1 391 ? 3.978 1.073 -13.073 1.00 96.50 391 ASN A O 1
ATOM 2900 N N . ALA A 1 392 ? 2.567 0.085 -14.526 1.00 97.31 392 ALA A N 1
ATOM 2901 C CA . ALA A 1 392 ? 3.290 -1.187 -14.565 1.00 97.31 392 ALA A CA 1
ATOM 2902 C C . ALA A 1 392 ? 4.760 -1.016 -14.997 1.00 97.31 392 ALA A C 1
ATOM 2904 O O . ALA A 1 392 ? 5.655 -1.540 -14.342 1.00 97.31 392 ALA A O 1
ATOM 2905 N N . ALA A 1 393 ? 5.040 -0.207 -16.025 1.00 95.75 393 ALA A N 1
ATOM 2906 C CA . ALA A 1 393 ? 6.411 0.039 -16.482 1.00 95.75 393 ALA A CA 1
ATOM 2907 C C . ALA A 1 393 ? 7.275 0.732 -15.412 1.00 95.75 393 ALA A C 1
ATOM 2909 O O . ALA A 1 393 ? 8.457 0.425 -15.270 1.00 95.75 393 ALA A O 1
ATOM 2910 N N . LYS A 1 394 ? 6.694 1.643 -14.618 1.00 96.25 394 LYS A N 1
ATOM 2911 C CA . LYS A 1 394 ? 7.393 2.268 -13.487 1.00 96.25 394 LYS A CA 1
ATOM 2912 C C . LYS A 1 394 ? 7.646 1.286 -12.352 1.00 96.25 394 LYS A C 1
ATOM 2914 O O . LYS A 1 394 ? 8.735 1.317 -11.797 1.00 96.25 394 LYS A O 1
ATOM 2919 N N . ALA A 1 395 ? 6.697 0.410 -12.029 1.00 98.00 395 ALA A N 1
ATOM 2920 C CA . ALA A 1 395 ? 6.914 -0.636 -11.030 1.00 98.00 395 ALA A CA 1
ATOM 2921 C C . ALA A 1 395 ? 8.005 -1.627 -11.472 1.00 98.00 395 ALA A C 1
ATOM 2923 O O . ALA A 1 395 ? 8.871 -1.963 -10.673 1.00 98.00 395 ALA A O 1
ATOM 2924 N N . LEU A 1 396 ? 8.025 -2.010 -12.754 1.00 97.00 396 LEU A N 1
ATOM 2925 C CA . LEU A 1 396 ? 9.083 -2.847 -13.324 1.00 97.00 396 LEU A CA 1
ATOM 2926 C C . LEU A 1 396 ? 10.458 -2.167 -13.239 1.00 97.00 396 LEU A C 1
ATOM 2928 O O . LEU A 1 396 ? 11.412 -2.764 -12.745 1.00 97.00 396 LEU A O 1
ATOM 2932 N N . ARG A 1 397 ? 10.546 -0.894 -13.655 1.00 95.81 397 ARG A N 1
ATOM 2933 C CA . ARG A 1 397 ? 11.769 -0.089 -13.515 1.00 95.81 397 ARG A CA 1
ATOM 2934 C C . ARG A 1 397 ? 12.210 0.004 -12.055 1.00 95.81 397 ARG A C 1
ATOM 2936 O O . ARG A 1 397 ? 13.396 -0.131 -11.784 1.00 95.81 397 ARG A O 1
ATOM 2943 N N . LEU A 1 398 ? 11.277 0.235 -11.129 1.00 96.81 398 LEU A N 1
ATOM 2944 C CA . LEU A 1 398 ? 11.590 0.328 -9.705 1.00 96.81 398 LEU A CA 1
ATOM 2945 C C . LEU A 1 398 ? 12.236 -0.954 -9.193 1.00 96.81 398 LEU A C 1
ATOM 2947 O O . LEU A 1 398 ? 13.250 -0.864 -8.523 1.00 96.81 398 LEU A O 1
ATOM 2951 N N . GLY A 1 399 ? 11.685 -2.122 -9.529 1.00 95.81 399 GLY A N 1
ATOM 2952 C CA . GLY A 1 399 ? 12.250 -3.400 -9.100 1.00 95.81 399 GLY A CA 1
ATOM 2953 C C . GLY A 1 399 ? 13.693 -3.603 -9.533 1.00 95.81 399 GLY A C 1
ATOM 2954 O O . GLY A 1 399 ? 14.496 -4.120 -8.765 1.00 95.81 399 GLY A O 1
ATOM 2955 N N . PHE A 1 400 ? 14.030 -3.174 -10.751 1.00 94.50 400 PHE A N 1
ATOM 2956 C CA . PHE A 1 400 ? 15.410 -3.208 -11.221 1.00 94.50 400 PHE A CA 1
ATOM 2957 C C . PHE A 1 400 ? 16.297 -2.217 -10.456 1.00 94.50 400 PHE A C 1
ATOM 2959 O O . PHE A 1 400 ? 17.359 -2.592 -9.967 1.00 94.50 400 PHE A O 1
ATOM 2966 N N . HIS A 1 401 ? 15.848 -0.965 -10.334 1.00 94.50 401 HIS A N 1
ATOM 2967 C CA . HIS A 1 401 ? 16.616 0.106 -9.696 1.00 94.50 401 HIS A CA 1
ATOM 2968 C C . HIS A 1 401 ? 16.833 -0.128 -8.194 1.00 94.50 401 HIS A C 1
ATOM 2970 O O . HIS A 1 401 ? 17.935 0.088 -7.714 1.00 94.50 401 HIS A O 1
ATOM 2976 N N . ASP A 1 402 ? 15.837 -0.654 -7.477 1.00 95.25 402 ASP A N 1
ATOM 2977 C CA . ASP A 1 402 ? 15.952 -1.041 -6.062 1.00 95.25 402 ASP A CA 1
ATOM 2978 C C . ASP A 1 402 ? 17.071 -2.065 -5.844 1.00 95.25 402 ASP A C 1
ATOM 2980 O O . ASP A 1 402 ? 17.713 -2.084 -4.803 1.00 95.25 402 ASP A O 1
ATOM 2984 N N . CYS A 1 403 ? 17.340 -2.913 -6.841 1.00 94.31 403 CYS A N 1
ATOM 2985 C CA . CYS A 1 403 ? 18.376 -3.938 -6.789 1.00 94.31 403 CYS A CA 1
ATOM 2986 C C . CYS A 1 403 ? 19.795 -3.445 -7.095 1.00 94.31 403 CYS A C 1
ATOM 2988 O O . CYS A 1 403 ? 20.737 -4.236 -6.984 1.00 94.31 403 CYS A O 1
ATOM 2990 N N . LEU A 1 404 ? 19.979 -2.165 -7.426 1.00 93.44 404 LEU A N 1
ATOM 2991 C CA . LEU A 1 404 ? 21.309 -1.582 -7.546 1.00 93.44 404 LEU A CA 1
ATOM 2992 C C . LEU A 1 404 ? 22.000 -1.549 -6.181 1.00 93.44 404 LEU A C 1
ATOM 2994 O O . LEU A 1 404 ? 21.396 -1.269 -5.146 1.00 93.44 404 LEU A O 1
ATOM 2998 N N . ARG A 1 405 ? 23.294 -1.869 -6.179 1.00 92.88 405 ARG A N 1
ATOM 2999 C CA . ARG A 1 405 ? 24.114 -1.774 -4.970 1.00 92.88 405 ARG A CA 1
ATOM 3000 C C . ARG A 1 405 ? 24.523 -0.329 -4.743 1.00 92.88 405 ARG A C 1
ATOM 3002 O O . ARG A 1 405 ? 24.668 0.439 -5.692 1.00 92.88 405 ARG A O 1
ATOM 3009 N N . TYR A 1 406 ? 24.785 0.020 -3.492 1.00 92.75 406 TYR A N 1
ATOM 3010 C CA . TYR A 1 406 ? 25.462 1.273 -3.185 1.00 92.75 406 TYR A CA 1
ATOM 3011 C C . TYR A 1 406 ? 26.936 1.193 -3.591 1.00 92.75 406 TYR A C 1
ATOM 3013 O O . TYR A 1 406 ? 27.518 0.111 -3.666 1.00 92.75 406 TYR A O 1
ATOM 3021 N N . ALA A 1 407 ? 27.566 2.349 -3.794 1.00 91.62 407 ALA A N 1
ATOM 3022 C CA . ALA A 1 407 ? 28.971 2.457 -4.188 1.00 91.62 407 ALA A CA 1
ATOM 3023 C C . ALA A 1 407 ? 29.958 1.826 -3.178 1.00 91.62 407 ALA A C 1
ATOM 3025 O O . ALA A 1 407 ? 31.102 1.543 -3.526 1.00 91.62 407 ALA A O 1
ATOM 3026 N N . ASP A 1 408 ? 29.531 1.588 -1.932 1.00 91.75 408 ASP A N 1
ATOM 3027 C CA . ASP A 1 408 ? 30.303 0.862 -0.912 1.00 91.75 408 ASP A CA 1
ATOM 3028 C C . ASP A 1 408 ? 30.138 -0.673 -0.981 1.00 91.75 408 ASP A C 1
ATOM 3030 O O . ASP A 1 408 ? 30.699 -1.401 -0.160 1.00 91.75 408 ASP A O 1
ATOM 3034 N N . GLY A 1 409 ? 29.377 -1.173 -1.959 1.00 90.19 409 GLY A N 1
ATOM 3035 C CA . GLY A 1 409 ? 29.091 -2.587 -2.185 1.00 90.19 409 GLY A CA 1
ATOM 3036 C C . GLY A 1 409 ? 27.967 -3.165 -1.320 1.00 90.19 409 GLY A C 1
ATOM 3037 O O . GLY A 1 409 ? 27.637 -4.344 -1.483 1.00 90.19 409 GLY A O 1
ATOM 3038 N N . THR A 1 410 ? 27.379 -2.375 -0.414 1.00 90.94 410 THR A N 1
ATOM 3039 C CA . THR A 1 410 ? 26.225 -2.777 0.405 1.00 90.94 410 THR A CA 1
ATOM 3040 C C . THR A 1 410 ? 24.898 -2.571 -0.337 1.00 90.94 410 THR A C 1
ATOM 3042 O O . THR A 1 410 ? 24.862 -2.035 -1.444 1.00 90.94 410 THR A O 1
ATOM 3045 N N . GLY A 1 411 ? 23.783 -2.970 0.284 1.00 90.12 411 GLY A N 1
ATOM 3046 C CA . GLY A 1 411 ? 22.439 -2.724 -0.250 1.00 90.12 411 GLY A CA 1
ATOM 3047 C C . GLY A 1 411 ? 22.014 -3.688 -1.350 1.00 90.12 411 GLY A C 1
ATOM 3048 O O . GLY A 1 411 ? 22.488 -4.824 -1.407 1.00 90.12 411 GLY A O 1
ATOM 3049 N N . GLY A 1 412 ? 21.109 -3.208 -2.203 1.00 90.94 412 GLY A N 1
ATOM 3050 C CA . GLY A 1 412 ? 20.467 -3.985 -3.254 1.00 90.94 412 GLY A CA 1
ATOM 3051 C C . GLY A 1 412 ? 19.195 -4.685 -2.772 1.00 90.94 412 GLY A C 1
ATOM 3052 O O . GLY A 1 412 ? 19.200 -5.488 -1.839 1.00 90.94 412 GLY A O 1
ATOM 3053 N N . CYS A 1 413 ? 18.108 -4.393 -3.472 1.00 94.62 413 CYS A N 1
ATOM 3054 C CA . CYS A 1 413 ? 16.745 -4.863 -3.278 1.00 94.62 413 CYS A CA 1
ATOM 3055 C C . CYS A 1 413 ? 16.257 -4.582 -1.848 1.00 94.62 413 CYS A C 1
ATOM 3057 O O . CYS A 1 413 ? 15.712 -5.477 -1.188 1.00 94.62 413 CYS A O 1
ATOM 3059 N N . ASP A 1 414 ? 16.554 -3.381 -1.340 1.00 95.31 414 ASP A N 1
ATOM 3060 C CA . ASP A 1 414 ? 16.423 -3.016 0.071 1.00 95.31 414 ASP A CA 1
ATOM 3061 C C . ASP A 1 414 ? 15.345 -1.955 0.334 1.00 95.31 414 ASP A C 1
ATOM 3063 O O . ASP A 1 414 ? 15.318 -1.345 1.400 1.00 95.31 414 ASP A O 1
ATOM 3067 N N . GLY A 1 415 ? 14.398 -1.756 -0.587 1.00 94.69 415 GLY A N 1
ATOM 3068 C CA . GLY A 1 415 ? 13.236 -0.893 -0.361 1.00 94.69 415 GLY A CA 1
ATOM 3069 C C . GLY A 1 415 ? 13.619 0.572 -0.144 1.00 94.69 415 GLY A C 1
ATOM 3070 O O . GLY A 1 415 ? 12.922 1.310 0.565 1.00 94.69 415 GLY A O 1
ATOM 3071 N N . CYS A 1 416 ? 14.747 0.986 -0.708 1.00 93.44 416 CYS A N 1
ATOM 3072 C CA . CYS A 1 416 ? 15.255 2.340 -0.640 1.00 93.44 416 CYS A CA 1
ATOM 3073 C C . CYS A 1 416 ? 15.815 2.751 -1.992 1.00 93.44 416 CYS A C 1
ATOM 3075 O O . CYS A 1 416 ? 16.311 1.933 -2.753 1.00 93.44 416 CYS A O 1
ATOM 3077 N N . LEU A 1 417 ? 15.726 4.045 -2.273 1.00 92.50 417 LEU A N 1
ATOM 3078 C CA . LEU A 1 417 ? 16.202 4.615 -3.521 1.00 92.50 417 LEU A CA 1
ATOM 3079 C C . LEU A 1 417 ? 17.119 5.795 -3.223 1.00 92.50 417 LEU A C 1
ATOM 3081 O O . LEU A 1 417 ? 16.757 6.658 -2.407 1.00 92.50 417 LEU A O 1
ATOM 3085 N N . ASP A 1 418 ? 18.279 5.843 -3.877 1.00 91.81 418 ASP A N 1
ATOM 3086 C CA . ASP A 1 418 ? 19.112 7.040 -3.904 1.00 91.81 418 ASP A CA 1
ATOM 3087 C C . ASP A 1 418 ? 18.258 8.197 -4.416 1.00 91.81 418 ASP A C 1
ATOM 3089 O O . ASP A 1 418 ? 17.730 8.183 -5.537 1.00 91.81 418 ASP A O 1
ATOM 3093 N N . TRP A 1 419 ? 18.054 9.173 -3.531 1.00 89.38 419 TRP A N 1
ATOM 3094 C CA . TRP A 1 419 ? 17.144 10.275 -3.786 1.00 89.38 419 TRP A CA 1
ATOM 3095 C C . TRP A 1 419 ? 17.767 11.378 -4.637 1.00 89.38 419 TRP A C 1
ATOM 3097 O O . TRP A 1 419 ? 17.071 12.336 -5.002 1.00 89.38 419 TRP A O 1
ATOM 3107 N N . ASN A 1 420 ? 19.058 11.273 -4.969 1.00 85.75 420 ASN A N 1
ATOM 3108 C CA . ASN A 1 420 ? 19.691 12.279 -5.796 1.00 85.75 420 ASN A CA 1
ATOM 3109 C C . ASN A 1 420 ? 19.055 12.325 -7.195 1.00 85.75 420 ASN A C 1
ATOM 3111 O O . ASN A 1 420 ? 18.747 11.312 -7.821 1.00 85.75 420 ASN A O 1
ATOM 3115 N N . GLY A 1 421 ? 18.745 13.534 -7.658 1.00 82.19 421 GLY A N 1
ATOM 3116 C CA . GLY A 1 421 ? 18.142 13.751 -8.973 1.00 82.19 421 GLY A CA 1
ATOM 3117 C C . GLY A 1 421 ? 16.713 13.208 -9.191 1.00 82.19 421 GLY A C 1
ATOM 3118 O O . GLY A 1 421 ? 16.163 13.432 -10.271 1.00 82.19 421 GLY A O 1
ATOM 3119 N N . VAL A 1 422 ? 16.058 12.553 -8.216 1.00 85.75 422 VAL A N 1
ATOM 3120 C CA . VAL A 1 422 ? 14.736 11.902 -8.408 1.00 85.75 422 VAL A CA 1
ATOM 3121 C C . VAL A 1 422 ? 13.642 12.875 -8.872 1.00 85.75 422 VAL A C 1
ATOM 3123 O O . VAL A 1 422 ? 12.771 12.502 -9.664 1.00 85.75 422 VAL A O 1
ATOM 3126 N N . GLY A 1 423 ? 13.689 14.123 -8.397 1.00 77.69 423 GLY A N 1
ATOM 3127 C CA . GLY A 1 423 ? 12.723 15.177 -8.729 1.00 77.69 423 GLY A CA 1
ATOM 3128 C C . GLY A 1 423 ? 13.070 16.028 -9.958 1.00 77.69 423 GLY A C 1
ATOM 3129 O O . GLY A 1 423 ? 12.304 16.927 -10.299 1.00 77.69 423 GLY A O 1
ATOM 3130 N N . VAL A 1 424 ? 14.210 15.798 -10.617 1.00 78.69 424 VAL A N 1
ATOM 3131 C CA . VAL A 1 424 ? 14.716 16.689 -11.676 1.00 78.69 424 VAL A CA 1
ATOM 3132 C C . VAL A 1 424 ? 14.019 16.404 -13.003 1.00 78.69 424 VAL A C 1
ATOM 3134 O O . VAL A 1 424 ? 14.447 15.541 -13.756 1.00 78.69 424 VAL A O 1
ATOM 3137 N N . ARG A 1 425 ? 12.960 17.136 -13.357 1.00 76.56 425 ARG A N 1
ATOM 3138 C CA . ARG A 1 425 ? 12.289 16.970 -14.660 1.00 76.56 425 ARG A CA 1
ATOM 3139 C C . ARG A 1 425 ? 12.770 17.960 -15.714 1.00 76.56 425 ARG A C 1
ATOM 3141 O O . ARG A 1 425 ? 13.045 19.119 -15.426 1.00 76.56 425 ARG A O 1
ATOM 3148 N N . TYR A 1 426 ? 12.852 17.476 -16.953 1.00 75.62 426 TYR A N 1
ATOM 3149 C CA . TYR A 1 426 ? 13.099 18.314 -18.120 1.00 75.62 426 TYR A CA 1
ATOM 3150 C C . TYR A 1 426 ? 11.755 18.734 -18.720 1.00 75.62 426 TYR A C 1
ATOM 3152 O O . TYR A 1 426 ? 10.944 17.849 -19.003 1.00 75.62 426 TYR A O 1
ATOM 3160 N N . PRO A 1 427 ? 11.529 20.037 -18.957 1.00 77.31 427 PRO A N 1
ATOM 3161 C CA . PRO A 1 427 ? 10.325 20.511 -19.625 1.00 77.31 427 PRO A CA 1
ATOM 3162 C C . PRO A 1 427 ? 10.140 19.837 -20.985 1.00 77.31 427 PRO A C 1
ATOM 3164 O O . PRO A 1 427 ? 11.120 19.563 -21.689 1.00 77.31 427 PRO A O 1
ATOM 3167 N N . ARG A 1 428 ? 8.887 19.633 -21.398 1.00 75.75 428 ARG A N 1
ATOM 3168 C CA . ARG A 1 428 ? 8.524 19.024 -22.686 1.00 75.75 428 ARG A CA 1
ATOM 3169 C C . ARG A 1 428 ? 9.253 19.652 -23.874 1.00 75.75 428 ARG A C 1
ATOM 3171 O O . ARG A 1 428 ? 9.695 18.933 -24.767 1.00 75.75 428 ARG A O 1
ATOM 3178 N N . ASP A 1 429 ? 9.433 20.969 -23.859 1.00 78.94 429 ASP A N 1
ATOM 3179 C CA . ASP A 1 429 ? 10.145 21.698 -24.912 1.00 78.94 429 ASP A CA 1
ATOM 3180 C C . ASP A 1 429 ? 11.634 21.339 -24.986 1.00 78.94 429 ASP A C 1
ATOM 3182 O O . ASP A 1 429 ? 12.203 21.309 -26.078 1.00 78.94 429 ASP A O 1
ATOM 3186 N N . SER A 1 430 ? 12.271 21.055 -23.848 1.00 76.81 430 SER A N 1
ATOM 3187 C CA . SER A 1 430 ? 13.664 20.599 -23.784 1.00 76.81 430 SER A CA 1
ATOM 3188 C C . SER A 1 430 ? 13.785 19.137 -24.214 1.00 76.81 430 SER A C 1
ATOM 3190 O O . SER A 1 430 ? 14.693 18.805 -24.977 1.00 76.81 430 SER A O 1
ATOM 3192 N N . LEU A 1 431 ? 12.831 18.288 -23.799 1.00 71.19 431 LEU A N 1
ATOM 3193 C CA . LEU A 1 431 ? 12.738 16.887 -24.230 1.00 71.19 431 LEU A CA 1
ATOM 3194 C C . LEU A 1 431 ? 12.585 16.777 -25.752 1.0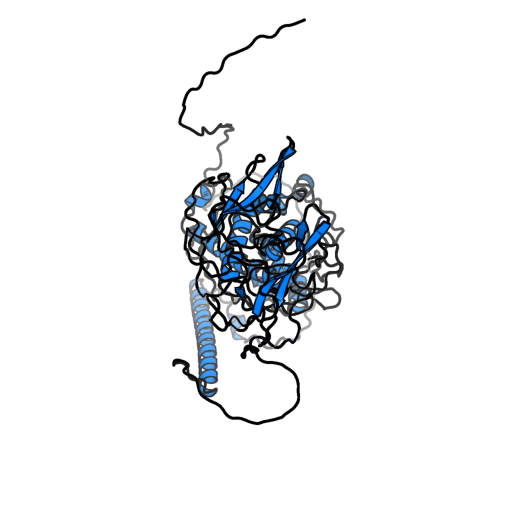0 71.19 431 LEU A C 1
ATOM 3196 O O . LEU A 1 431 ? 13.301 16.011 -26.387 1.00 71.19 431 LEU A O 1
ATOM 3200 N N . ALA A 1 432 ? 11.702 17.582 -26.347 1.00 74.94 432 ALA A N 1
ATOM 3201 C CA . ALA A 1 432 ? 11.450 17.576 -27.788 1.00 74.94 432 ALA A CA 1
ATOM 3202 C C . ALA A 1 432 ? 12.666 18.017 -28.623 1.00 74.94 432 ALA A C 1
ATOM 3204 O O . ALA A 1 432 ? 12.766 17.671 -29.797 1.00 74.94 432 ALA A O 1
ATOM 3205 N N . LYS A 1 433 ? 13.587 18.785 -28.028 1.00 79.38 433 LYS A N 1
ATOM 3206 C CA . LYS A 1 433 ? 14.783 19.323 -28.694 1.00 79.38 433 LYS A CA 1
ATOM 3207 C C . LYS A 1 433 ? 16.052 18.516 -28.407 1.00 79.38 433 LYS A C 1
ATOM 3209 O O . LYS A 1 433 ? 17.110 18.879 -28.913 1.00 79.38 433 LYS A O 1
ATOM 3214 N N . GLY A 1 434 ? 15.973 17.471 -27.579 1.00 69.75 434 GLY A N 1
ATOM 3215 C CA . GLY A 1 434 ? 17.138 16.687 -27.160 1.00 69.75 434 GLY A CA 1
ATOM 3216 C C . GLY A 1 434 ? 18.176 17.495 -26.369 1.00 69.75 434 GLY A C 1
ATOM 3217 O O . GLY A 1 434 ? 19.359 17.158 -26.372 1.00 69.75 434 GLY A O 1
ATOM 3218 N N . LEU A 1 435 ? 17.762 18.593 -25.727 1.00 67.62 435 LEU A N 1
ATOM 3219 C CA . LEU A 1 435 ? 18.653 19.474 -24.972 1.00 67.62 435 LEU A CA 1
ATOM 3220 C C . LEU A 1 435 ? 18.798 18.947 -23.543 1.00 67.62 435 LEU A C 1
ATOM 3222 O O . LEU A 1 435 ? 18.132 19.422 -22.622 1.00 67.62 435 LEU A O 1
ATOM 3226 N N . TYR A 1 436 ? 19.661 17.948 -23.371 1.00 67.06 436 TYR A N 1
ATOM 3227 C CA . TYR A 1 436 ? 19.976 17.373 -22.067 1.00 67.06 436 TYR A CA 1
ATOM 3228 C C . TYR A 1 436 ? 21.298 17.952 -21.557 1.00 67.06 436 TYR A C 1
ATOM 3230 O O . TYR A 1 436 ? 22.353 17.633 -22.112 1.00 67.06 436 TYR A O 1
ATOM 3238 N N . PRO A 1 437 ? 21.308 18.785 -20.504 1.00 62.94 437 PRO A N 1
ATOM 3239 C CA . PRO A 1 437 ? 22.534 18.967 -19.748 1.00 62.94 437 PRO A CA 1
ATOM 3240 C C . PRO A 1 437 ? 22.871 17.608 -19.120 1.00 62.94 437 PRO A C 1
ATOM 3242 O O . PRO A 1 437 ? 22.205 17.182 -18.181 1.00 62.94 437 PRO A O 1
ATOM 3245 N N . VAL A 1 438 ? 23.886 16.915 -19.648 1.00 57.56 438 VAL A N 1
ATOM 3246 C CA . VAL A 1 438 ? 24.396 15.618 -19.138 1.00 57.56 438 VAL A CA 1
ATOM 3247 C C . VAL A 1 438 ? 25.173 15.810 -17.821 1.00 57.56 438 VAL A C 1
ATOM 3249 O O . VAL A 1 438 ? 26.171 15.154 -17.552 1.00 57.56 438 VAL A O 1
ATOM 3252 N N . ALA A 1 439 ? 24.766 16.783 -17.008 1.00 52.03 439 ALA A N 1
ATOM 3253 C CA . ALA A 1 439 ? 25.391 17.113 -15.741 1.00 52.03 439 ALA A CA 1
ATOM 3254 C C . ALA A 1 439 ? 24.451 16.665 -14.617 1.00 52.03 439 ALA A C 1
ATOM 3256 O O . ALA A 1 439 ? 23.513 17.384 -14.276 1.00 52.03 439 ALA A O 1
ATOM 3257 N N . GLY A 1 440 ? 24.688 15.471 -14.073 1.00 58.34 440 GLY A N 1
ATOM 3258 C CA . GLY A 1 440 ? 23.989 14.963 -12.890 1.00 58.34 440 GLY A CA 1
ATOM 3259 C C . GLY A 1 440 ? 23.569 13.494 -12.978 1.00 58.34 440 GLY A C 1
ATOM 3260 O O . GLY A 1 440 ? 23.269 12.970 -14.046 1.00 58.34 440 GLY A O 1
ATOM 3261 N N . ASP A 1 441 ? 23.519 12.865 -11.811 1.00 62.19 441 ASP A N 1
ATOM 3262 C CA . ASP A 1 441 ? 23.186 11.473 -11.485 1.00 62.19 441 ASP A CA 1
ATOM 3263 C C . ASP A 1 441 ? 21.668 11.203 -11.441 1.00 62.19 441 ASP A C 1
ATOM 3265 O O . ASP A 1 441 ? 21.145 10.526 -10.561 1.00 62.19 441 ASP A O 1
ATOM 3269 N N . GLY A 1 442 ? 20.927 11.711 -12.433 1.00 63.91 442 GLY A N 1
ATOM 3270 C CA . GLY A 1 442 ? 19.465 11.588 -12.538 1.00 63.91 442 GLY A CA 1
ATOM 3271 C C . GLY A 1 442 ? 18.937 10.177 -12.848 1.00 63.91 442 GLY A C 1
ATOM 3272 O O . GLY A 1 442 ? 17.931 10.039 -13.548 1.00 63.91 442 GLY A O 1
ATOM 3273 N N . HIS A 1 443 ? 19.589 9.121 -12.367 1.00 78.88 443 HIS A N 1
ATOM 3274 C CA . HIS A 1 443 ? 19.291 7.728 -12.704 1.00 78.88 443 HIS A CA 1
ATOM 3275 C C . HIS A 1 443 ? 17.918 7.282 -12.189 1.00 78.88 443 HIS A C 1
ATOM 3277 O O . HIS A 1 443 ? 17.188 6.579 -12.892 1.00 78.88 443 HIS A O 1
ATOM 3283 N N . ASN A 1 444 ? 17.504 7.787 -11.026 1.00 89.31 444 ASN A N 1
ATOM 3284 C CA . ASN A 1 444 ? 16.205 7.510 -10.406 1.00 89.31 444 ASN A CA 1
ATOM 3285 C C . ASN A 1 444 ? 15.142 8.573 -10.712 1.00 89.31 444 ASN A C 1
ATOM 3287 O O . ASN A 1 444 ? 14.028 8.554 -10.178 1.00 89.31 444 ASN A O 1
ATOM 3291 N N . ASN A 1 445 ? 15.443 9.482 -11.641 1.00 87.44 445 ASN A N 1
ATOM 3292 C CA . ASN A 1 445 ? 14.547 10.557 -12.019 1.00 87.44 445 ASN A CA 1
ATOM 3293 C C . ASN A 1 445 ? 13.163 10.033 -12.428 1.00 87.44 445 ASN A C 1
ATOM 3295 O O . ASN A 1 445 ? 13.026 9.141 -13.281 1.00 87.44 445 ASN A O 1
ATOM 3299 N N . GLY A 1 446 ? 12.119 10.594 -11.819 1.00 87.06 446 GLY A N 1
ATOM 3300 C CA . GLY A 1 446 ? 10.737 10.233 -12.104 1.00 87.06 446 GLY A CA 1
ATOM 3301 C C . GLY A 1 446 ? 10.153 9.073 -11.342 1.00 87.06 446 GLY A C 1
ATOM 3302 O O . GLY A 1 446 ? 9.009 8.709 -11.612 1.00 87.06 446 GLY A O 1
ATOM 3303 N N . MET A 1 447 ? 10.926 8.479 -10.441 1.00 92.00 447 MET A N 1
ATOM 3304 C CA . MET A 1 447 ? 10.440 7.399 -9.595 1.00 92.00 447 MET A CA 1
ATOM 3305 C C . MET A 1 447 ? 9.651 7.897 -8.388 1.00 92.00 447 MET A C 1
ATOM 3307 O O . MET A 1 447 ? 8.870 7.118 -7.847 1.00 92.00 447 MET A O 1
ATOM 3311 N N . GLY A 1 448 ? 9.761 9.190 -8.044 1.00 91.50 448 GLY A N 1
ATOM 3312 C CA . GLY A 1 448 ? 9.091 9.814 -6.897 1.00 91.50 448 GLY A CA 1
ATOM 3313 C C . GLY A 1 448 ? 7.627 9.397 -6.742 1.00 91.50 448 GLY A C 1
ATOM 3314 O O . GLY A 1 448 ? 7.315 8.662 -5.809 1.00 91.50 448 GLY A O 1
ATOM 3315 N N . PRO A 1 449 ? 6.733 9.717 -7.694 1.00 93.81 449 PRO A N 1
ATOM 3316 C CA . PRO A 1 449 ? 5.328 9.360 -7.542 1.00 93.81 449 PRO A CA 1
ATOM 3317 C C . PRO A 1 449 ? 5.040 7.867 -7.382 1.00 93.81 449 PRO A C 1
ATOM 3319 O O . PRO A 1 449 ? 4.061 7.486 -6.739 1.00 93.81 449 PRO A O 1
ATOM 3322 N N . THR A 1 450 ? 5.877 7.009 -7.972 1.00 95.94 450 THR A N 1
ATOM 3323 C CA . THR A 1 450 ? 5.712 5.553 -7.887 1.00 95.94 450 THR A CA 1
ATOM 3324 C C . THR A 1 450 ? 6.053 5.059 -6.487 1.00 95.94 450 THR A C 1
ATOM 3326 O O . THR A 1 450 ? 5.229 4.375 -5.883 1.00 95.94 450 THR A O 1
ATOM 3329 N N . VAL A 1 451 ? 7.208 5.448 -5.939 1.00 95.19 451 VAL A N 1
ATOM 3330 C CA . VAL A 1 451 ? 7.601 5.043 -4.579 1.00 95.19 451 VAL A CA 1
ATOM 3331 C C . VAL A 1 451 ? 6.670 5.630 -3.520 1.00 95.19 451 VAL A C 1
ATOM 3333 O O . VAL A 1 451 ? 6.292 4.929 -2.592 1.00 95.19 451 VAL A O 1
ATOM 3336 N N . GLU A 1 452 ? 6.193 6.860 -3.713 1.00 94.12 452 GLU A N 1
ATOM 3337 C CA . GLU A 1 452 ? 5.215 7.525 -2.843 1.00 94.12 452 GLU A CA 1
ATOM 3338 C C . GLU A 1 452 ? 3.865 6.793 -2.813 1.00 94.12 452 GLU A C 1
ATOM 3340 O O . GLU A 1 452 ? 3.244 6.627 -1.761 1.00 94.12 452 GLU A O 1
ATOM 3345 N N . THR A 1 453 ? 3.412 6.319 -3.976 1.00 96.50 453 THR A N 1
ATOM 3346 C CA . THR A 1 453 ? 2.177 5.534 -4.104 1.00 96.50 453 THR A CA 1
ATOM 3347 C C . THR A 1 453 ? 2.323 4.164 -3.450 1.00 96.50 453 THR A C 1
ATOM 3349 O O . THR A 1 453 ? 1.418 3.718 -2.742 1.00 96.50 453 THR A O 1
ATOM 3352 N N . LEU A 1 454 ? 3.460 3.495 -3.658 1.00 97.62 454 LEU A N 1
ATOM 3353 C CA . LEU A 1 454 ? 3.741 2.209 -3.021 1.00 97.62 454 LEU A CA 1
ATOM 3354 C C . LEU A 1 454 ? 3.904 2.357 -1.506 1.00 97.62 454 LEU A C 1
ATOM 3356 O O . LEU A 1 454 ? 3.412 1.509 -0.769 1.00 97.62 454 LEU A O 1
ATOM 3360 N N . GLU A 1 455 ? 4.486 3.456 -1.024 1.00 95.38 455 GLU A N 1
ATOM 3361 C CA . GLU A 1 455 ? 4.581 3.733 0.410 1.00 95.38 455 GLU A CA 1
ATOM 3362 C C . GLU A 1 455 ? 3.204 3.910 1.050 1.00 95.38 455 GLU A C 1
ATOM 3364 O O . GLU A 1 455 ? 2.955 3.446 2.164 1.00 95.38 455 GLU A O 1
ATOM 3369 N N . ALA A 1 456 ? 2.262 4.532 0.343 1.00 94.31 456 ALA A N 1
ATOM 3370 C CA . ALA A 1 456 ? 0.890 4.609 0.818 1.00 94.31 456 ALA A CA 1
ATOM 3371 C C . ALA A 1 456 ? 0.204 3.232 0.846 1.00 94.31 456 ALA A C 1
ATOM 3373 O O . ALA A 1 456 ? -0.510 2.953 1.800 1.00 94.31 456 ALA A O 1
ATOM 3374 N N . ILE A 1 457 ? 0.458 2.340 -0.121 1.00 96.81 457 ILE A N 1
ATOM 3375 C CA . ILE A 1 457 ? -0.015 0.939 -0.050 1.00 96.81 457 ILE A CA 1
ATOM 3376 C C . ILE A 1 457 ? 0.609 0.210 1.151 1.00 96.81 457 ILE A C 1
ATOM 3378 O O . ILE A 1 457 ? -0.061 -0.576 1.823 1.00 96.81 457 ILE A O 1
ATOM 3382 N N . TYR A 1 458 ? 1.885 0.474 1.424 1.00 95.62 458 TYR A N 1
ATOM 3383 C CA . TYR A 1 458 ? 2.639 -0.143 2.510 1.00 95.62 458 TYR A CA 1
ATOM 3384 C C . TYR A 1 458 ? 2.120 0.255 3.899 1.00 95.62 458 TYR A C 1
ATOM 3386 O O . TYR A 1 458 ? 2.018 -0.589 4.793 1.00 95.62 458 TYR A O 1
ATOM 3394 N N . THR A 1 459 ? 1.758 1.529 4.065 1.00 91.12 459 THR A N 1
ATOM 3395 C CA . THR A 1 459 ? 1.444 2.138 5.369 1.00 91.12 459 THR A CA 1
ATOM 3396 C C . THR A 1 459 ? -0.053 2.332 5.627 1.00 91.12 459 THR A C 1
ATOM 3398 O O . THR A 1 459 ? -0.478 2.256 6.778 1.00 91.12 459 THR A O 1
ATOM 3401 N N . ASP A 1 460 ? -0.880 2.514 4.591 1.00 89.56 460 ASP A N 1
ATOM 3402 C CA . ASP A 1 460 ? -2.336 2.685 4.695 1.00 89.56 460 ASP A CA 1
ATOM 3403 C C . ASP A 1 460 ? -3.066 1.447 4.151 1.00 89.56 460 ASP A C 1
ATOM 3405 O O . ASP A 1 460 ? -3.178 1.212 2.946 1.00 89.56 460 ASP A O 1
ATOM 3409 N N . ARG A 1 461 ? -3.649 0.667 5.067 1.00 89.00 461 ARG A N 1
ATOM 3410 C CA . ARG A 1 461 ? -4.415 -0.555 4.767 1.00 89.00 461 ARG A CA 1
ATOM 3411 C C . ARG A 1 461 ? -5.590 -0.341 3.795 1.00 89.00 461 ARG A C 1
ATOM 3413 O O . ARG A 1 461 ? -6.020 -1.282 3.117 1.00 89.00 461 ARG A O 1
ATOM 3420 N N . GLY A 1 462 ? -6.128 0.880 3.741 1.00 86.50 462 GLY A N 1
ATOM 3421 C CA . GLY A 1 462 ? -7.247 1.284 2.891 1.00 86.50 462 GLY A CA 1
ATOM 3422 C C . GLY A 1 462 ? -6.829 1.944 1.579 1.00 86.50 462 GLY A C 1
ATOM 3423 O O . GLY A 1 462 ? -7.689 2.220 0.745 1.00 86.50 462 GLY A O 1
ATOM 3424 N N . PHE A 1 463 ? -5.534 2.186 1.362 1.00 92.62 463 PHE A N 1
ATOM 3425 C CA . PHE A 1 463 ? -5.048 2.826 0.145 1.00 92.62 463 PHE A CA 1
ATOM 3426 C C . PHE A 1 463 ? -4.728 1.806 -0.969 1.00 92.62 463 PHE A C 1
ATOM 3428 O O . PHE A 1 463 ? -4.221 0.721 -0.676 1.00 92.62 463 PHE A O 1
ATOM 3435 N N . PRO A 1 464 ? -4.983 2.133 -2.250 1.00 95.81 464 PRO A N 1
ATOM 3436 C CA . PRO A 1 464 ? -5.803 3.256 -2.703 1.00 95.81 464 PRO A CA 1
ATOM 3437 C C . PRO A 1 464 ? -7.298 2.935 -2.532 1.00 95.81 464 PRO A C 1
ATOM 3439 O O . PRO A 1 464 ? -7.666 1.779 -2.330 1.00 95.81 464 PRO A O 1
ATOM 3442 N N . SER A 1 465 ? -8.188 3.926 -2.620 1.00 88.19 465 SER A N 1
ATOM 3443 C CA . SER A 1 465 ? -9.639 3.680 -2.503 1.00 88.19 465 SER A CA 1
ATOM 3444 C C . SER A 1 465 ? -10.149 2.693 -3.575 1.00 88.19 465 SER A C 1
ATOM 3446 O O . SER A 1 465 ? -9.417 2.322 -4.487 1.00 88.19 465 SER A O 1
ATOM 3448 N N . ARG A 1 466 ? -11.399 2.215 -3.511 1.00 87.62 466 ARG A N 1
ATOM 3449 C CA . ARG A 1 466 ? -11.949 1.261 -4.513 1.00 87.62 466 ARG A CA 1
ATOM 3450 C C . ARG A 1 466 ? -11.105 -0.015 -4.718 1.00 87.62 466 ARG A C 1
ATOM 3452 O O . ARG A 1 466 ? -11.158 -0.634 -5.776 1.00 87.62 466 ARG A O 1
ATOM 3459 N N . THR A 1 467 ? -10.338 -0.412 -3.709 1.00 90.69 467 THR A N 1
ATOM 3460 C CA . THR A 1 467 ? -9.583 -1.670 -3.673 1.00 90.69 467 THR A CA 1
ATOM 3461 C C . THR A 1 467 ? -9.911 -2.417 -2.381 1.00 90.69 467 THR A C 1
ATOM 3463 O O . THR A 1 467 ? -10.522 -1.824 -1.484 1.00 90.69 467 THR A O 1
ATOM 3466 N N . PRO A 1 468 ? -9.553 -3.709 -2.261 1.00 86.44 468 PRO A N 1
ATOM 3467 C CA . PRO A 1 468 ? -9.763 -4.448 -1.024 1.00 86.44 468 PRO A CA 1
ATOM 3468 C C . PRO A 1 468 ? -9.139 -3.736 0.185 1.00 86.44 468 PRO A C 1
ATOM 3470 O O . PRO A 1 468 ? -7.971 -3.337 0.163 1.00 86.44 468 PRO A O 1
ATOM 3473 N N . LEU A 1 469 ? -9.933 -3.581 1.246 1.00 81.94 469 LEU A N 1
ATOM 3474 C CA . LEU A 1 469 ? -9.471 -3.085 2.539 1.00 81.94 469 LEU A CA 1
ATOM 3475 C C . LEU A 1 469 ? -8.720 -4.210 3.254 1.00 81.94 469 LEU A C 1
ATOM 3477 O O . LEU A 1 469 ? -9.284 -5.282 3.466 1.00 81.94 469 LEU A O 1
ATOM 3481 N N . MET A 1 470 ? -7.474 -3.959 3.652 1.00 83.19 470 MET A N 1
ATOM 3482 C CA . MET A 1 470 ? -6.712 -4.929 4.439 1.00 83.19 470 MET A CA 1
ATOM 3483 C C . MET A 1 470 ? -7.026 -4.772 5.938 1.00 83.19 470 MET A C 1
ATOM 3485 O O . MET A 1 470 ? -7.255 -3.646 6.395 1.00 83.19 470 MET A O 1
ATOM 3489 N N . PRO A 1 471 ? -7.021 -5.860 6.737 1.00 77.00 471 PRO A N 1
ATOM 3490 C CA . PRO A 1 471 ? -7.244 -5.777 8.183 1.00 77.00 471 PRO A CA 1
ATOM 3491 C C . PRO A 1 471 ? -6.232 -4.868 8.901 1.00 77.00 471 PRO A C 1
ATOM 3493 O O . PRO A 1 471 ? -6.612 -4.093 9.777 1.00 77.00 471 PRO A O 1
ATOM 3496 N N . ARG A 1 472 ? -4.967 -4.904 8.478 1.00 83.38 472 ARG A N 1
ATOM 3497 C CA . ARG A 1 472 ? -3.868 -4.016 8.890 1.00 83.38 472 ARG A CA 1
ATOM 3498 C C . ARG A 1 472 ? -3.018 -3.655 7.680 1.00 83.38 472 ARG A C 1
ATOM 3500 O O . ARG A 1 472 ? -3.162 -4.282 6.630 1.00 83.38 472 ARG A O 1
ATOM 3507 N N . SER A 1 473 ? -2.168 -2.640 7.805 1.00 90.69 473 SER A N 1
ATOM 3508 C CA . SER A 1 473 ? -1.210 -2.331 6.742 1.00 90.69 473 SER A CA 1
ATOM 3509 C C . SER A 1 473 ? -0.103 -3.391 6.678 1.00 90.69 473 SER A C 1
ATOM 3511 O O . SER A 1 473 ? 0.084 -4.184 7.610 1.00 90.69 473 SER A O 1
ATOM 3513 N N . LEU A 1 474 ? 0.643 -3.414 5.572 1.00 93.62 474 LEU A N 1
ATOM 3514 C CA . LEU A 1 474 ? 1.800 -4.301 5.423 1.00 93.62 474 LEU A CA 1
ATOM 3515 C C . LEU A 1 474 ? 2.858 -3.981 6.490 1.00 93.62 474 LEU A C 1
ATOM 3517 O O . LEU A 1 474 ? 3.363 -4.884 7.157 1.00 93.62 474 LEU A O 1
ATOM 3521 N N . GLN A 1 475 ? 3.105 -2.691 6.731 1.00 91.69 475 GLN A N 1
ATOM 3522 C CA . GLN A 1 475 ? 4.025 -2.234 7.770 1.00 91.69 475 GLN A CA 1
ATOM 3523 C C . GLN A 1 475 ? 3.605 -2.728 9.165 1.00 91.69 475 GLN A C 1
ATOM 3525 O O . GLN A 1 475 ? 4.428 -3.257 9.909 1.00 91.69 475 GLN A O 1
ATOM 3530 N N . GLU A 1 476 ? 2.327 -2.600 9.538 1.00 87.56 476 GLU A N 1
ATOM 3531 C CA . GLU A 1 476 ? 1.814 -3.014 10.857 1.00 87.56 476 GLU A CA 1
ATOM 3532 C C . GLU A 1 476 ? 1.869 -4.531 11.095 1.00 87.56 476 GLU A C 1
ATOM 3534 O O . GLU A 1 476 ? 1.810 -4.988 12.241 1.00 87.56 476 GLU A O 1
ATOM 3539 N N . THR A 1 477 ? 1.946 -5.308 10.016 1.00 88.94 477 THR A N 1
ATOM 3540 C CA . THR A 1 477 ? 2.003 -6.776 10.034 1.00 88.94 477 THR A CA 1
ATOM 3541 C C . THR A 1 477 ? 3.417 -7.316 9.822 1.00 88.94 477 THR A C 1
ATOM 3543 O O . THR A 1 477 ? 3.592 -8.519 9.616 1.00 88.94 477 THR A O 1
ATOM 3546 N N . GLY A 1 478 ? 4.423 -6.441 9.904 1.00 91.38 478 GLY A N 1
ATOM 3547 C CA . GLY A 1 478 ? 5.834 -6.812 9.915 1.00 91.38 478 GLY A CA 1
ATOM 3548 C C . GLY A 1 478 ? 6.421 -7.082 8.536 1.00 91.38 478 GLY A C 1
ATOM 3549 O O . GLY A 1 478 ? 7.532 -7.596 8.453 1.00 91.38 478 GLY A O 1
ATOM 3550 N N . LYS A 1 479 ? 5.703 -6.787 7.450 1.00 95.12 479 LYS A N 1
ATOM 3551 C CA . LYS A 1 479 ? 6.203 -6.972 6.080 1.00 95.12 479 LYS A CA 1
ATOM 3552 C C . LYS A 1 479 ? 7.172 -5.844 5.773 1.00 95.12 479 LYS A C 1
ATOM 3554 O O . LYS A 1 479 ? 6.988 -4.748 6.283 1.00 95.12 479 LYS A O 1
ATOM 3559 N N . SER A 1 480 ? 8.171 -6.111 4.943 1.00 96.06 480 SER A N 1
ATOM 3560 C CA . SER A 1 480 ? 9.116 -5.091 4.498 1.00 96.06 480 SER A CA 1
ATOM 3561 C C . SER A 1 480 ? 8.609 -4.382 3.240 1.00 96.06 480 SER A C 1
ATOM 3563 O O . SER A 1 480 ? 7.839 -4.941 2.448 1.00 96.06 480 SER A O 1
ATOM 3565 N N . ARG A 1 481 ? 9.042 -3.139 3.037 1.00 95.38 481 ARG A N 1
ATOM 3566 C CA . ARG A 1 481 ? 8.777 -2.382 1.811 1.00 95.38 481 ARG A CA 1
ATOM 3567 C C . ARG A 1 481 ? 9.492 -3.000 0.611 1.00 95.38 481 ARG A C 1
ATOM 3569 O O . ARG A 1 481 ? 8.916 -3.059 -0.473 1.00 95.38 481 ARG A O 1
ATOM 3576 N N . ALA A 1 482 ? 10.703 -3.506 0.812 1.00 97.25 482 ALA A N 1
ATOM 3577 C CA . ALA A 1 482 ? 11.478 -4.222 -0.190 1.00 97.25 482 ALA A CA 1
ATOM 3578 C C . ALA A 1 482 ? 10.697 -5.420 -0.762 1.00 97.25 482 ALA A C 1
ATOM 3580 O O . ALA A 1 482 ? 10.675 -5.646 -1.974 1.00 97.25 482 ALA A O 1
ATOM 3581 N N . ASP A 1 483 ? 9.977 -6.163 0.089 1.00 98.25 483 ASP A N 1
ATOM 3582 C CA . ASP A 1 483 ? 9.089 -7.234 -0.372 1.00 98.25 483 ASP A CA 1
ATOM 3583 C C . ASP A 1 483 ? 7.931 -6.696 -1.225 1.00 98.25 483 ASP A C 1
ATOM 3585 O O . ASP A 1 483 ? 7.621 -7.283 -2.262 1.00 98.25 483 ASP A O 1
ATOM 3589 N N . LEU A 1 484 ? 7.328 -5.561 -0.848 1.00 98.38 484 LEU A N 1
ATOM 3590 C CA . LEU A 1 484 ? 6.280 -4.919 -1.648 1.00 98.38 484 LEU A CA 1
ATOM 3591 C C . LEU A 1 484 ? 6.795 -4.484 -3.028 1.00 98.38 484 LEU A C 1
ATOM 3593 O O . LEU A 1 484 ? 6.095 -4.685 -4.019 1.00 98.38 484 LEU A O 1
ATOM 3597 N N . TRP A 1 485 ? 7.987 -3.894 -3.121 1.00 98.25 485 TRP A N 1
ATOM 3598 C CA . TRP A 1 485 ? 8.549 -3.433 -4.398 1.00 98.25 485 TRP A CA 1
ATOM 3599 C C . TRP A 1 485 ? 8.884 -4.609 -5.322 1.00 98.25 485 TRP A C 1
ATOM 3601 O O . TRP A 1 485 ? 8.527 -4.597 -6.506 1.00 98.25 485 TRP A O 1
ATOM 3611 N N . ALA A 1 486 ? 9.457 -5.681 -4.774 1.00 97.94 486 ALA A N 1
ATOM 3612 C CA . ALA A 1 486 ? 9.680 -6.914 -5.518 1.00 97.94 486 ALA A CA 1
ATOM 3613 C C . ALA A 1 486 ? 8.362 -7.558 -5.980 1.00 97.94 486 ALA A C 1
ATOM 3615 O O . ALA A 1 486 ? 8.247 -7.979 -7.132 1.00 97.94 486 ALA A O 1
ATOM 3616 N N . PHE A 1 487 ? 7.339 -7.590 -5.122 1.00 98.50 487 PHE A N 1
ATOM 3617 C CA . PHE A 1 487 ? 6.022 -8.101 -5.499 1.00 98.50 487 PHE A CA 1
ATOM 3618 C C . PHE A 1 487 ? 5.372 -7.246 -6.594 1.00 98.50 487 PHE A C 1
ATOM 3620 O O . PHE A 1 487 ? 4.872 -7.783 -7.581 1.00 98.50 487 PHE A O 1
ATOM 3627 N N . ALA A 1 488 ? 5.440 -5.917 -6.476 1.00 98.62 488 ALA A N 1
ATOM 3628 C CA . ALA A 1 488 ? 4.925 -4.986 -7.477 1.00 98.62 488 ALA A CA 1
ATOM 3629 C C . ALA A 1 488 ? 5.570 -5.190 -8.852 1.00 98.62 488 ALA A C 1
ATOM 3631 O O . ALA A 1 488 ? 4.886 -5.098 -9.870 1.00 98.62 488 ALA A O 1
ATOM 3632 N N . THR A 1 489 ? 6.858 -5.526 -8.872 1.00 97.81 489 THR A N 1
ATOM 3633 C CA . THR A 1 489 ? 7.615 -5.849 -10.087 1.00 97.81 489 THR A CA 1
ATOM 3634 C C . THR A 1 489 ? 7.087 -7.117 -10.753 1.00 97.81 489 THR A C 1
ATOM 3636 O O . THR A 1 489 ? 6.802 -7.104 -11.948 1.00 97.81 489 THR A O 1
ATOM 3639 N N . LEU A 1 490 ? 6.878 -8.194 -9.987 1.00 97.19 490 LEU A N 1
ATOM 3640 C CA . LEU A 1 490 ? 6.311 -9.441 -10.517 1.00 97.19 490 LEU A CA 1
ATOM 3641 C C . LEU A 1 490 ? 4.903 -9.224 -11.082 1.00 97.19 490 LEU A C 1
ATOM 3643 O O . LEU A 1 490 ? 4.619 -9.609 -12.216 1.00 97.19 490 LEU A O 1
ATOM 3647 N N . VAL A 1 491 ? 4.044 -8.531 -10.328 1.00 97.94 491 VAL A N 1
ATOM 3648 C CA . VAL A 1 491 ? 2.677 -8.219 -10.766 1.00 97.94 491 VAL A CA 1
ATOM 3649 C C . VAL A 1 491 ? 2.689 -7.322 -12.007 1.00 97.94 491 VAL A C 1
ATOM 3651 O O . VAL A 1 491 ? 1.826 -7.473 -12.866 1.00 97.94 491 VAL A O 1
ATOM 3654 N N . ALA A 1 492 ? 3.659 -6.413 -12.149 1.00 98.00 492 ALA A N 1
ATOM 3655 C CA . ALA A 1 492 ? 3.797 -5.577 -13.340 1.00 98.00 492 ALA A CA 1
ATOM 3656 C C . ALA A 1 492 ? 4.135 -6.384 -14.601 1.00 98.00 492 ALA A C 1
ATOM 3658 O O . ALA A 1 492 ? 3.581 -6.093 -15.664 1.00 98.00 492 ALA A O 1
ATOM 3659 N N . VAL A 1 493 ? 5.000 -7.400 -14.492 1.00 95.88 493 VAL A N 1
ATOM 3660 C CA . VAL A 1 493 ? 5.314 -8.305 -15.610 1.00 95.88 493 VAL A CA 1
ATOM 3661 C C . VAL A 1 493 ? 4.072 -9.100 -16.005 1.00 95.88 493 VAL A C 1
ATOM 3663 O O . VAL A 1 493 ? 3.676 -9.073 -17.167 1.00 95.88 493 VAL A O 1
ATOM 3666 N N . GLU A 1 494 ? 3.400 -9.728 -15.040 1.00 95.94 494 GLU A N 1
ATOM 3667 C CA . GLU A 1 494 ? 2.185 -10.514 -15.290 1.00 95.94 494 GLU A CA 1
ATOM 3668 C C . GLU A 1 494 ? 1.053 -9.659 -15.878 1.00 95.94 494 GLU A C 1
ATOM 3670 O O . GLU A 1 494 ? 0.405 -10.060 -16.845 1.00 95.94 494 GLU A O 1
ATOM 3675 N N . TYR A 1 495 ? 0.848 -8.450 -15.344 1.00 96.31 495 TYR A N 1
ATOM 3676 C CA . TYR A 1 495 ? -0.109 -7.479 -15.874 1.00 96.31 495 TYR A CA 1
ATOM 3677 C C . TYR A 1 495 ? 0.208 -7.113 -17.328 1.00 96.31 495 TYR A C 1
ATOM 3679 O O . TYR A 1 495 ? -0.688 -7.077 -18.169 1.00 96.31 495 TYR A O 1
ATOM 3687 N N . SER A 1 496 ? 1.482 -6.858 -17.635 1.00 94.12 496 SER A N 1
ATOM 3688 C CA . SER A 1 496 ? 1.909 -6.456 -18.978 1.00 94.12 496 SER A CA 1
ATOM 3689 C C . SER A 1 496 ? 1.789 -7.603 -19.983 1.00 94.12 496 SER A C 1
ATOM 3691 O O . SER A 1 496 ? 1.362 -7.373 -21.110 1.00 94.12 496 SER A O 1
ATOM 3693 N N . MET A 1 497 ? 2.075 -8.842 -19.573 1.00 94.00 497 MET A N 1
ATOM 3694 C CA . MET A 1 497 ? 1.832 -10.035 -20.391 1.00 94.00 497 MET A CA 1
ATOM 3695 C C . MET A 1 497 ? 0.341 -10.230 -20.684 1.00 94.00 497 MET A C 1
ATOM 3697 O O . MET A 1 497 ? -0.038 -10.484 -21.825 1.00 94.00 497 MET A O 1
ATOM 3701 N N . ALA A 1 498 ? -0.520 -10.072 -19.674 1.00 93.31 498 ALA A N 1
ATOM 3702 C CA . ALA A 1 498 ? -1.965 -10.156 -19.863 1.00 93.31 498 ALA A CA 1
ATOM 3703 C C . ALA A 1 498 ? -2.477 -9.059 -20.810 1.00 93.31 498 ALA A C 1
ATOM 3705 O O . ALA A 1 498 ? -3.304 -9.331 -21.679 1.00 93.31 498 ALA A O 1
ATOM 3706 N N . LEU A 1 499 ? -1.955 -7.835 -20.681 1.00 91.06 499 LEU A N 1
ATOM 3707 C CA . LEU A 1 499 ? -2.291 -6.718 -21.563 1.00 91.06 499 LEU A CA 1
ATOM 3708 C C . LEU A 1 499 ? -1.835 -6.968 -23.010 1.00 91.06 499 LEU A C 1
ATOM 3710 O O . LEU A 1 499 ? -2.614 -6.738 -23.932 1.00 91.06 499 LEU A O 1
ATOM 3714 N N . ASN A 1 500 ? -0.610 -7.470 -23.202 1.00 92.25 500 ASN A N 1
ATOM 3715 C CA . ASN A 1 500 ? -0.071 -7.883 -24.501 1.00 92.25 500 ASN A CA 1
ATOM 3716 C C . ASN A 1 500 ? -0.982 -8.922 -25.164 1.00 92.25 500 ASN A C 1
ATOM 3718 O O . ASN A 1 500 ? -1.445 -8.731 -26.283 1.00 92.25 500 ASN A O 1
ATOM 3722 N N . ASN A 1 501 ? -1.302 -9.996 -24.442 1.00 93.94 501 ASN A N 1
ATOM 3723 C CA . ASN A 1 501 ? -2.102 -11.093 -24.982 1.00 93.94 501 ASN A CA 1
ATOM 3724 C C . ASN A 1 501 ? -3.538 -10.651 -25.289 1.00 93.94 501 ASN A C 1
ATOM 3726 O O . ASN A 1 501 ? -4.075 -11.012 -26.329 1.00 93.94 501 ASN A O 1
ATOM 3730 N N . ALA A 1 502 ? -4.129 -9.784 -24.462 1.00 91.75 502 ALA A N 1
ATOM 3731 C CA . ALA A 1 502 ? -5.428 -9.189 -24.765 1.00 91.75 502 ALA A CA 1
ATOM 3732 C C . ALA A 1 502 ? -5.402 -8.351 -26.058 1.00 91.75 502 ALA A C 1
ATOM 3734 O O . ALA A 1 502 ? -6.379 -8.353 -26.810 1.00 91.75 502 ALA A O 1
ATOM 3735 N N . ALA A 1 503 ? -4.294 -7.654 -26.340 1.00 90.50 503 ALA A N 1
ATOM 3736 C CA . ALA A 1 503 ? -4.115 -6.923 -27.593 1.00 90.50 503 ALA A CA 1
ATOM 3737 C C . ALA A 1 503 ? -3.954 -7.857 -28.803 1.00 90.50 503 ALA A C 1
ATOM 3739 O O . ALA A 1 503 ? -4.435 -7.523 -29.884 1.00 90.50 503 ALA A O 1
ATOM 3740 N N . CYS A 1 504 ? -3.346 -9.029 -28.618 1.00 91.88 504 CYS A N 1
ATOM 3741 C CA . CYS A 1 504 ? -3.268 -10.075 -29.637 1.00 91.88 504 CYS A CA 1
ATOM 3742 C C . CYS A 1 504 ? -4.629 -10.720 -29.929 1.00 91.88 504 CYS A C 1
ATOM 3744 O O . CYS A 1 504 ? -4.966 -10.933 -31.092 1.00 91.88 504 CYS A O 1
ATOM 3746 N N . ASP A 1 505 ? -5.423 -10.986 -28.891 1.00 92.56 505 ASP A N 1
ATOM 3747 C CA . ASP A 1 505 ? -6.720 -11.658 -29.013 1.00 92.56 505 ASP A CA 1
ATOM 3748 C C . ASP A 1 505 ? -7.810 -10.733 -29.581 1.00 92.56 505 ASP A C 1
ATOM 3750 O O . ASP A 1 505 ? -8.696 -11.172 -30.318 1.00 92.56 505 ASP A O 1
ATOM 3754 N N . ALA A 1 506 ? -7.769 -9.441 -29.237 1.00 90.06 506 ALA A N 1
ATOM 3755 C CA . ALA A 1 506 ? -8.798 -8.466 -29.600 1.00 90.06 506 ALA A CA 1
ATOM 3756 C C . ALA A 1 506 ? -8.215 -7.125 -30.096 1.00 90.06 506 ALA A C 1
ATOM 3758 O O . ALA A 1 506 ? -8.558 -6.063 -29.561 1.00 90.06 506 ALA A O 1
ATOM 3759 N N . PRO A 1 507 ? -7.391 -7.112 -31.160 1.00 86.31 507 PRO A N 1
ATOM 3760 C CA . PRO A 1 507 ? -6.646 -5.919 -31.573 1.00 86.31 507 PRO A CA 1
ATOM 3761 C C . PRO A 1 507 ? -7.537 -4.730 -31.950 1.00 86.31 507 PRO A C 1
ATOM 3763 O O . PRO A 1 507 ? -7.186 -3.573 -31.710 1.00 86.31 507 PRO A O 1
ATOM 3766 N N . ALA A 1 508 ? -8.739 -4.988 -32.477 1.00 86.19 508 ALA A N 1
ATOM 3767 C CA . ALA A 1 508 ? -9.709 -3.943 -32.802 1.00 86.19 508 ALA A CA 1
ATOM 3768 C C . ALA A 1 508 ? -10.100 -3.090 -31.578 1.00 86.19 508 ALA A C 1
ATOM 3770 O O . ALA A 1 508 ? -10.261 -1.875 -31.702 1.00 86.19 508 ALA A O 1
ATOM 3771 N N . ALA A 1 509 ? -10.200 -3.698 -30.389 1.00 83.75 509 ALA A N 1
ATOM 3772 C CA . ALA A 1 509 ? -10.546 -2.991 -29.156 1.00 83.75 509 ALA A CA 1
ATOM 3773 C C . ALA A 1 509 ? -9.445 -2.010 -28.715 1.00 83.75 509 ALA A C 1
ATOM 3775 O O . ALA A 1 509 ? -9.750 -0.958 -28.155 1.00 83.75 509 ALA A O 1
ATOM 3776 N N . PHE A 1 510 ? -8.180 -2.323 -29.009 1.00 81.38 510 PHE A N 1
ATOM 3777 C CA . PHE A 1 510 ? -7.019 -1.488 -28.686 1.00 81.38 510 PHE A CA 1
ATOM 3778 C C . PHE A 1 510 ? -6.777 -0.397 -29.736 1.00 81.38 510 PHE A C 1
ATOM 3780 O O . PHE A 1 510 ? -6.413 0.731 -29.392 1.00 81.38 510 PHE A O 1
ATOM 3787 N N . LYS A 1 511 ? -7.075 -0.684 -31.007 1.00 80.31 511 LYS A N 1
ATOM 3788 C CA . LYS A 1 511 ? -7.047 0.299 -32.103 1.00 80.31 511 LYS A CA 1
ATOM 3789 C C . LYS A 1 511 ? -8.135 1.366 -31.984 1.00 80.31 511 LYS A C 1
ATOM 3791 O O . LYS A 1 511 ? -7.923 2.496 -32.412 1.00 80.31 511 LYS A O 1
ATOM 3796 N N . ALA A 1 512 ? -9.286 1.023 -31.405 1.00 76.06 512 ALA A N 1
ATOM 3797 C CA . ALA A 1 512 ? -10.405 1.946 -31.211 1.00 76.06 512 ALA A CA 1
ATOM 3798 C C . ALA A 1 512 ? -10.187 2.964 -30.072 1.00 76.06 512 ALA A C 1
ATOM 3800 O O . ALA A 1 512 ? -10.964 3.910 -29.941 1.00 76.06 512 ALA A O 1
ATOM 3801 N N . GLN A 1 513 ? -9.146 2.792 -29.248 1.00 72.88 513 GLN A N 1
ATOM 3802 C CA . GLN A 1 513 ? -8.837 3.713 -28.154 1.00 72.88 513 GLN A CA 1
ATOM 3803 C C . GLN A 1 513 ? -8.255 5.044 -28.678 1.00 72.88 513 GLN A C 1
ATOM 3805 O O . GLN A 1 513 ? -7.578 5.059 -29.710 1.00 72.88 513 GLN A O 1
ATOM 3810 N N . PRO A 1 514 ? -8.424 6.165 -27.943 1.00 59.94 514 PRO A N 1
ATOM 3811 C CA . PRO A 1 514 ? -7.862 7.473 -28.316 1.00 59.94 514 PRO A CA 1
ATOM 3812 C C . PRO A 1 514 ? -6.340 7.447 -28.513 1.00 59.94 514 PRO A C 1
ATOM 3814 O O . PRO A 1 514 ? -5.791 8.231 -29.281 1.00 59.94 514 PRO A O 1
ATOM 3817 N N . TRP A 1 515 ? -5.670 6.514 -27.835 1.00 63.12 515 TRP A N 1
ATOM 3818 C CA . TRP A 1 515 ? -4.221 6.320 -27.831 1.00 63.12 515 TRP A CA 1
ATOM 3819 C C . TRP A 1 515 ? -3.758 5.222 -28.797 1.00 63.12 515 TRP A C 1
ATOM 3821 O O . TRP A 1 515 ? -2.751 4.588 -28.503 1.00 63.12 515 TRP A O 1
ATOM 3831 N N . ARG A 1 516 ? -4.526 4.959 -29.872 1.00 65.00 516 ARG A N 1
ATOM 3832 C CA . ARG A 1 516 ? -4.297 3.966 -30.949 1.00 65.00 516 ARG A CA 1
ATOM 3833 C C . ARG A 1 516 ? -2.994 3.174 -30.796 1.00 65.00 516 ARG A C 1
ATOM 3835 O O . ARG A 1 516 ? -1.970 3.529 -31.379 1.00 65.00 516 ARG A O 1
ATOM 3842 N N . GLN A 1 517 ? -3.029 2.107 -30.003 1.00 65.75 517 GLN A N 1
ATOM 3843 C CA . GLN A 1 517 ? -1.859 1.254 -29.831 1.00 65.75 517 GLN A CA 1
ATOM 3844 C C . GLN A 1 517 ? -1.836 0.245 -30.976 1.00 65.75 517 GLN A C 1
ATOM 3846 O O . GLN A 1 517 ? -2.753 -0.563 -31.117 1.00 65.75 517 GLN A O 1
ATOM 3851 N N . CYS A 1 518 ? -0.808 0.326 -31.819 1.00 76.00 518 CYS A N 1
ATOM 3852 C CA . CYS A 1 518 ? -0.535 -0.694 -32.824 1.00 76.00 518 CYS A CA 1
ATOM 3853 C C . CYS A 1 518 ? 0.384 -1.730 -32.182 1.00 76.00 518 CYS A C 1
ATOM 3855 O O . CYS A 1 518 ? 1.500 -1.396 -31.781 1.00 76.00 518 CYS A O 1
ATOM 3857 N N . HIS A 1 519 ? -0.094 -2.964 -32.050 1.00 85.94 519 HIS A N 1
ATOM 3858 C CA . HIS A 1 519 ? 0.728 -4.044 -31.530 1.00 85.94 519 HIS A CA 1
ATOM 3859 C C . HIS A 1 519 ? 1.650 -4.540 -32.657 1.00 85.94 519 HIS A C 1
ATOM 3861 O O . HIS A 1 519 ? 1.144 -4.979 -33.689 1.00 85.94 519 HIS A O 1
ATOM 3867 N N . PRO A 1 520 ? 2.986 -4.477 -32.511 1.00 87.25 520 PRO A N 1
ATOM 3868 C CA . PRO A 1 520 ? 3.916 -4.720 -33.621 1.00 87.25 520 PRO A CA 1
ATOM 3869 C C . PRO A 1 520 ? 3.893 -6.164 -34.133 1.00 87.25 520 PRO A C 1
ATOM 3871 O O . PRO A 1 520 ? 4.369 -6.429 -35.230 1.00 87.25 520 PRO A O 1
ATOM 3874 N N . ARG A 1 521 ? 3.354 -7.088 -33.332 1.00 91.31 521 ARG A N 1
ATOM 3875 C CA . ARG A 1 521 ? 3.233 -8.515 -33.653 1.00 91.31 521 ARG A CA 1
ATOM 3876 C C . ARG A 1 521 ? 1.785 -8.949 -33.873 1.00 91.31 521 ARG A C 1
ATOM 3878 O O . ARG A 1 521 ? 1.482 -10.130 -33.808 1.00 91.31 521 ARG A O 1
ATOM 3885 N N . GLU A 1 522 ? 0.859 -8.004 -34.041 1.00 89.19 522 GLU A N 1
ATOM 3886 C CA . GLU A 1 522 ? -0.543 -8.335 -34.313 1.00 89.19 522 GLU A CA 1
ATOM 3887 C C . GLU A 1 522 ? -0.672 -9.249 -35.537 1.00 89.19 522 GLU A C 1
ATOM 3889 O O . GLU A 1 522 ? -0.150 -8.939 -36.604 1.00 89.19 522 GLU A O 1
ATOM 3894 N N . GLY A 1 523 ? -1.408 -10.352 -35.387 1.00 88.19 523 GLY A N 1
ATOM 3895 C CA . GLY A 1 523 ? -1.626 -11.327 -36.459 1.00 88.19 523 GLY A CA 1
ATOM 3896 C C . GLY A 1 523 ? -0.488 -12.333 -36.644 1.00 88.19 523 GLY A C 1
ATOM 3897 O O . GLY A 1 523 ? -0.689 -13.337 -37.324 1.00 88.19 523 GLY A O 1
ATOM 3898 N N . GLU A 1 524 ? 0.663 -12.118 -36.004 1.00 94.50 524 GLU A N 1
ATOM 3899 C CA . GLU A 1 524 ? 1.764 -13.077 -36.006 1.00 94.50 524 GLU A CA 1
ATOM 3900 C C . GLU A 1 524 ? 1.493 -14.232 -35.034 1.00 94.50 524 GLU A C 1
ATOM 3902 O O . GLU A 1 524 ? 0.882 -14.061 -33.973 1.00 94.50 524 GLU A O 1
ATOM 3907 N N . SER A 1 525 ? 1.987 -15.429 -35.366 1.00 94.19 525 SER A N 1
ATOM 3908 C CA . SER A 1 525 ? 1.789 -16.631 -34.540 1.00 94.19 525 SER A CA 1
ATOM 3909 C C . SER A 1 525 ? 2.430 -16.537 -33.153 1.00 94.19 525 SER A C 1
ATOM 3911 O O . SER A 1 525 ? 2.081 -17.299 -32.257 1.00 94.19 525 SER A O 1
ATOM 3913 N N . ASP A 1 526 ? 3.381 -15.623 -32.986 1.00 93.25 526 ASP A N 1
ATOM 3914 C CA . ASP A 1 526 ? 4.117 -15.373 -31.753 1.00 93.25 526 ASP A CA 1
ATOM 3915 C C . ASP A 1 526 ? 3.694 -14.056 -31.073 1.00 93.25 526 ASP A C 1
ATOM 3917 O O . ASP A 1 526 ? 4.438 -13.524 -30.248 1.00 93.25 526 ASP A O 1
ATOM 3921 N N . CYS A 1 527 ? 2.521 -13.505 -31.414 1.00 94.19 527 CYS A N 1
ATOM 3922 C CA . CYS A 1 527 ? 1.996 -12.290 -30.787 1.00 94.19 527 CYS A CA 1
ATOM 3923 C C . CYS A 1 527 ? 1.857 -12.449 -29.266 1.00 94.19 527 CYS A C 1
ATOM 3925 O O . CYS A 1 527 ? 2.336 -11.614 -28.493 1.00 94.19 527 CYS A O 1
ATOM 3927 N N . SER A 1 528 ? 1.197 -13.529 -28.841 1.00 95.06 528 SER A N 1
ATOM 3928 C CA . SER A 1 528 ? 0.939 -13.803 -27.431 1.00 95.06 528 SER A CA 1
ATOM 3929 C C . SER A 1 528 ? 2.175 -14.388 -26.756 1.00 95.06 528 SER A C 1
ATOM 3931 O O . SER A 1 528 ? 2.850 -15.265 -27.295 1.00 95.06 528 SER A O 1
ATOM 3933 N N . VAL A 1 529 ? 2.443 -13.933 -25.537 1.00 92.94 529 VAL A N 1
ATOM 3934 C CA . VAL A 1 529 ? 3.571 -14.370 -24.717 1.00 92.94 529 VAL A CA 1
ATOM 3935 C C . VAL A 1 529 ? 3.079 -15.160 -23.512 1.00 92.94 529 VAL A C 1
ATOM 3937 O O . VAL A 1 529 ? 2.133 -14.774 -22.824 1.00 92.94 529 VAL A O 1
ATOM 3940 N N . ALA A 1 530 ? 3.746 -16.272 -23.226 1.00 91.25 530 ALA A N 1
ATOM 3941 C CA . ALA A 1 530 ? 3.536 -17.052 -22.016 1.00 91.25 530 ALA A CA 1
ATOM 3942 C C . ALA A 1 530 ? 4.846 -17.118 -21.235 1.00 91.25 530 ALA A C 1
ATOM 3944 O O . ALA A 1 530 ? 5.925 -17.220 -21.820 1.00 91.25 530 ALA A O 1
ATOM 3945 N N . ALA A 1 531 ? 4.756 -17.049 -19.908 1.00 88.25 531 ALA A N 1
ATOM 3946 C CA . ALA A 1 531 ? 5.928 -17.212 -19.070 1.00 88.25 531 ALA A CA 1
ATOM 3947 C C . ALA A 1 531 ? 6.308 -18.698 -19.114 1.00 88.25 531 ALA A C 1
ATOM 3949 O O . ALA A 1 531 ? 5.438 -19.541 -18.888 1.00 88.25 531 ALA A O 1
ATOM 3950 N N . PRO A 1 532 ? 7.578 -19.045 -19.379 1.00 89.00 532 PRO A N 1
ATOM 3951 C CA . PRO A 1 532 ? 8.000 -20.445 -19.444 1.00 89.00 532 PRO A CA 1
ATOM 3952 C C . PRO A 1 532 ? 7.862 -21.161 -18.092 1.00 89.00 532 PRO A C 1
ATOM 3954 O O . PRO A 1 532 ? 7.851 -22.385 -18.035 1.00 89.00 532 PRO A O 1
ATOM 3957 N N . ARG A 1 533 ? 7.745 -20.397 -17.000 1.00 90.25 533 ARG A N 1
ATOM 3958 C CA . ARG A 1 533 ? 7.478 -20.869 -15.641 1.00 90.25 533 ARG A CA 1
ATOM 3959 C C . ARG A 1 533 ? 6.703 -19.814 -14.859 1.00 90.25 533 ARG A C 1
ATOM 3961 O O . ARG A 1 533 ? 6.780 -18.628 -15.177 1.00 90.25 533 ARG A O 1
ATOM 3968 N N . ALA A 1 534 ? 6.028 -20.233 -13.793 1.00 87.00 534 ALA A N 1
ATOM 3969 C CA . ALA A 1 534 ? 5.418 -19.302 -12.852 1.00 87.00 534 ALA A CA 1
ATOM 3970 C C . ALA A 1 534 ? 6.484 -18.436 -12.155 1.00 87.00 534 ALA A C 1
ATOM 3972 O O . ALA A 1 534 ? 7.605 -18.884 -11.867 1.00 87.00 534 ALA A O 1
ATOM 3973 N N . PHE A 1 535 ? 6.130 -17.187 -11.858 1.00 88.12 535 PHE A N 1
ATOM 3974 C CA . PHE A 1 535 ? 6.964 -16.323 -11.034 1.00 88.12 535 PHE A CA 1
ATOM 3975 C C . PHE A 1 535 ? 6.866 -16.760 -9.569 1.00 88.12 535 PHE A C 1
ATOM 3977 O O . PHE A 1 535 ? 5.779 -16.865 -9.008 1.00 88.12 535 PHE A O 1
ATOM 3984 N N . SER A 1 536 ? 8.013 -17.021 -8.939 1.00 88.94 536 SER A N 1
ATOM 3985 C CA . SER A 1 536 ? 8.076 -17.345 -7.513 1.00 88.94 536 SER A CA 1
ATOM 3986 C C . SER A 1 536 ? 8.323 -16.069 -6.721 1.00 88.94 536 SER A C 1
ATOM 3988 O O . SER A 1 536 ? 9.387 -15.456 -6.834 1.00 88.94 536 SER A O 1
ATOM 3990 N N . PHE A 1 537 ? 7.342 -15.670 -5.915 1.00 94.75 537 PHE A N 1
ATOM 3991 C CA . PHE A 1 537 ? 7.531 -14.615 -4.932 1.00 94.75 537 PHE A CA 1
ATOM 3992 C C . PHE A 1 537 ? 8.101 -15.206 -3.641 1.00 94.75 537 PHE A C 1
ATOM 3994 O O . PHE A 1 537 ? 7.578 -16.176 -3.096 1.00 94.75 537 PHE A O 1
ATOM 4001 N N . ARG A 1 538 ? 9.190 -14.611 -3.157 1.00 94.12 538 ARG A N 1
ATOM 4002 C CA . ARG A 1 538 ? 9.813 -14.931 -1.869 1.00 94.12 538 ARG A CA 1
ATOM 4003 C C . ARG A 1 538 ? 9.801 -13.683 -1.009 1.00 94.12 538 ARG A C 1
ATOM 4005 O O . ARG A 1 538 ? 10.026 -12.599 -1.541 1.00 94.12 538 ARG A O 1
ATOM 4012 N N . THR A 1 539 ? 9.569 -13.848 0.283 1.00 95.19 539 THR A N 1
ATOM 4013 C CA . THR A 1 539 ? 9.523 -12.766 1.275 1.00 95.19 539 THR A CA 1
ATOM 4014 C C . THR A 1 539 ? 10.775 -12.781 2.148 1.00 95.19 539 THR A C 1
ATOM 4016 O O . THR A 1 539 ? 11.583 -13.709 2.068 1.00 95.19 539 THR A O 1
ATOM 4019 N N . GLY A 1 540 ? 10.921 -11.791 3.024 1.00 95.06 540 GLY A N 1
ATOM 4020 C CA . GLY A 1 540 ? 12.024 -11.711 3.979 1.00 95.06 540 GLY A CA 1
ATOM 4021 C C . GLY A 1 540 ? 13.122 -10.733 3.590 1.00 95.06 540 GLY A C 1
ATOM 4022 O O . GLY A 1 540 ? 14.166 -10.715 4.248 1.00 95.06 540 GLY A O 1
ATOM 4023 N N . ARG A 1 541 ? 12.911 -9.898 2.561 1.00 96.19 541 ARG A N 1
ATOM 4024 C CA . ARG A 1 541 ? 13.845 -8.806 2.256 1.00 96.19 541 ARG A CA 1
ATOM 4025 C C . ARG A 1 541 ? 13.926 -7.844 3.431 1.00 96.19 541 ARG A C 1
ATOM 4027 O O . ARG A 1 541 ? 12.959 -7.675 4.179 1.00 96.19 541 ARG A O 1
ATOM 4034 N N . ARG A 1 542 ? 15.097 -7.239 3.595 1.00 95.00 542 ARG A N 1
ATOM 4035 C CA . ARG A 1 542 ? 15.377 -6.265 4.647 1.00 95.00 542 ARG A CA 1
ATOM 4036 C C . ARG A 1 542 ? 15.294 -4.886 4.026 1.00 95.00 542 ARG A C 1
ATOM 4038 O O . ARG A 1 542 ? 16.016 -4.631 3.070 1.00 95.00 542 ARG A O 1
ATOM 4045 N N . ASP A 1 543 ? 14.467 -4.020 4.590 1.00 94.69 543 ASP A N 1
ATOM 4046 C CA . ASP A 1 543 ? 14.514 -2.616 4.223 1.00 94.69 543 ASP A CA 1
ATOM 4047 C C . ASP A 1 543 ? 15.839 -2.020 4.691 1.00 94.69 543 ASP A C 1
ATOM 4049 O O . ASP A 1 543 ? 16.359 -2.356 5.764 1.00 94.69 543 ASP A O 1
ATOM 4053 N N . CYS A 1 544 ? 16.350 -1.081 3.915 1.00 91.69 544 CYS A N 1
ATOM 4054 C CA . CYS A 1 544 ? 17.437 -0.229 4.317 1.00 91.69 544 CYS A CA 1
ATOM 4055 C C . CYS A 1 544 ? 17.040 0.597 5.550 1.00 91.69 544 CYS A C 1
ATOM 4057 O O . CYS A 1 544 ? 15.876 0.957 5.759 1.00 91.69 544 CYS A O 1
ATOM 4059 N N . VAL A 1 545 ? 18.026 0.954 6.374 1.00 89.69 545 VAL A N 1
ATOM 4060 C CA . VAL A 1 545 ? 17.816 1.989 7.389 1.00 89.69 545 VAL A CA 1
ATOM 4061 C C . VAL A 1 545 ? 17.905 3.335 6.682 1.00 89.69 545 VAL A C 1
ATOM 4063 O O . VAL A 1 545 ? 18.991 3.797 6.340 1.00 89.69 545 VAL A O 1
ATOM 4066 N N . SER A 1 546 ? 16.743 3.929 6.426 1.00 84.25 546 SER A N 1
ATOM 4067 C CA . SER A 1 546 ? 16.639 5.171 5.668 1.00 84.25 546 SER A CA 1
ATOM 4068 C C . SER A 1 546 ? 17.439 6.314 6.290 1.00 84.25 546 SER A C 1
ATOM 4070 O O . SER A 1 546 ? 17.350 6.583 7.488 1.00 84.25 546 SER A O 1
ATOM 4072 N N . THR A 1 547 ? 18.182 7.015 5.438 1.00 83.75 547 THR A N 1
ATOM 4073 C CA . THR A 1 547 ? 18.937 8.231 5.770 1.00 83.75 547 THR A CA 1
ATOM 4074 C C . THR A 1 547 ? 18.332 9.492 5.146 1.00 83.75 547 THR A C 1
ATOM 4076 O O . THR A 1 547 ? 18.880 10.583 5.302 1.00 83.75 547 THR A O 1
ATOM 4079 N N . GLY A 1 548 ? 17.220 9.354 4.418 1.00 79.38 548 GLY A N 1
ATOM 4080 C CA . GLY A 1 548 ? 16.525 10.463 3.774 1.00 79.38 548 GLY A CA 1
ATOM 4081 C C . GLY A 1 548 ? 15.482 11.144 4.663 1.00 79.38 548 GLY A C 1
ATOM 4082 O O . GLY A 1 548 ? 15.305 10.821 5.838 1.00 79.38 548 GLY A O 1
ATOM 4083 N N . TYR A 1 549 ? 14.778 12.120 4.087 1.00 77.00 549 TYR A N 1
ATOM 4084 C CA . TYR A 1 549 ? 13.764 12.891 4.807 1.00 77.00 549 TYR A CA 1
ATOM 4085 C C . TYR A 1 549 ? 12.526 12.045 5.126 1.00 77.00 549 TYR A C 1
ATOM 4087 O O . TYR A 1 549 ? 12.135 11.228 4.287 1.00 77.00 549 TYR A O 1
ATOM 4095 N N . PRO A 1 550 ? 11.873 12.260 6.286 1.00 73.25 550 PRO A N 1
ATOM 4096 C CA . PRO A 1 550 ? 10.677 11.517 6.663 1.00 73.25 550 PRO A CA 1
ATOM 4097 C C . PRO A 1 550 ? 9.569 11.600 5.613 1.00 73.25 550 PRO A C 1
ATOM 4099 O O . PRO A 1 550 ? 9.331 12.645 5.002 1.00 73.25 550 PRO A O 1
ATOM 4102 N N . TRP A 1 551 ? 8.857 10.490 5.434 1.00 76.44 551 TRP A N 1
ATOM 4103 C CA . TRP A 1 551 ? 7.671 10.448 4.590 1.00 76.44 551 TRP A CA 1
ATOM 4104 C C . TRP A 1 551 ? 6.504 11.170 5.279 1.00 76.44 551 TRP A C 1
ATOM 4106 O O . TRP A 1 551 ? 6.037 10.755 6.346 1.00 76.44 551 TRP A O 1
ATOM 4116 N N . LYS A 1 552 ? 6.006 12.254 4.665 1.00 75.12 552 LYS A N 1
ATOM 4117 C CA . LYS A 1 552 ? 4.991 13.152 5.258 1.00 75.12 552 LYS A CA 1
ATOM 4118 C C . LYS A 1 552 ? 5.421 13.613 6.668 1.00 75.12 552 LYS A C 1
ATOM 4120 O O . LYS A 1 552 ? 6.601 13.675 6.985 1.00 75.12 552 LYS A O 1
ATOM 4125 N N . THR A 1 553 ? 4.474 13.957 7.540 1.00 58.53 553 THR A N 1
ATOM 4126 C CA . THR A 1 553 ? 4.745 14.285 8.952 1.00 58.53 553 THR A CA 1
ATOM 4127 C C . THR A 1 553 ? 4.911 13.035 9.829 1.00 58.53 553 THR A C 1
ATOM 4129 O O . THR A 1 553 ? 4.706 13.115 11.039 1.00 58.53 553 THR A O 1
ATOM 4132 N N . THR A 1 554 ? 5.186 11.862 9.244 1.00 57.75 554 THR A N 1
ATOM 4133 C CA . THR A 1 554 ? 5.316 10.620 10.016 1.00 57.75 554 THR A CA 1
ATOM 4134 C C . THR A 1 554 ? 6.735 10.464 10.553 1.00 57.75 554 THR A C 1
ATOM 4136 O O . THR A 1 554 ? 7.697 10.923 9.947 1.00 57.75 554 THR A O 1
ATOM 4139 N N . SER A 1 555 ? 6.875 9.788 11.691 1.00 53.12 555 SER A N 1
ATOM 4140 C CA . SER A 1 555 ? 8.166 9.336 12.222 1.00 53.12 555 SER A CA 1
ATOM 4141 C C . SER A 1 555 ? 8.668 8.049 11.550 1.00 53.12 555 SER A C 1
ATOM 4143 O O . SER A 1 555 ? 9.657 7.478 12.010 1.00 53.12 555 SER A O 1
ATOM 4145 N N . SER A 1 556 ? 7.985 7.558 10.505 1.00 54.94 556 SER A N 1
ATOM 4146 C CA . SER A 1 556 ? 8.377 6.325 9.824 1.00 54.94 556 SER A CA 1
ATOM 4147 C C . SER A 1 556 ? 9.651 6.540 8.994 1.00 54.94 556 SER A C 1
ATOM 4149 O O . SER A 1 556 ? 9.808 7.593 8.369 1.00 54.94 556 SER A O 1
ATOM 4151 N N . PRO A 1 557 ? 10.552 5.543 8.957 1.00 60.81 557 PRO A N 1
ATOM 4152 C CA . PRO A 1 557 ? 11.732 5.569 8.103 1.00 60.81 557 PRO A CA 1
ATOM 4153 C C . PRO A 1 557 ? 11.312 5.690 6.639 1.00 60.81 557 PRO A C 1
ATOM 4155 O O . PRO A 1 557 ? 10.425 4.973 6.173 1.00 60.81 557 PRO A O 1
ATOM 4158 N N . SER A 1 558 ? 11.944 6.611 5.920 1.00 79.81 558 SER A N 1
ATOM 4159 C CA . SER A 1 558 ? 11.605 6.923 4.533 1.00 79.81 558 SER A CA 1
ATOM 4160 C C . SER A 1 558 ? 11.997 5.792 3.571 1.00 79.81 558 SER A C 1
ATOM 4162 O O . SER A 1 558 ? 12.664 4.832 3.946 1.00 79.81 558 SER A O 1
ATOM 4164 N N . PHE A 1 559 ? 11.562 5.879 2.319 1.00 91.06 559 PHE A N 1
ATOM 4165 C CA . PHE A 1 559 ? 12.051 5.062 1.191 1.00 91.06 559 PHE A CA 1
ATOM 4166 C C . PHE A 1 559 ? 13.236 5.729 0.476 1.00 91.06 559 PHE A C 1
ATOM 4168 O O . PHE A 1 559 ? 13.662 5.304 -0.593 1.00 91.06 559 PHE A O 1
ATOM 4175 N N . MET A 1 560 ? 13.741 6.818 1.051 1.00 91.50 560 MET A N 1
ATOM 4176 C CA . MET A 1 560 ? 14.838 7.616 0.526 1.00 91.50 560 MET A CA 1
ATOM 4177 C C . MET A 1 560 ? 16.142 7.251 1.234 1.00 91.50 560 MET A C 1
ATOM 4179 O O . MET A 1 560 ? 16.167 7.052 2.455 1.00 91.50 560 MET A O 1
ATOM 4183 N N . THR A 1 561 ? 17.242 7.255 0.495 1.00 90.38 561 THR A N 1
ATOM 4184 C CA . THR A 1 561 ? 18.598 7.177 1.042 1.00 90.38 561 THR A CA 1
ATOM 4185 C C . THR A 1 561 ? 19.476 8.249 0.402 1.00 90.38 561 THR A C 1
ATOM 4187 O O . THR A 1 561 ? 19.237 8.681 -0.721 1.00 90.38 561 THR A O 1
ATOM 4190 N N . ASN A 1 562 ? 20.467 8.722 1.157 1.00 88.38 562 ASN A N 1
ATOM 4191 C CA . ASN A 1 562 ? 21.535 9.604 0.677 1.00 88.38 562 ASN A CA 1
ATOM 4192 C C . ASN A 1 562 ? 22.800 8.834 0.260 1.00 88.38 562 ASN A C 1
ATOM 4194 O O . ASN A 1 562 ? 23.817 9.448 -0.060 1.00 88.38 562 ASN A O 1
ATOM 4198 N N . ARG A 1 563 ? 22.766 7.500 0.353 1.00 90.75 563 ARG A N 1
ATOM 4199 C CA . ARG A 1 563 ? 23.847 6.634 -0.112 1.00 90.75 563 ARG A CA 1
ATOM 4200 C C . ARG A 1 563 ? 23.802 6.566 -1.631 1.00 90.75 563 ARG A C 1
ATOM 4202 O O . ARG A 1 563 ? 22.753 6.259 -2.184 1.00 90.75 563 ARG A O 1
ATOM 4209 N N . THR A 1 564 ? 24.948 6.811 -2.253 1.00 91.75 564 THR A N 1
ATOM 4210 C CA . THR A 1 564 ? 25.103 6.789 -3.707 1.00 91.75 564 THR A CA 1
ATOM 4211 C C . THR A 1 564 ? 24.982 5.371 -4.252 1.00 91.75 564 THR A C 1
ATOM 4213 O O . THR A 1 564 ? 25.695 4.477 -3.792 1.00 91.75 564 THR A O 1
ATOM 4216 N N . GLU A 1 565 ? 24.107 5.177 -5.233 1.00 92.06 565 GLU A N 1
ATOM 4217 C CA . GLU A 1 565 ? 23.980 3.934 -6.006 1.00 92.06 565 GLU A CA 1
ATOM 4218 C C . GLU A 1 565 ? 25.097 3.797 -7.060 1.00 92.06 565 GLU A C 1
ATOM 4220 O O . GLU A 1 565 ? 25.570 4.776 -7.641 1.00 92.06 565 GLU A O 1
ATOM 4225 N N . GLU A 1 566 ? 25.538 2.565 -7.322 1.00 90.75 566 GLU A N 1
ATOM 4226 C CA . GLU A 1 566 ? 26.459 2.256 -8.417 1.00 90.75 566 GLU A CA 1
ATOM 4227 C C . GLU A 1 566 ? 25.673 2.102 -9.728 1.00 90.75 566 GLU A C 1
ATOM 4229 O O . GLU A 1 566 ? 24.989 1.103 -9.956 1.00 90.75 566 GLU A O 1
ATOM 4234 N N . HIS A 1 567 ? 25.799 3.087 -10.616 1.00 87.94 567 HIS A N 1
ATOM 4235 C CA . HIS A 1 567 ? 25.149 3.094 -11.927 1.00 87.94 567 HIS A CA 1
ATOM 4236 C C . HIS A 1 567 ? 26.139 2.841 -13.074 1.00 87.94 567 HIS A C 1
ATOM 4238 O O . HIS A 1 567 ? 27.328 3.155 -12.950 1.00 87.94 567 HIS A O 1
ATOM 4244 N N . PRO A 1 568 ? 25.669 2.316 -14.224 1.00 85.81 568 PRO A N 1
ATOM 4245 C CA . PRO A 1 568 ? 26.504 2.216 -15.413 1.00 85.81 568 PRO A CA 1
ATOM 4246 C C . PRO A 1 568 ? 26.861 3.610 -15.946 1.00 85.81 568 PRO A C 1
ATOM 4248 O O . PRO A 1 568 ? 26.058 4.543 -15.874 1.00 85.81 568 PRO A O 1
ATOM 4251 N N . ASP A 1 569 ? 28.050 3.732 -16.539 1.00 81.94 569 ASP A N 1
ATOM 4252 C CA . ASP A 1 569 ? 28.481 4.956 -17.219 1.00 81.94 569 ASP A CA 1
ATOM 4253 C C . ASP A 1 569 ? 27.562 5.243 -18.426 1.00 81.94 569 ASP A C 1
ATOM 4255 O O . ASP A 1 569 ? 27.508 4.428 -19.353 1.00 81.94 569 ASP A O 1
ATOM 4259 N N . PRO A 1 570 ? 26.852 6.388 -18.461 1.00 78.69 570 PRO A N 1
ATOM 4260 C CA . PRO A 1 570 ? 25.934 6.721 -19.550 1.00 78.69 570 PRO A CA 1
ATOM 4261 C C . PRO A 1 570 ? 26.632 6.926 -20.904 1.00 78.69 570 PRO A C 1
ATOM 4263 O O . PRO A 1 570 ? 25.965 6.896 -21.936 1.00 78.69 570 PRO A O 1
ATOM 4266 N N . GLY A 1 571 ? 27.951 7.146 -20.922 1.00 80.62 571 GLY A N 1
ATOM 4267 C CA . GLY A 1 571 ? 28.757 7.259 -22.139 1.00 80.62 571 GLY A CA 1
ATOM 4268 C C . GLY A 1 571 ? 29.302 5.926 -22.659 1.00 80.62 571 GLY A C 1
ATOM 4269 O O . GLY A 1 571 ? 30.004 5.912 -23.673 1.00 80.62 571 GLY A O 1
ATOM 4270 N N . THR A 1 572 ? 29.022 4.814 -21.976 1.00 86.94 572 THR A N 1
ATOM 4271 C CA . THR A 1 572 ? 29.578 3.509 -22.334 1.00 86.94 572 THR A CA 1
ATOM 4272 C C . THR A 1 572 ? 28.859 2.847 -23.516 1.00 86.94 572 THR A C 1
ATOM 4274 O O . THR A 1 572 ? 27.780 3.260 -23.936 1.00 86.94 572 THR A O 1
ATOM 4277 N N . ASN A 1 573 ? 29.474 1.809 -24.086 1.00 90.00 573 ASN A N 1
ATOM 4278 C CA . ASN A 1 573 ? 28.904 1.010 -25.174 1.00 90.00 573 ASN A CA 1
ATOM 4279 C C . ASN A 1 573 ? 28.408 -0.356 -24.660 1.00 90.00 573 ASN A C 1
ATOM 4281 O O . ASN A 1 573 ? 28.503 -0.657 -23.472 1.00 90.00 573 ASN A O 1
ATOM 4285 N N . GLY A 1 574 ? 27.935 -1.224 -25.560 1.00 88.94 574 GLY A N 1
ATOM 4286 C CA . GLY A 1 574 ? 27.416 -2.543 -25.176 1.00 88.94 574 GLY A CA 1
ATOM 4287 C C . GLY A 1 574 ? 28.402 -3.417 -24.385 1.00 88.94 574 GLY A C 1
ATOM 4288 O O . GLY A 1 574 ? 27.970 -4.182 -23.527 1.00 88.94 574 GLY A O 1
ATOM 4289 N N . HIS A 1 575 ? 29.715 -3.278 -24.605 1.00 90.94 575 HIS A N 1
ATOM 4290 C CA . HIS A 1 575 ? 30.717 -4.000 -23.815 1.00 90.94 575 HIS A CA 1
ATOM 4291 C C . HIS A 1 575 ? 30.730 -3.515 -22.363 1.00 90.94 575 HIS A C 1
ATOM 4293 O O . HIS A 1 575 ? 30.642 -4.328 -21.446 1.00 90.94 575 HIS A O 1
ATOM 4299 N N . GLY A 1 576 ? 30.739 -2.196 -22.152 1.00 92.12 576 GLY A N 1
ATOM 4300 C CA . GLY A 1 576 ? 30.665 -1.626 -20.809 1.00 92.12 576 GLY A CA 1
ATOM 4301 C C . GLY A 1 576 ? 29.341 -1.916 -20.101 1.00 92.12 576 GLY A C 1
ATOM 4302 O O . GLY A 1 576 ? 29.340 -2.120 -18.889 1.00 92.12 576 GLY A O 1
ATOM 4303 N N . THR A 1 577 ? 28.232 -2.026 -20.842 1.00 91.12 577 THR A N 1
ATOM 4304 C CA . THR A 1 577 ? 26.957 -2.511 -20.294 1.00 91.12 577 THR A CA 1
ATOM 4305 C C . THR A 1 577 ? 27.096 -3.944 -19.780 1.00 91.12 577 THR A C 1
ATOM 4307 O O . THR A 1 577 ? 26.805 -4.199 -18.616 1.00 91.12 577 THR A O 1
ATOM 4310 N N . VAL A 1 578 ? 27.595 -4.877 -20.598 1.00 93.44 578 VAL A N 1
ATOM 4311 C CA . VAL A 1 578 ? 27.790 -6.277 -20.175 1.00 93.44 578 VAL A CA 1
ATOM 4312 C C . VAL A 1 578 ? 28.747 -6.380 -18.987 1.00 93.44 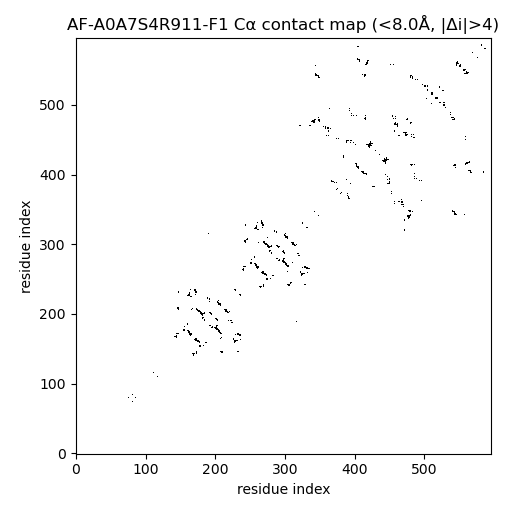578 VAL A C 1
ATOM 4314 O O . VAL A 1 578 ? 28.490 -7.145 -18.059 1.00 93.44 578 VAL A O 1
ATOM 4317 N N . ASP A 1 579 ? 29.818 -5.589 -18.968 1.00 94.00 579 ASP A N 1
ATOM 4318 C CA . ASP A 1 579 ? 30.759 -5.574 -17.850 1.00 94.00 579 ASP A CA 1
ATOM 4319 C C . ASP A 1 579 ? 30.133 -5.036 -16.562 1.00 94.00 579 ASP A C 1
ATOM 4321 O O . ASP A 1 579 ? 30.381 -5.594 -15.493 1.00 94.00 579 ASP A O 1
ATOM 4325 N N . PHE A 1 580 ? 29.295 -4.000 -16.642 1.00 92.81 580 PHE A N 1
ATOM 4326 C CA . PHE A 1 580 ? 28.529 -3.516 -15.494 1.00 92.81 580 PHE A CA 1
ATOM 4327 C C . PHE A 1 580 ? 27.623 -4.619 -14.938 1.00 92.81 580 PHE A C 1
ATOM 4329 O O . PHE A 1 580 ? 27.743 -4.979 -13.769 1.00 92.81 580 PHE A O 1
ATOM 4336 N N . PHE A 1 581 ? 26.786 -5.232 -15.778 1.00 94.31 581 PHE A N 1
ATOM 4337 C CA . PHE A 1 581 ? 25.862 -6.274 -15.328 1.00 94.31 581 PHE A CA 1
ATOM 4338 C C . PHE A 1 581 ? 26.583 -7.505 -14.761 1.00 94.31 581 PHE A C 1
ATOM 4340 O O . PHE A 1 581 ? 26.152 -8.063 -13.747 1.00 94.31 581 PHE A O 1
ATOM 4347 N N . ARG A 1 582 ? 27.722 -7.891 -15.350 1.00 94.62 582 ARG A N 1
ATOM 4348 C CA . ARG A 1 582 ? 28.568 -8.966 -14.820 1.00 94.62 582 ARG A CA 1
ATOM 4349 C C . ARG A 1 582 ? 29.118 -8.620 -13.437 1.00 94.62 582 ARG A C 1
ATOM 4351 O O . ARG A 1 582 ? 29.075 -9.464 -12.549 1.00 94.62 582 ARG A O 1
ATOM 4358 N N . ARG A 1 583 ? 29.637 -7.405 -13.237 1.00 91.50 583 ARG A N 1
ATOM 4359 C CA . ARG A 1 583 ? 30.221 -6.992 -11.948 1.00 91.50 583 ARG A CA 1
ATOM 4360 C C . ARG A 1 583 ? 29.164 -6.799 -10.860 1.00 91.50 583 ARG A C 1
ATOM 4362 O O . ARG A 1 583 ? 29.368 -7.259 -9.742 1.00 91.50 583 ARG A O 1
ATOM 4369 N N . THR A 1 584 ? 28.053 -6.143 -11.182 1.00 89.88 584 THR A N 1
ATOM 4370 C CA . THR A 1 584 ? 27.038 -5.731 -10.200 1.00 89.88 584 THR A CA 1
ATOM 4371 C C . THR A 1 584 ? 26.077 -6.868 -9.846 1.00 89.88 584 THR A C 1
ATOM 4373 O O . THR A 1 584 ? 25.748 -7.056 -8.671 1.00 89.88 584 THR A O 1
ATOM 4376 N N . PHE A 1 585 ? 25.665 -7.663 -10.839 1.00 92.06 585 PHE A N 1
ATOM 4377 C CA . PHE A 1 585 ? 24.644 -8.706 -10.674 1.00 92.06 585 PHE A CA 1
ATOM 4378 C C . PHE A 1 585 ? 25.159 -10.130 -10.899 1.00 92.06 585 PHE A C 1
ATOM 4380 O O . PHE A 1 585 ? 24.453 -11.084 -10.582 1.00 92.06 585 PHE A O 1
ATOM 4387 N N . GLY A 1 586 ? 26.375 -10.301 -11.429 1.00 94.00 586 GLY A N 1
ATOM 4388 C CA . GLY A 1 586 ? 26.892 -11.622 -11.792 1.00 94.00 586 GLY A CA 1
ATOM 4389 C C . GLY A 1 586 ? 26.267 -12.194 -13.065 1.00 94.00 586 GLY A C 1
ATOM 4390 O O . GLY A 1 586 ? 26.390 -13.390 -13.308 1.00 94.00 586 GLY A O 1
ATOM 4391 N N . PHE A 1 587 ? 25.596 -11.369 -13.874 1.00 96.12 587 PHE A N 1
ATOM 4392 C CA . PHE A 1 587 ? 24.918 -11.838 -15.079 1.00 96.12 587 PHE A CA 1
ATOM 4393 C C . PHE A 1 587 ? 25.901 -12.211 -16.190 1.00 96.12 587 PHE A C 1
ATOM 4395 O O . PHE A 1 587 ? 26.916 -11.551 -16.437 1.00 96.12 587 PHE A O 1
ATOM 4402 N N . THR A 1 588 ? 25.548 -13.258 -16.925 1.00 96.12 588 THR A N 1
ATOM 4403 C CA . THR A 1 588 ? 26.118 -13.575 -18.230 1.00 96.12 588 THR A CA 1
ATOM 4404 C C . THR A 1 588 ? 25.694 -12.533 -19.271 1.00 96.12 588 THR A C 1
ATOM 4406 O O . THR A 1 588 ? 24.749 -11.761 -19.086 1.00 96.12 588 THR A O 1
ATOM 4409 N N . ALA A 1 589 ? 26.361 -12.532 -20.428 1.00 92.88 589 ALA A N 1
ATOM 4410 C CA . ALA A 1 589 ? 25.955 -11.677 -21.545 1.00 92.88 589 ALA A CA 1
ATOM 4411 C C . ALA A 1 589 ? 24.521 -11.990 -22.017 1.00 92.88 589 ALA A C 1
ATOM 4413 O O . ALA A 1 589 ? 23.772 -11.075 -22.346 1.00 92.88 589 ALA A O 1
ATOM 4414 N N . ARG A 1 590 ? 24.115 -13.270 -21.998 1.00 94.31 590 ARG A N 1
ATOM 4415 C CA . ARG A 1 590 ? 22.753 -13.691 -22.361 1.00 94.31 590 ARG A CA 1
ATOM 4416 C C . ARG A 1 590 ? 21.717 -13.136 -21.384 1.00 94.31 590 ARG A C 1
ATOM 4418 O O . ARG A 1 590 ? 20.711 -12.600 -21.827 1.00 94.31 590 ARG A O 1
ATOM 4425 N N . GLU A 1 591 ? 21.966 -13.240 -20.081 1.00 94.94 591 GLU A N 1
ATOM 4426 C CA . GLU A 1 591 ? 21.069 -12.690 -19.052 1.00 94.94 591 GLU A CA 1
ATOM 4427 C C . GLU A 1 591 ? 21.001 -11.163 -19.116 1.00 94.94 591 GLU A C 1
ATOM 4429 O O . GLU A 1 591 ? 19.924 -10.592 -18.976 1.00 94.94 591 GLU A O 1
ATOM 4434 N N . THR A 1 592 ? 22.126 -10.509 -19.417 1.00 94.12 592 THR A N 1
ATOM 4435 C CA . THR A 1 592 ? 22.172 -9.057 -19.637 1.00 94.12 592 THR A CA 1
ATOM 4436 C C . THR A 1 592 ? 21.281 -8.644 -20.808 1.00 94.12 592 THR A C 1
ATOM 4438 O O . THR A 1 592 ? 20.510 -7.704 -20.685 1.00 94.12 592 THR A O 1
ATOM 4441 N N . VAL A 1 593 ? 21.342 -9.355 -21.938 1.00 91.75 593 VAL A N 1
ATOM 4442 C CA . VAL A 1 593 ? 20.467 -9.078 -23.090 1.00 91.75 593 VAL A CA 1
ATOM 4443 C C . VAL A 1 593 ? 19.005 -9.408 -22.785 1.00 91.75 593 VAL A C 1
ATOM 4445 O O . VAL A 1 593 ? 18.123 -8.761 -23.321 1.00 91.75 593 VAL A O 1
ATOM 4448 N N . ALA A 1 594 ? 18.732 -10.405 -21.942 1.00 90.06 594 ALA A N 1
ATOM 4449 C CA . ALA A 1 594 ? 17.363 -10.784 -21.602 1.00 90.06 594 ALA A CA 1
ATOM 4450 C C . ALA A 1 594 ? 16.663 -9.789 -20.657 1.00 90.06 594 ALA A C 1
ATOM 4452 O O . ALA A 1 594 ? 15.437 -9.710 -20.675 1.00 90.06 594 ALA A O 1
ATOM 4453 N N . VAL A 1 595 ? 17.416 -9.082 -19.805 1.00 89.50 595 VAL A N 1
ATOM 4454 C CA . VAL A 1 595 ? 16.862 -8.111 -18.841 1.00 89.50 595 VAL A CA 1
ATOM 4455 C C . VAL A 1 595 ? 16.777 -6.682 -19.397 1.00 89.50 595 VAL A C 1
ATOM 4457 O O . VAL A 1 595 ? 16.044 -5.864 -18.840 1.00 89.50 595 VAL A O 1
ATOM 4460 N N . MET A 1 596 ? 17.527 -6.389 -20.464 1.00 85.38 596 MET A N 1
ATOM 4461 C CA . MET A 1 596 ? 17.528 -5.117 -21.202 1.00 85.38 596 MET A CA 1
ATOM 4462 C C . MET A 1 596 ? 16.480 -5.124 -22.310 1.00 85.38 596 MET A C 1
ATOM 4464 O O . MET A 1 596 ? 15.824 -4.071 -22.485 1.00 85.38 596 MET A O 1
#

Sequence (596 aa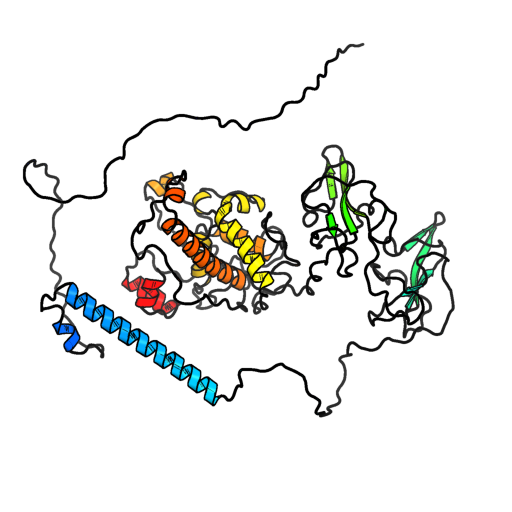):
MGPVPAVLAACAIGLLGASAGTMLGTDAQCEEGCGAALEGDPGGTSLLQSKRMSSRLNVELSEDPAEGVTEDDRASVERGESTSQLRVMAEEALARARAEADAEVAAEERELSLAGVPVSGEFSAPGSALVQIEGESRARAGSCLPSMSDRGDAGYSDMYRGWYDVQGCGRCHDYCRWVGGAGSGGNPENVLEHQDAWGAWSWWSCRLAGGTDIHSPRGHFSSWTLRKCAGEGEPVPVGCWSSSTNRADAGYVDAYRGWYDVQGCGKCNDYCRWVGGAGSGGDPLRRLELQSAQGSWGWWSCRLAGSNQTHTPRGHFSSWALARCSGEGADAAAAPPPSSPYVPGQPGAAWTEEEMLAVRAKLHRVFTEGHAVYHELGLPVPEEFWTSAPNAAKALRLGFHDCLRYADGTGGCDGCLDWNGVGVRYPRDSLAKGLYPVAGDGHNNGMGPTVETLEAIYTDRGFPSRTPLMPRSLQETGKSRADLWAFATLVAVEYSMALNNAACDAPAAFKAQPWRQCHPREGESDCSVAAPRAFSFRTGRRDCVSTGYPWKTTSSPSFMTNRTEEHPDPGTNGHGTVDFFRRTFGFTARETVAVM

Solvent-accessible surface area (backbone atoms only — not comparable to full-atom values): 36341 Å² total; per-residue (Å²): 136,86,83,86,82,91,86,88,86,83,90,82,90,82,85,85,80,94,75,87,84,86,82,91,78,90,83,89,86,86,79,88,89,82,90,83,89,82,88,84,88,89,88,82,89,80,92,79,92,77,85,84,78,86,74,88,75,91,73,84,82,83,87,80,83,80,87,85,78,62,80,69,73,71,60,59,79,81,62,78,71,53,76,69,56,56,48,51,52,50,53,52,51,52,52,51,54,48,54,52,52,55,49,51,53,53,50,52,54,48,54,48,61,73,68,69,68,82,91,80,80,85,92,75,88,85,82,86,83,91,79,91,80,91,81,86,90,78,89,74,90,85,77,68,57,56,52,48,83,75,74,69,80,82,45,43,93,57,93,68,43,41,16,24,47,83,84,72,60,59,37,5,30,18,45,34,24,26,40,76,71,38,50,66,64,67,58,53,68,81,39,51,68,30,69,37,99,85,71,35,47,14,32,59,26,34,26,44,40,70,51,88,53,72,57,44,56,87,79,71,61,93,74,50,85,81,61,69,26,96,36,77,64,34,57,51,76,82,71,62,58,58,49,35,85,64,74,61,77,80,46,45,92,60,96,65,45,43,15,23,40,84,82,73,56,51,36,4,26,19,44,31,26,26,38,71,73,37,49,65,64,67,56,50,72,83,38,50,68,30,73,32,97,85,70,33,48,13,29,56,26,34,22,43,37,74,37,78,56,65,54,49,59,84,78,73,59,91,71,50,72,81,66,73,35,96,34,78,67,29,69,35,78,77,78,59,73,81,76,44,62,49,57,68,62,40,61,15,38,80,77,53,71,67,55,52,53,37,51,48,51,34,48,53,47,34,45,77,37,16,62,66,52,50,58,73,70,74,60,86,81,61,80,72,38,89,82,24,46,31,27,36,70,52,33,38,51,44,37,57,58,25,44,39,31,29,70,86,71,45,79,38,44,15,40,40,38,47,51,56,42,20,84,67,73,74,55,70,73,37,61,78,65,70,66,68,80,90,76,76,73,46,82,43,40,43,43,53,58,36,55,57,48,50,48,39,40,34,63,33,27,56,41,52,76,102,42,64,70,45,68,56,20,43,33,38,58,17,28,28,58,14,34,51,42,50,49,42,19,54,52,20,52,54,51,48,40,53,52,48,32,49,41,47,77,41,42,68,69,42,47,71,39,98,76,54,52,80,63,95,42,62,90,46,98,73,39,56,70,77,74,97,60,84,86,82,86,78,66,40,33,33,18,52,75,44,69,37,70,53,52,75,97,44,92,52,78,21,54,27,24,78,60,57,62,55,71,76,68,89,87,56,54,74,67,53,50,42,50,42,40,31,72,78,72,65,39,51,66,68,55,44,62,72,76,106

Mean predicted aligned error: 19.72 Å

Radius of gyration: 35.22 Å; Cα contacts (8 Å, |Δi|>4): 856; chains: 1; bounding box: 89×92×114 Å

Secondary structure (DSSP, 8-state):
---------------------------------S------------------------------PPS---TTGGGSTTS---HHHHHHHHHHHHHHHHHHHHHHHHHHHHHHHHTT----------------------PPS--PPPPPS------S-SSS-EEE-SS-SSB--EEEEEEESS---S-TTT-SEEE-TTS-EEEEEEE-TT---SSPPTTS-S---PPPPSSTTPBP--SPPP--S--------SSS-EEE-TTSSSB--EEEEEEESS---S-TTT-SEEE-TTS-EEEEEEE-TT---SSPPTTS-S---PPPPSSTTPBPPPPPPPP----TTSBPPPPPHHHHHHHHHHHHHHHHHHHHHHHTTTPPPPTTGGGT---HHHHHHHHHHHTPBBTTS-BSSSS-EE-TTTT-PPPHHHHHTT-----S-GGGTT-HHHHHHHHHHHH-TTPSTTSPPPSS-TGGGT--HHHHHHHHHHHHHHHHHHHHHHHHH-HHHHHTSTT----TTTTSTT-S---SS-------PBPP---SPPSTT--SPPSEE-SPB----TT--HHHHHHHHHHHH---HHHHHHH-